Protein AF-A0A0Q6K2Y5-F1 (afdb_monomer)

Mean predicted aligned error: 11.83 Å

Foldseek 3Di:
DEKEAEPAQLWFKWKAFPVRHTDDFPFGGGIGDDDDDFGKMWMWTDDLPDTDIDIDGRHPPDPYDYHYDDPPDDDPDDDPDDADDDDDPDDPQQEKEKEFEAEPDQDDQPFKAKWKAAQVRPDIFHFPDDCPRGRMGMGRDHFAKIWIWIGFHDPDFIKIFIDGTAGQWYWYKYFYWDQAPRGTDTPPLRIDTWTAGPVDPDPPDVNLVSLRSSLSVCQLVLHAGDDDVLVVVLVVCLDPPNGILVSLLSSLVNVVSDDDDCLVSSVSSLVSSQVNRVHALRALSSNLSVVLSCVVVVNPPDPRDANQGDHFFPSSLVSLLVVCLVPVRNHDPPGPNNVFVLFFDDDSTGTMGRDDPPPPDPPPPPVPPDDDDVPPLQVVLLVLLVLLQVLCVDPVLLVLLLVLAVCPPDRDPDDPCVLQRQDPLLNLSSCVSQNRDND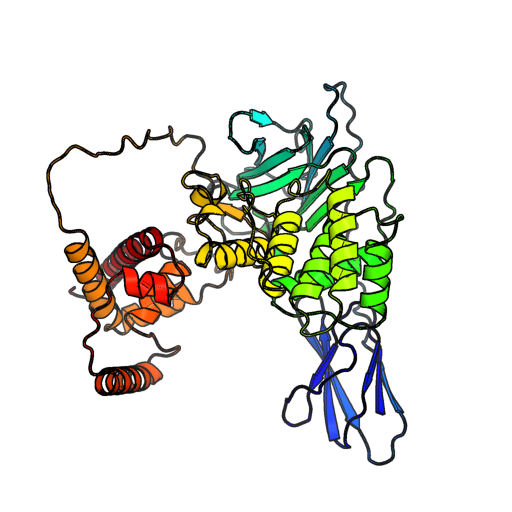PVCRVVVVVVVVVVVVVVVDPCSDDLVNSCVVSVHDSVSSSVSSVSSSVSSVVVCVVVVNDD

Solvent-accessible surface area (backbone atoms only — not comparable to full-atom values): 28832 Å² total; per-residue (Å²): 52,42,40,38,37,45,80,43,64,48,32,39,50,48,42,24,41,80,83,70,44,78,56,91,62,90,28,35,27,17,61,35,73,43,87,65,72,66,42,49,32,41,39,31,38,50,53,96,92,54,67,52,74,45,80,48,75,42,57,83,88,53,72,72,46,82,43,69,54,76,74,72,79,82,69,88,71,78,74,80,75,77,82,79,80,85,84,70,99,66,78,93,49,57,21,38,38,36,38,38,45,44,62,92,60,98,68,80,72,76,58,57,48,68,39,44,27,37,70,86,61,85,45,74,47,72,44,83,43,77,60,90,76,71,40,45,37,38,34,80,33,68,60,43,59,32,29,44,34,40,36,42,21,97,79,55,77,29,35,33,30,46,41,76,39,39,72,57,24,30,36,37,40,37,27,42,40,43,85,50,95,75,37,57,42,75,35,66,91,65,43,45,73,42,39,43,40,69,89,54,85,74,74,77,52,65,66,60,52,48,40,51,54,38,45,51,56,27,55,47,68,74,42,51,73,44,30,73,64,55,52,51,49,50,52,48,49,42,36,94,81,48,64,44,58,46,60,44,52,49,51,52,52,29,60,68,55,43,94,79,89,54,65,76,54,51,50,47,36,51,56,42,42,24,63,71,43,77,32,85,68,62,39,44,42,60,37,37,53,51,50,52,53,33,53,74,71,68,55,68,85,63,93,74,78,56,50,65,54,61,25,43,36,28,61,39,43,51,54,43,54,58,49,26,75,82,37,59,67,36,46,43,86,83,30,56,40,52,68,40,68,87,33,57,48,96,48,57,50,40,34,33,24,58,42,79,63,90,82,58,68,80,70,74,76,67,72,81,80,81,71,98,65,93,67,60,73,66,59,58,51,55,48,34,53,53,46,41,40,58,50,56,69,36,72,70,48,40,52,51,49,50,56,32,60,66,61,75,83,72,88,70,86,88,68,99,50,84,89,64,58,49,48,73,66,30,48,51,49,42,46,73,72,48,71,73,51,99,45,77,90,46,34,69,60,49,51,60,48,50,53,50,51,47,68,71,62,77,54,90,71,72,77,49,58,65,60,48,12,60,74,69,73,41,58,52,73,54,45,55,49,30,44,49,52,45,31,54,52,51,50,54,49,30,58,76,71,66,50,89,124

Secondary structure (DSSP, 8-state):
-EEEE-SSTT-BEEEEETT-PBPPPS--BSEEEE---SEEEEEEEE-SSSEEEEEEEE-TT-S-EEEEPPPPP-----PPPPPP---S-----SEEEEEEEE-SS----TT-EEEEEETTSS-EEPPSS--SSS-EEEEEE-SEEEEEEEE-STTSPPEEEEEEE-TTEEEEEEEEEEEETTEEEE-TTT-EEEEEETTS-----HHHHHHHHHHHHHHHHTPPP-SHHHHHHHHHHHSTT---HHHHHHHHHHHHHS-SS-HHHHHHHHHHHHHHTTSTTSSHHHHHHHHHHHHHTT---SPPPP--S--SBHHHHHHHHHHHHH-GGGS-TTSHHHHHTTSEE--SSB-EEEPPPTT-----------S-----HHHHHHHHHHHHHHHHTSHHHHHHHHHHHS--S---TT---TTSPPPHHHHHHHHHHSPPPSSGGGHHHHHHHHHHHHHHH-------HHHHHHHHT--HHHHHHHHHHHHHHHHHHHHHTT---

Nearest PDB structures (foldseek):
  5a9i-assembly3_C  TM=2.961E-01  e=4.081E-04  Rattus norvegicus
  7ram-assembly1_D  TM=2.361E-01  e=1.333E-02  Homo sapiens
  3vb8-assembly1_A  TM=2.999E-01  e=3.913E-01  synthetic construct
  5xpw-assembly1_A-2  TM=2.124E-01  e=8.749E-01  Branchiostoma floridae

Radius of gyration: 25.52 Å; Cα contacts (8 Å, |Δi|>4): 785; chains: 1; bounding box: 53×69×72 Å

Sequence (501 aa):
MLRIEAVTPFTEIRVLDAQFKPVILPANTGAVDVLVTPGLYEIGFRGREDWDSQHVIAEPGSAIIPVKQQAPEPAAESMPAAPPTASGAAQPADATVVVVLTRPDEGDLVGLSVELVSADGAQTLVPDMTPERSGNWCFPATAGYWRLRINEAAARQPFEMAITVVPGYVAQVSAPLLSGVEGLRVDLEKLRFRLQRQTLRSTADQELIGFEEAALAAISSGRSLFGPQFEQLIEQLAGDNAANPMLGVLAAHMCELGMDSHSAFRERLLDRLEQLTGGPGVHPDVAILRLSSAVRLGGVSGPKTPVLFPPILAASWRMLLEATRQCPELIPAGSLCDRIADRLWSSRIWTAWTAPPLDAKPVARARSIGVGGKMSATGEIDTYGSRIIELLAHPQIRQWFRHASSYEGGTAEGLAWESNAVTPAEAAIATALFPVAKTEERQPMLERWVDRLAAQSGDQAHASPSLMGERLGLPQSTVERALGSLADKLDAQASMFRIKS

pLDDT: mean 84.82, std 15.57, range [34.91, 98.31]

Structure (mmCIF, N/CA/C/O backbone):
data_AF-A0A0Q6K2Y5-F1
#
_entry.id   AF-A0A0Q6K2Y5-F1
#
loop_
_atom_site.group_PDB
_atom_site.id
_atom_site.type_symbol
_atom_site.label_atom_id
_atom_site.label_alt_id
_atom_site.label_comp_id
_atom_site.label_asym_id
_atom_site.label_entity_id
_atom_site.label_seq_id
_atom_site.pdbx_PDB_ins_code
_atom_site.Cartn_x
_atom_site.Cartn_y
_atom_site.Cartn_z
_atom_site.occupancy
_atom_site.B_iso_or_equiv
_atom_site.auth_seq_id
_atom_site.auth_comp_id
_atom_site.auth_asym_id
_atom_site.auth_atom_id
_atom_site.pdbx_PDB_model_num
ATOM 1 N N . MET A 1 1 ? 21.872 0.274 -30.024 1.00 96.38 1 MET A N 1
ATOM 2 C CA . MET A 1 1 ? 21.395 0.744 -28.700 1.00 96.38 1 MET A CA 1
ATOM 3 C C . MET A 1 1 ? 19.908 1.043 -28.803 1.00 96.38 1 MET A C 1
ATOM 5 O O . MET A 1 1 ? 19.520 1.636 -29.803 1.00 96.38 1 MET A O 1
ATOM 9 N N . LEU A 1 2 ? 19.081 0.620 -27.846 1.00 97.56 2 LEU A N 1
ATOM 10 C CA . LEU A 1 2 ? 17.682 1.060 -27.775 1.00 97.56 2 LEU A CA 1
ATOM 11 C C . LEU A 1 2 ? 17.613 2.318 -26.913 1.00 97.56 2 LEU A C 1
ATOM 13 O O . LEU A 1 2 ? 18.194 2.329 -25.830 1.00 97.56 2 LEU A O 1
ATOM 17 N N . ARG A 1 3 ? 16.910 3.343 -27.397 1.00 97.81 3 ARG A N 1
ATOM 18 C CA . ARG A 1 3 ? 16.600 4.560 -26.643 1.00 97.81 3 ARG A CA 1
ATOM 19 C C . ARG A 1 3 ? 15.100 4.607 -26.412 1.00 97.81 3 ARG A C 1
ATOM 21 O O . ARG A 1 3 ? 14.346 4.882 -27.345 1.00 97.81 3 ARG A O 1
ATOM 28 N N . ILE A 1 4 ? 14.685 4.279 -25.199 1.00 97.94 4 ILE A N 1
ATOM 29 C CA . ILE A 1 4 ? 13.285 4.085 -24.832 1.00 97.94 4 ILE A CA 1
ATOM 30 C C . ILE A 1 4 ? 12.825 5.301 -24.028 1.00 97.94 4 ILE A C 1
ATOM 32 O O . ILE A 1 4 ? 13.444 5.651 -23.027 1.00 97.94 4 ILE A O 1
ATOM 36 N N . GLU A 1 5 ? 11.746 5.946 -24.465 1.00 97.19 5 GLU A N 1
ATOM 37 C CA . GLU A 1 5 ? 11.176 7.142 -23.838 1.00 97.19 5 GLU A CA 1
ATOM 38 C C . GLU A 1 5 ? 9.686 6.911 -23.552 1.00 97.19 5 GLU A C 1
ATOM 40 O O . GLU A 1 5 ? 8.889 6.691 -24.467 1.00 97.19 5 GLU A O 1
ATOM 45 N N . ALA A 1 6 ? 9.304 6.950 -22.279 1.00 96.25 6 ALA A N 1
ATOM 46 C CA . ALA A 1 6 ? 7.919 6.879 -21.841 1.00 96.25 6 ALA A CA 1
ATOM 47 C C . ALA A 1 6 ? 7.253 8.265 -21.815 1.00 96.25 6 ALA A C 1
ATOM 49 O O . ALA A 1 6 ? 7.920 9.300 -21.849 1.00 96.25 6 ALA A O 1
ATOM 50 N N . VAL A 1 7 ? 5.920 8.285 -21.749 1.00 93.50 7 VAL A N 1
ATOM 51 C CA . VAL A 1 7 ? 5.117 9.520 -21.730 1.00 93.50 7 VAL A CA 1
ATOM 52 C C . VAL A 1 7 ? 5.316 10.285 -20.423 1.00 93.50 7 VAL A C 1
ATOM 54 O O . VAL A 1 7 ? 5.362 11.514 -20.433 1.00 93.50 7 VAL A O 1
ATOM 57 N N . THR A 1 8 ? 5.439 9.571 -19.301 1.00 90.69 8 THR A N 1
ATOM 58 C CA . THR A 1 8 ? 5.645 10.169 -17.976 1.00 90.69 8 THR A CA 1
ATOM 59 C C . THR A 1 8 ? 6.977 9.715 -17.376 1.00 90.69 8 THR A C 1
ATOM 61 O O . THR A 1 8 ? 7.403 8.581 -17.622 1.00 90.69 8 THR A O 1
ATOM 64 N N . PRO A 1 9 ? 7.635 10.550 -16.549 1.00 90.62 9 PRO A N 1
ATOM 65 C CA . PRO A 1 9 ? 8.938 10.223 -15.962 1.00 90.62 9 PRO A CA 1
ATOM 66 C C . PRO A 1 9 ? 8.916 8.999 -15.032 1.00 90.62 9 PRO A C 1
ATOM 68 O O . PRO A 1 9 ? 9.965 8.410 -14.786 1.00 90.62 9 PRO A O 1
ATOM 71 N N . PHE A 1 10 ? 7.738 8.584 -14.556 1.00 91.12 10 PHE A N 1
ATOM 72 C CA . PHE A 1 10 ? 7.566 7.450 -13.638 1.00 91.12 10 PHE A CA 1
ATOM 73 C C . PHE A 1 10 ? 6.885 6.237 -14.274 1.00 91.12 10 PHE A C 1
ATOM 75 O O . PHE A 1 10 ? 6.603 5.264 -13.578 1.00 91.12 10 PHE A O 1
ATOM 82 N N . THR A 1 11 ? 6.620 6.263 -15.585 1.00 93.25 11 THR A N 1
ATOM 83 C CA . THR A 1 11 ? 6.126 5.070 -16.281 1.00 93.25 11 THR A CA 1
ATOM 84 C C . THR A 1 11 ? 7.184 3.977 -16.199 1.00 93.25 11 THR A C 1
ATOM 86 O O . THR A 1 11 ? 8.309 4.177 -16.660 1.00 93.25 11 THR A O 1
ATOM 89 N N . GLU A 1 12 ? 6.819 2.830 -15.626 1.00 94.31 12 GLU A N 1
ATOM 90 C CA . GLU A 1 12 ? 7.700 1.668 -15.516 1.00 94.31 12 GLU A CA 1
ATOM 91 C C . GLU A 1 12 ? 7.937 1.044 -16.903 1.00 94.31 12 GLU A C 1
ATOM 93 O O . GLU A 1 12 ? 7.007 0.870 -17.695 1.00 94.31 12 GLU A O 1
ATOM 98 N N . ILE A 1 13 ? 9.190 0.703 -17.189 1.00 96.62 13 ILE A N 1
ATOM 99 C CA . ILE A 1 13 ? 9.667 0.153 -18.456 1.00 96.62 13 ILE A CA 1
ATOM 100 C C . ILE A 1 13 ? 10.199 -1.254 -18.201 1.00 96.62 13 ILE A C 1
ATOM 102 O O . ILE A 1 13 ? 11.014 -1.477 -17.306 1.00 96.62 13 ILE A O 1
ATOM 106 N N . ARG A 1 14 ? 9.782 -2.203 -19.040 1.00 96.75 14 ARG A N 1
ATOM 107 C CA . ARG A 1 14 ? 10.385 -3.538 -19.127 1.00 96.75 14 ARG A CA 1
ATOM 108 C C . ARG A 1 14 ? 10.868 -3.795 -20.545 1.00 96.75 14 ARG A C 1
ATOM 110 O O . ARG A 1 14 ? 10.236 -3.361 -21.505 1.00 96.75 14 ARG A O 1
ATOM 117 N N . VAL A 1 15 ? 11.942 -4.562 -20.676 1.00 97.75 15 VAL A N 1
ATOM 118 C CA . VAL A 1 15 ? 12.427 -5.039 -21.973 1.00 97.75 15 VAL A CA 1
ATOM 119 C C . VAL A 1 15 ? 12.618 -6.545 -21.889 1.00 97.75 15 VAL A C 1
ATOM 121 O O . VAL A 1 15 ? 13.307 -7.034 -20.994 1.00 97.75 15 VAL A O 1
ATOM 124 N N . LEU A 1 16 ? 11.991 -7.273 -22.808 1.00 97.88 16 LEU A N 1
ATOM 125 C CA . LEU A 1 16 ? 12.112 -8.717 -22.963 1.00 97.88 16 LEU A CA 1
ATOM 126 C C . LEU A 1 16 ? 12.780 -9.026 -24.306 1.00 97.88 16 LEU A C 1
ATOM 128 O O . LEU A 1 16 ? 12.483 -8.379 -25.312 1.00 97.88 16 LEU A O 1
ATOM 132 N N . ASP A 1 17 ? 13.683 -10.002 -24.334 1.00 98.06 17 ASP A N 1
ATOM 133 C CA . ASP A 1 17 ? 14.267 -10.497 -25.584 1.00 98.06 17 ASP A CA 1
ATOM 134 C C . ASP A 1 17 ? 13.309 -11.437 -26.346 1.00 98.06 17 ASP A C 1
ATOM 136 O O . ASP A 1 17 ? 12.209 -11.754 -25.890 1.00 98.06 17 ASP A O 1
ATOM 140 N N . ALA A 1 18 ? 13.737 -11.936 -27.509 1.00 96.44 18 ALA A N 1
ATOM 141 C CA . ALA A 1 18 ? 12.965 -12.880 -28.323 1.00 96.44 18 ALA A CA 1
ATOM 142 C C . ALA A 1 18 ? 12.654 -14.224 -27.622 1.00 96.44 18 ALA A C 1
ATOM 144 O O . ALA A 1 18 ? 11.873 -15.021 -28.139 1.00 96.44 18 ALA A O 1
ATOM 145 N N . GLN A 1 19 ? 13.281 -14.504 -26.476 1.00 95.88 19 GLN A N 1
ATOM 146 C CA . GLN A 1 19 ? 13.019 -15.668 -25.626 1.00 95.88 19 GLN A CA 1
ATOM 147 C C . GLN A 1 19 ? 12.155 -15.312 -24.405 1.00 95.88 19 GLN A C 1
ATOM 149 O O . GLN A 1 19 ? 12.020 -16.140 -23.502 1.00 95.88 19 GLN A O 1
ATOM 154 N N . PHE A 1 20 ? 11.587 -14.103 -24.363 1.00 95.38 20 PHE A N 1
ATOM 155 C CA . PHE A 1 20 ? 10.851 -13.535 -23.231 1.00 95.38 20 PHE A CA 1
ATOM 156 C C . PHE A 1 20 ? 11.672 -13.444 -21.937 1.00 95.38 20 PHE A C 1
ATOM 158 O O . PHE A 1 20 ? 11.114 -13.430 -20.837 1.00 95.38 20 PHE A O 1
ATOM 165 N N . LYS A 1 21 ? 13.004 -13.381 -22.039 1.00 95.62 21 LYS A N 1
ATOM 166 C CA . LYS A 1 21 ? 13.866 -13.171 -20.876 1.00 95.62 21 LYS A CA 1
ATOM 167 C C . LYS A 1 21 ? 14.007 -11.677 -20.597 1.00 95.62 21 LYS A C 1
ATOM 169 O O . LYS A 1 21 ? 14.213 -10.908 -21.539 1.00 95.62 21 LYS A O 1
ATOM 174 N N . PRO A 1 22 ? 13.926 -11.255 -19.323 1.00 95.62 22 PRO A N 1
ATOM 175 C CA . PRO A 1 22 ? 14.103 -9.858 -18.963 1.00 95.62 22 PRO A CA 1
ATOM 176 C C . PRO A 1 22 ? 15.532 -9.396 -19.252 1.00 95.62 22 PRO A C 1
ATOM 178 O O . PRO A 1 22 ? 16.504 -10.043 -18.856 1.00 95.62 22 PRO A O 1
ATOM 181 N N . VAL A 1 23 ? 15.647 -8.254 -19.923 1.00 96.69 23 VAL A N 1
ATOM 182 C CA . VAL A 1 23 ? 16.906 -7.535 -20.125 1.00 96.69 23 VAL A CA 1
ATOM 183 C C . VAL A 1 23 ? 17.156 -6.658 -18.899 1.00 96.69 23 VAL A C 1
ATOM 185 O O . VAL A 1 23 ? 16.265 -5.939 -18.451 1.00 96.69 23 VAL A O 1
ATOM 188 N N . ILE A 1 24 ? 18.371 -6.712 -18.351 1.00 95.12 24 ILE A N 1
ATOM 189 C CA . ILE A 1 24 ? 18.770 -5.862 -17.223 1.00 95.12 24 ILE A CA 1
ATOM 190 C C . ILE A 1 24 ? 18.846 -4.415 -17.710 1.00 95.12 24 ILE A C 1
ATOM 192 O O . ILE A 1 24 ? 19.579 -4.111 -18.652 1.00 95.12 24 ILE A O 1
ATOM 196 N N . LEU A 1 25 ? 18.093 -3.531 -17.061 1.00 94.94 25 LEU A N 1
ATOM 197 C CA . LEU A 1 25 ? 18.056 -2.112 -17.387 1.00 94.94 25 LEU A CA 1
ATOM 198 C C . LEU A 1 25 ? 18.881 -1.300 -16.377 1.00 94.94 25 LEU A C 1
ATOM 200 O O . LEU A 1 25 ? 18.863 -1.635 -15.193 1.00 94.94 25 LEU A O 1
ATOM 204 N N . PRO A 1 26 ? 19.565 -0.222 -16.806 1.00 93.12 26 PRO A N 1
ATOM 205 C CA . PRO A 1 26 ? 20.212 0.712 -15.881 1.00 93.12 26 PRO A CA 1
ATOM 206 C C . PRO A 1 26 ? 19.199 1.602 -15.136 1.00 93.12 26 PRO A C 1
ATOM 208 O O . PRO A 1 26 ? 19.502 2.108 -14.064 1.00 93.12 26 PRO A O 1
ATOM 211 N N . ALA A 1 27 ? 17.999 1.769 -15.696 1.00 92.62 27 ALA A N 1
ATOM 212 C CA . ALA A 1 27 ? 16.842 2.437 -15.106 1.00 92.62 27 ALA A CA 1
ATOM 213 C C . ALA A 1 27 ? 15.572 1.747 -15.614 1.00 92.62 27 ALA A C 1
ATOM 215 O O . ALA A 1 27 ? 15.549 1.294 -16.759 1.00 92.62 27 ALA A O 1
ATOM 216 N N . ASN A 1 28 ? 14.513 1.678 -14.811 1.00 94.06 28 ASN A N 1
ATOM 217 C CA . ASN A 1 28 ? 13.237 1.097 -15.237 1.00 94.06 28 ASN A CA 1
ATOM 218 C C . ASN A 1 28 ? 12.085 2.105 -15.261 1.00 94.06 28 ASN A C 1
ATOM 220 O O . ASN A 1 28 ? 10.938 1.680 -15.308 1.00 94.06 28 ASN A O 1
ATOM 224 N N . THR A 1 29 ? 12.354 3.411 -15.251 1.00 94.38 29 THR A N 1
ATOM 225 C CA . THR A 1 29 ? 11.314 4.446 -15.344 1.00 94.38 29 THR A CA 1
ATOM 226 C C . THR A 1 29 ? 11.669 5.559 -16.317 1.00 94.38 29 THR A C 1
ATOM 228 O O . THR A 1 29 ? 12.834 5.938 -16.429 1.00 94.38 29 THR A O 1
ATOM 231 N N . GLY A 1 30 ? 10.656 6.135 -16.967 1.00 94.31 30 GLY A N 1
ATOM 232 C CA . GLY A 1 30 ? 10.783 7.392 -17.706 1.00 94.31 30 GLY A CA 1
ATOM 233 C C . GLY A 1 30 ? 11.573 7.252 -19.002 1.00 94.31 30 GLY A C 1
ATOM 234 O O . GLY A 1 30 ? 10.986 7.052 -20.060 1.00 94.31 30 GLY A O 1
ATOM 235 N N . ALA A 1 31 ? 12.897 7.364 -18.941 1.00 95.81 31 ALA A N 1
ATOM 236 C CA . ALA A 1 31 ? 13.762 7.222 -20.107 1.00 95.81 31 ALA A CA 1
ATOM 237 C C . ALA A 1 31 ? 14.932 6.284 -19.809 1.00 95.81 31 ALA A C 1
ATOM 239 O O . ALA A 1 31 ? 15.620 6.442 -18.801 1.00 95.81 31 ALA A O 1
ATOM 240 N N . VAL A 1 32 ? 15.177 5.329 -20.708 1.00 96.69 32 VAL A N 1
ATOM 241 C CA . VAL A 1 32 ? 16.260 4.352 -20.571 1.00 96.69 32 VAL A CA 1
ATOM 242 C C . VAL A 1 32 ? 16.986 4.135 -21.895 1.00 96.69 32 VAL A C 1
ATOM 244 O O . VAL A 1 32 ? 16.380 3.840 -22.927 1.00 96.69 32 VAL A O 1
ATOM 247 N N . ASP A 1 33 ? 18.311 4.235 -21.838 1.00 96.81 33 ASP A N 1
ATOM 248 C CA . ASP A 1 33 ? 19.204 3.785 -22.900 1.00 96.81 33 ASP A CA 1
ATOM 249 C C . ASP A 1 33 ? 19.754 2.406 -22.523 1.00 96.81 33 ASP A C 1
ATOM 251 O O . ASP A 1 33 ? 20.363 2.232 -21.466 1.00 96.81 33 ASP A O 1
ATOM 255 N N . VAL A 1 34 ? 19.543 1.406 -23.381 1.00 96.81 34 VAL A N 1
ATOM 256 C CA . VAL A 1 34 ? 19.993 0.030 -23.132 1.00 96.81 34 VAL A CA 1
ATOM 257 C C . VAL A 1 34 ? 20.749 -0.538 -24.332 1.00 96.81 34 VAL A C 1
ATOM 259 O O . VAL A 1 34 ? 20.331 -0.453 -25.494 1.00 96.81 34 VAL A O 1
ATOM 262 N N . LEU A 1 35 ? 21.913 -1.124 -24.051 1.00 96.56 35 LEU A N 1
ATOM 263 C CA . LEU A 1 35 ? 22.696 -1.864 -25.033 1.00 96.56 35 LEU A CA 1
ATOM 264 C C . LEU A 1 35 ? 22.129 -3.277 -25.157 1.00 96.56 35 LEU A C 1
ATOM 266 O O . LEU A 1 35 ? 22.130 -4.041 -24.197 1.00 96.56 35 LEU A O 1
ATOM 270 N N . VAL A 1 36 ? 21.663 -3.621 -26.355 1.00 96.88 36 VAL A N 1
ATOM 271 C CA . VAL A 1 36 ? 21.095 -4.934 -26.668 1.00 96.88 36 VAL A CA 1
ATOM 272 C C . VAL A 1 36 ? 21.812 -5.552 -27.862 1.00 96.88 36 VAL A C 1
ATOM 274 O O . VAL A 1 36 ? 22.341 -4.840 -28.721 1.00 96.88 36 VAL A O 1
ATOM 277 N N . THR A 1 37 ? 21.834 -6.881 -27.917 1.00 96.75 37 THR A N 1
ATOM 278 C CA . THR A 1 37 ? 22.290 -7.626 -29.095 1.00 96.75 37 THR A CA 1
ATOM 279 C C . THR A 1 37 ? 21.309 -7.458 -30.260 1.00 96.75 37 THR A C 1
ATOM 281 O O . THR A 1 37 ? 20.147 -7.134 -30.032 1.00 96.75 37 THR A O 1
ATOM 284 N N . PRO A 1 38 ? 21.719 -7.690 -31.516 1.00 97.19 38 PRO A N 1
ATOM 285 C CA . PRO A 1 38 ? 20.761 -7.722 -32.613 1.00 97.19 38 PRO A CA 1
ATOM 286 C C . PRO A 1 38 ? 19.684 -8.799 -32.396 1.00 97.19 38 PRO A C 1
ATOM 288 O O . PRO A 1 38 ? 20.014 -9.928 -32.030 1.00 97.19 38 PRO A O 1
ATOM 291 N N . GLY A 1 39 ? 18.411 -8.465 -32.613 1.00 97.06 39 GLY A N 1
ATOM 292 C CA . GLY A 1 39 ? 17.285 -9.366 -32.346 1.00 97.06 39 GLY A CA 1
ATOM 293 C C . GLY A 1 39 ? 15.929 -8.667 -32.241 1.00 97.06 39 GLY A C 1
ATOM 294 O O . GLY A 1 39 ? 15.835 -7.451 -32.382 1.00 97.06 39 GLY A O 1
ATOM 295 N N . LEU A 1 40 ? 14.872 -9.447 -32.005 1.00 97.75 40 LEU A N 1
ATOM 296 C CA . LEU A 1 40 ? 13.528 -8.947 -31.700 1.00 97.75 40 LEU A CA 1
ATOM 297 C C . LEU A 1 40 ? 13.388 -8.734 -30.188 1.00 97.75 40 LEU A C 1
ATOM 299 O O . LEU A 1 40 ? 13.790 -9.598 -29.409 1.00 97.75 40 LEU A O 1
ATOM 303 N N . TYR A 1 41 ? 12.789 -7.613 -29.798 1.00 98.19 41 TYR A N 1
ATOM 304 C CA . TYR A 1 41 ? 12.532 -7.240 -28.410 1.00 98.19 41 TYR A CA 1
ATOM 305 C C . TYR A 1 41 ? 11.071 -6.830 -28.221 1.00 98.19 41 TYR A C 1
ATOM 307 O O . TYR A 1 41 ? 10.499 -6.167 -29.088 1.00 98.19 41 TYR A O 1
ATOM 315 N N . GLU A 1 42 ? 10.492 -7.190 -27.076 1.00 98.06 42 GLU A N 1
ATOM 316 C CA . GLU A 1 42 ? 9.235 -6.623 -26.576 1.00 98.06 42 GLU A CA 1
ATOM 317 C C . GLU A 1 42 ? 9.563 -5.579 -25.506 1.00 98.06 42 GLU A C 1
ATOM 319 O O . GLU A 1 42 ? 10.241 -5.863 -24.517 1.00 98.06 42 GLU A O 1
ATOM 324 N N . ILE A 1 43 ? 9.075 -4.362 -25.700 1.00 98.31 43 ILE A N 1
ATOM 325 C CA . ILE A 1 43 ? 9.227 -3.241 -24.781 1.00 98.31 43 ILE A CA 1
ATOM 326 C C . ILE A 1 43 ? 7.855 -2.971 -24.189 1.00 98.31 43 ILE A C 1
ATOM 328 O O . ILE A 1 43 ? 6.933 -2.608 -24.911 1.00 98.31 43 ILE A O 1
ATOM 332 N N . GLY A 1 44 ? 7.716 -3.174 -22.885 1.00 97.12 44 GLY A N 1
ATOM 333 C CA . GLY A 1 44 ? 6.481 -2.879 -22.174 1.00 97.12 44 GLY A CA 1
ATOM 334 C C . GLY A 1 44 ? 6.583 -1.550 -21.439 1.00 97.12 44 GLY A C 1
ATOM 335 O O . GLY A 1 44 ? 7.562 -1.316 -20.730 1.00 97.12 44 GLY A O 1
ATOM 336 N N . PHE A 1 45 ? 5.540 -0.737 -21.548 1.00 96.31 45 PHE A N 1
ATOM 337 C CA . PHE A 1 45 ? 5.306 0.453 -20.739 1.00 96.31 45 PHE A CA 1
ATOM 338 C C . PHE A 1 45 ? 4.137 0.193 -19.795 1.00 96.31 45 PHE A C 1
ATOM 340 O O . PHE A 1 45 ? 3.068 -0.245 -20.222 1.00 96.31 45 PHE A O 1
ATOM 347 N N . ARG A 1 46 ? 4.317 0.426 -18.498 1.00 92.56 46 ARG A N 1
ATOM 348 C CA . ARG A 1 46 ? 3.259 0.172 -17.522 1.00 92.56 46 ARG A CA 1
ATOM 349 C C . ARG A 1 46 ? 2.190 1.262 -17.603 1.00 92.56 46 ARG A C 1
ATOM 351 O O . ARG A 1 46 ? 2.435 2.409 -17.245 1.00 92.56 46 ARG A O 1
ATOM 358 N N . GLY A 1 47 ? 0.999 0.883 -18.056 1.00 86.75 47 GLY A N 1
ATOM 359 C CA . GLY A 1 47 ? -0.217 1.669 -17.894 1.00 86.75 47 GLY A CA 1
ATOM 360 C C . GLY A 1 47 ? -0.816 1.490 -16.496 1.00 86.75 47 GLY A C 1
ATOM 361 O O . GLY A 1 47 ? -0.244 0.831 -15.625 1.00 86.75 47 GLY A O 1
ATOM 362 N N . ARG A 1 48 ? -2.002 2.065 -16.276 1.00 77.12 48 ARG A N 1
ATOM 363 C CA . ARG A 1 48 ? -2.684 1.998 -14.971 1.00 77.12 48 ARG A CA 1
ATOM 364 C C . ARG A 1 48 ? -3.037 0.575 -14.553 1.00 77.12 48 ARG A C 1
ATOM 366 O O . ARG A 1 48 ? -2.763 0.180 -13.424 1.00 77.12 48 ARG A O 1
ATOM 373 N N . GLU A 1 49 ? -3.618 -0.189 -15.469 1.00 79.06 49 GLU A N 1
ATOM 374 C CA . GLU A 1 49 ? -4.088 -1.551 -15.192 1.00 79.06 49 GLU A CA 1
ATOM 375 C C . GLU A 1 49 ? -3.188 -2.589 -15.890 1.00 79.06 49 GLU A C 1
ATOM 377 O O . GLU A 1 49 ? -2.743 -3.552 -15.255 1.00 79.06 49 GLU A O 1
ATOM 382 N N . ASP A 1 50 ? -2.750 -2.301 -17.121 1.00 87.56 50 ASP A N 1
ATOM 383 C CA . ASP A 1 50 ? -2.022 -3.238 -17.984 1.00 87.56 50 ASP A CA 1
ATOM 384 C C . ASP A 1 50 ? -0.661 -2.725 -18.480 1.00 87.56 50 ASP A C 1
ATOM 386 O O . ASP A 1 50 ? -0.173 -1.668 -18.080 1.00 87.56 50 ASP A O 1
ATOM 390 N N . TRP A 1 51 ? 0.007 -3.535 -19.302 1.00 92.88 51 TRP A N 1
ATOM 391 C CA . TRP A 1 51 ? 1.218 -3.163 -20.030 1.00 92.88 51 TRP A CA 1
ATOM 392 C C . TRP A 1 51 ? 0.860 -2.800 -21.474 1.00 92.88 51 TRP A C 1
ATOM 394 O O . TRP A 1 51 ? 0.202 -3.585 -22.152 1.00 92.88 51 TRP A O 1
ATOM 404 N N . ASP A 1 52 ? 1.328 -1.647 -21.944 1.00 94.31 52 ASP A N 1
ATOM 405 C CA . ASP A 1 52 ? 1.367 -1.305 -23.366 1.00 94.31 52 ASP A CA 1
ATOM 406 C C . ASP A 1 52 ? 2.664 -1.866 -23.967 1.00 94.31 52 ASP A C 1
ATOM 408 O O . ASP A 1 52 ? 3.758 -1.418 -23.615 1.00 94.31 52 ASP A O 1
ATOM 412 N N . SER A 1 53 ? 2.553 -2.894 -24.812 1.00 96.62 53 SER A N 1
ATOM 413 C CA . SER A 1 53 ? 3.701 -3.610 -25.380 1.00 96.62 53 SER A CA 1
ATOM 414 C C . SER A 1 53 ? 3.972 -3.189 -26.825 1.00 96.62 53 SER A C 1
ATOM 416 O O . SER A 1 53 ? 3.120 -3.315 -27.703 1.00 96.62 53 SER A O 1
ATOM 418 N N . GLN A 1 54 ? 5.211 -2.786 -27.100 1.00 97.50 54 GLN A N 1
ATOM 419 C CA . GLN A 1 54 ? 5.720 -2.471 -28.433 1.00 97.50 54 GLN A CA 1
ATOM 420 C C . GLN A 1 54 ? 6.814 -3.460 -28.838 1.00 97.50 54 GLN A C 1
ATOM 422 O O . GLN A 1 54 ? 7.660 -3.833 -28.030 1.00 97.50 54 GLN A O 1
ATOM 427 N N . HIS A 1 55 ? 6.830 -3.869 -30.106 1.00 97.69 55 HIS A N 1
ATOM 428 C CA . HIS A 1 55 ? 7.837 -4.790 -30.635 1.00 97.69 55 HIS A CA 1
ATOM 429 C C . HIS A 1 55 ? 8.847 -4.038 -31.494 1.00 97.69 55 HIS A C 1
ATOM 431 O O . HIS A 1 55 ? 8.466 -3.256 -32.366 1.00 97.69 55 HIS A O 1
ATOM 437 N N . VAL A 1 56 ? 10.136 -4.286 -31.264 1.00 97.75 56 VAL A N 1
ATOM 438 C CA . VAL A 1 56 ? 11.230 -3.572 -31.931 1.00 97.75 56 VAL A CA 1
ATOM 439 C C . VAL A 1 56 ? 12.299 -4.553 -32.386 1.00 97.75 56 VAL A C 1
ATOM 441 O O . VAL A 1 56 ? 12.694 -5.452 -31.646 1.00 97.75 56 VAL A O 1
ATOM 444 N N . ILE A 1 57 ? 12.782 -4.376 -33.616 1.00 97.69 57 ILE A N 1
ATOM 445 C CA . ILE A 1 57 ? 13.878 -5.166 -34.181 1.00 97.69 57 ILE A CA 1
ATOM 446 C C . ILE A 1 57 ? 15.166 -4.349 -34.081 1.00 97.69 57 ILE A C 1
ATOM 448 O O . ILE A 1 57 ? 15.284 -3.282 -34.679 1.00 97.69 57 ILE A O 1
ATOM 452 N N . ALA A 1 58 ? 16.141 -4.865 -33.337 1.00 97.19 58 ALA A N 1
ATOM 453 C CA . ALA A 1 58 ? 17.494 -4.341 -33.293 1.00 97.19 58 ALA A CA 1
ATOM 454 C C . ALA A 1 58 ? 18.340 -4.949 -34.417 1.00 97.19 58 ALA A C 1
ATOM 456 O O . ALA A 1 58 ? 18.776 -6.095 -34.323 1.00 97.19 58 ALA A O 1
ATOM 457 N N . GLU A 1 59 ? 18.576 -4.194 -35.490 1.00 95.88 59 GLU A N 1
ATOM 458 C CA . GLU A 1 59 ? 19.414 -4.657 -36.603 1.00 95.88 59 GLU A CA 1
ATOM 459 C C . GLU A 1 59 ? 20.919 -4.566 -36.280 1.00 95.88 59 GLU A C 1
ATOM 461 O O . GLU A 1 59 ? 21.353 -3.637 -35.584 1.00 95.88 59 GLU A O 1
ATOM 466 N N . PRO A 1 60 ? 21.754 -5.484 -36.807 1.00 93.19 60 PRO A N 1
ATOM 467 C CA . PRO A 1 60 ? 23.206 -5.367 -36.712 1.00 93.19 60 PRO A CA 1
ATOM 468 C C . PRO A 1 60 ? 23.700 -4.035 -37.294 1.00 93.19 60 PRO A C 1
ATOM 470 O O . PRO A 1 60 ? 23.376 -3.685 -38.423 1.00 93.19 60 PRO A O 1
ATOM 473 N N . GLY A 1 61 ? 24.512 -3.296 -36.535 1.00 90.00 61 GLY A N 1
ATOM 474 C CA . GLY A 1 61 ? 25.083 -2.016 -36.978 1.00 90.00 61 GLY A CA 1
ATOM 475 C C . GLY A 1 61 ? 24.195 -0.784 -36.754 1.00 90.00 61 GLY A C 1
ATOM 476 O O . GLY A 1 61 ? 24.673 0.332 -36.950 1.00 90.00 61 GLY A O 1
ATOM 477 N N . SER A 1 62 ? 22.954 -0.945 -36.280 1.00 86.88 62 SER A N 1
ATOM 478 C CA . SER A 1 62 ? 22.104 0.187 -35.891 1.00 86.88 62 SER A CA 1
ATOM 479 C C . SER A 1 62 ? 22.656 0.897 -34.654 1.00 86.88 62 SER A C 1
ATOM 481 O O . SER A 1 62 ? 22.702 0.332 -33.556 1.00 86.88 62 SER A O 1
ATOM 483 N N . ALA A 1 63 ? 23.054 2.162 -34.821 1.00 90.56 63 ALA A N 1
ATOM 484 C CA . ALA A 1 63 ? 23.621 2.958 -33.736 1.00 90.56 63 ALA A CA 1
ATOM 485 C C . ALA A 1 63 ? 22.593 3.183 -32.611 1.00 90.56 63 ALA A C 1
ATOM 487 O O . ALA A 1 63 ? 22.837 2.797 -31.464 1.00 90.56 63 ALA A O 1
ATOM 488 N N . ILE A 1 64 ? 21.420 3.740 -32.937 1.00 96.75 64 ILE A N 1
ATOM 489 C CA . ILE A 1 64 ? 20.364 4.094 -31.975 1.00 96.75 64 ILE A CA 1
ATOM 490 C C . ILE A 1 64 ? 18.994 3.803 -32.589 1.00 96.75 64 ILE A C 1
ATOM 492 O O . ILE A 1 64 ? 18.718 4.241 -33.702 1.00 96.75 64 ILE A O 1
ATOM 496 N N . ILE A 1 65 ? 18.136 3.098 -31.854 1.00 96.94 65 ILE A N 1
ATOM 497 C CA . ILE A 1 65 ? 16.761 2.788 -32.255 1.00 96.94 65 ILE A CA 1
ATOM 498 C C . ILE A 1 65 ? 15.823 3.455 -31.244 1.00 96.94 65 ILE A C 1
ATOM 500 O O . ILE A 1 65 ? 15.787 3.017 -30.090 1.00 96.94 65 ILE A O 1
ATOM 504 N N . PRO A 1 66 ? 15.124 4.539 -31.628 1.00 97.38 66 PRO A N 1
ATOM 505 C CA . PRO A 1 66 ? 14.217 5.238 -30.733 1.00 97.38 66 PRO A CA 1
ATOM 506 C C . PRO A 1 66 ? 12.904 4.468 -30.589 1.00 97.38 66 PRO A C 1
ATOM 508 O O . PRO A 1 66 ? 12.315 4.036 -31.579 1.00 97.38 66 PRO A O 1
ATOM 511 N N . VAL A 1 67 ? 12.423 4.350 -29.358 1.00 97.19 67 VAL A N 1
ATOM 512 C CA . VAL A 1 67 ? 11.141 3.729 -29.023 1.00 97.19 67 VAL A CA 1
ATOM 513 C C . VAL A 1 67 ? 10.412 4.678 -28.096 1.00 97.19 67 VAL A C 1
ATOM 515 O O . VAL A 1 67 ? 10.918 5.000 -27.025 1.00 97.19 67 VAL A O 1
ATOM 518 N N . LYS A 1 68 ? 9.245 5.159 -28.518 1.00 97.44 68 LYS A N 1
ATOM 519 C CA . LYS A 1 68 ? 8.453 6.103 -27.732 1.00 97.44 68 LYS A CA 1
ATOM 520 C C . LYS A 1 68 ? 7.128 5.470 -27.359 1.00 97.44 68 LYS A C 1
ATOM 522 O O . LYS A 1 68 ? 6.431 4.947 -28.231 1.00 97.44 68 LYS A O 1
ATOM 527 N N . GLN A 1 69 ? 6.770 5.540 -26.084 1.00 96.00 69 GLN A N 1
ATOM 528 C CA . GLN A 1 69 ? 5.431 5.165 -25.651 1.00 96.00 69 GLN A CA 1
ATOM 529 C C . GLN A 1 69 ? 4.407 6.041 -26.378 1.00 96.00 69 GLN A C 1
ATOM 531 O O . GLN A 1 69 ? 4.581 7.256 -26.503 1.00 96.00 69 GLN A O 1
ATOM 536 N N . GLN A 1 70 ? 3.344 5.420 -26.878 1.00 93.31 70 GLN A N 1
ATOM 537 C CA . GLN A 1 70 ? 2.242 6.165 -27.464 1.00 93.31 70 GLN A CA 1
ATOM 538 C C . GLN A 1 70 ? 1.433 6.777 -26.323 1.00 93.31 70 GLN A C 1
ATOM 540 O O . GLN A 1 70 ? 1.080 6.086 -25.369 1.00 93.31 70 GLN A O 1
ATOM 545 N N . ALA A 1 71 ? 1.182 8.086 -26.387 1.00 86.81 71 ALA A N 1
ATOM 546 C CA . ALA A 1 71 ? 0.337 8.732 -25.393 1.00 86.81 71 ALA A CA 1
ATOM 547 C C . ALA A 1 71 ? -1.043 8.059 -25.417 1.00 86.81 71 ALA A C 1
ATOM 549 O O . ALA A 1 71 ? -1.638 7.987 -26.497 1.00 86.81 71 ALA A O 1
ATOM 550 N N . PRO A 1 72 ? -1.546 7.556 -24.275 1.00 78.62 72 PRO A N 1
ATOM 551 C CA . PRO A 1 72 ? -2.913 7.075 -24.225 1.00 78.62 72 PRO A CA 1
ATOM 552 C C . PRO A 1 72 ? -3.836 8.221 -24.635 1.00 78.62 72 PRO A C 1
ATOM 554 O O . PRO A 1 72 ? -3.603 9.379 -24.271 1.00 78.62 72 PRO A O 1
ATOM 557 N N . GLU A 1 73 ? -4.864 7.90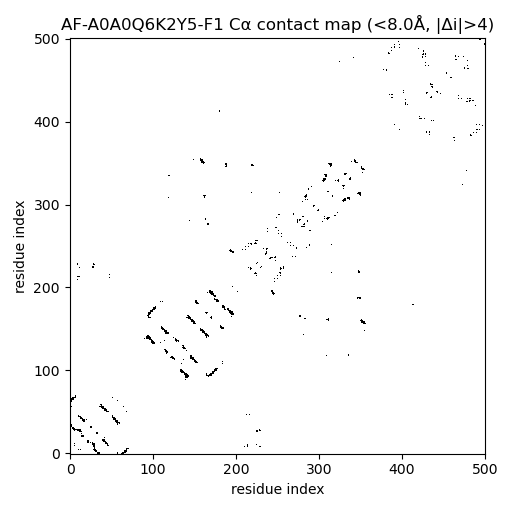7 -25.422 1.00 76.81 73 GLU A N 1
ATOM 558 C CA . GLU A 1 73 ? -5.893 8.885 -25.754 1.00 76.81 73 GLU A CA 1
ATOM 559 C C . GLU A 1 73 ? -6.456 9.433 -24.432 1.00 76.81 73 GLU A C 1
ATOM 561 O O . GLU A 1 73 ? -6.746 8.636 -23.532 1.00 76.81 73 GLU A O 1
ATOM 566 N N . PRO A 1 74 ? -6.518 10.764 -24.245 1.00 65.81 74 PRO A N 1
ATOM 567 C CA . PRO A 1 74 ? -6.850 11.345 -22.955 1.00 65.81 74 PRO A CA 1
ATOM 568 C C . PRO A 1 74 ? -8.251 10.900 -22.542 1.00 65.81 74 PRO A C 1
ATOM 570 O O . PRO A 1 74 ? -9.256 11.400 -23.048 1.00 65.81 74 PRO A O 1
ATOM 573 N N . ALA A 1 75 ? -8.319 9.955 -21.605 1.00 58.84 75 ALA A N 1
ATOM 574 C CA . ALA A 1 75 ? -9.550 9.662 -20.901 1.00 58.84 75 ALA A CA 1
ATOM 575 C C . ALA A 1 75 ? -9.958 10.945 -20.170 1.00 58.84 75 ALA A C 1
ATOM 577 O O . ALA A 1 75 ? -9.120 11.590 -19.538 1.00 58.84 75 ALA A O 1
ATOM 578 N N . ALA A 1 76 ? -11.223 11.344 -20.294 1.00 49.69 76 ALA A N 1
ATOM 579 C CA . ALA A 1 76 ? -11.758 12.504 -19.596 1.00 49.69 76 ALA A CA 1
ATOM 580 C C . ALA A 1 76 ? -11.721 12.241 -18.082 1.00 49.69 76 ALA A C 1
ATOM 582 O O . ALA A 1 76 ? -12.674 11.731 -17.500 1.00 49.69 76 ALA A O 1
ATOM 583 N N . GLU A 1 77 ? -10.588 12.529 -17.450 1.00 52.38 77 GLU A N 1
ATOM 584 C CA . GLU A 1 77 ? -10.435 12.393 -16.013 1.00 52.38 77 GLU A CA 1
ATOM 585 C C . GLU A 1 77 ? -11.066 13.583 -15.309 1.00 52.38 77 GLU A C 1
ATOM 587 O O . GLU A 1 77 ? -10.633 14.731 -15.438 1.00 52.38 77 GLU A O 1
ATOM 592 N N . SER A 1 78 ? -12.092 13.285 -14.521 1.00 50.03 78 SER A N 1
ATOM 593 C CA . SER A 1 78 ? -12.680 14.215 -13.573 1.00 50.03 78 SER A CA 1
ATOM 594 C C . SER A 1 78 ? -11.632 14.565 -12.519 1.00 50.03 78 SER A C 1
ATOM 596 O O . SER A 1 78 ? -11.325 13.752 -11.646 1.00 50.03 78 SER A O 1
ATOM 598 N N . MET A 1 79 ? -11.075 15.777 -12.581 1.00 49.34 79 MET A N 1
ATOM 599 C CA . MET A 1 79 ? -10.258 16.282 -11.480 1.00 49.34 79 MET A CA 1
ATOM 600 C C . MET A 1 79 ? -11.080 16.220 -10.184 1.00 49.34 79 MET A C 1
ATOM 602 O O . MET A 1 79 ? -12.227 16.682 -10.176 1.00 49.34 79 MET A O 1
ATOM 606 N N . PRO A 1 80 ? -10.526 15.681 -9.083 1.00 52.09 80 PRO A N 1
ATOM 607 C CA . PRO A 1 80 ? -11.211 15.715 -7.804 1.00 52.09 80 PRO A CA 1
ATOM 608 C C . PRO A 1 80 ? -11.484 17.174 -7.432 1.00 52.09 80 PRO A C 1
ATOM 610 O O . PRO A 1 80 ? -10.607 18.035 -7.547 1.00 52.09 80 PRO A O 1
ATOM 613 N N . ALA A 1 81 ? -12.721 17.452 -7.020 1.00 50.59 81 ALA A N 1
ATOM 614 C CA . ALA A 1 81 ? -13.125 18.781 -6.592 1.00 50.59 81 ALA A CA 1
ATOM 615 C C . ALA A 1 81 ? -12.198 19.279 -5.473 1.00 50.59 81 ALA A C 1
ATOM 617 O O . ALA A 1 81 ? -11.775 18.504 -4.610 1.00 50.59 81 ALA A O 1
ATOM 618 N N . ALA A 1 82 ? -11.884 20.578 -5.491 1.00 53.12 82 ALA A N 1
ATOM 619 C CA . ALA A 1 82 ? -11.128 21.205 -4.414 1.00 53.12 82 ALA A CA 1
ATOM 620 C C . ALA A 1 82 ? -11.799 20.895 -3.062 1.00 53.12 82 ALA A C 1
ATOM 622 O O . ALA A 1 82 ? -13.035 20.890 -2.994 1.00 53.12 82 ALA A O 1
ATOM 623 N N . PRO A 1 83 ? -11.017 20.627 -1.998 1.00 53.50 83 PRO A N 1
ATOM 624 C CA . PRO A 1 83 ? -11.583 20.305 -0.699 1.00 53.50 83 PRO A CA 1
ATOM 625 C C . PRO A 1 83 ? -12.535 21.430 -0.263 1.00 53.50 83 PRO A C 1
ATOM 627 O O . PRO A 1 83 ? -12.181 22.609 -0.393 1.00 53.50 83 PRO A O 1
ATOM 630 N N . PRO A 1 84 ? -13.748 21.102 0.212 1.00 57.75 84 PRO A N 1
ATOM 631 C CA . PRO A 1 84 ? -14.685 22.111 0.676 1.00 57.75 84 PRO A CA 1
ATOM 632 C C . PRO A 1 84 ? -14.079 22.873 1.858 1.00 57.75 84 PRO A C 1
ATOM 634 O O . PRO A 1 84 ? -13.512 22.283 2.778 1.00 57.75 84 PRO A O 1
ATOM 637 N N . THR A 1 85 ? -14.196 24.199 1.842 1.00 59.00 85 THR A N 1
ATOM 638 C CA . THR A 1 85 ? -13.790 25.038 2.971 1.00 59.00 85 THR A CA 1
ATOM 639 C C . THR A 1 85 ? -14.773 24.800 4.116 1.00 59.00 85 THR A C 1
ATOM 641 O O . THR A 1 85 ? -15.937 25.187 4.009 1.00 59.00 85 THR A O 1
ATOM 644 N N . ALA A 1 86 ? -14.331 24.162 5.203 1.00 52.66 86 ALA A N 1
ATOM 645 C CA . ALA A 1 86 ? -15.159 23.986 6.393 1.00 52.66 86 ALA A CA 1
ATOM 646 C C . ALA A 1 86 ? -15.584 25.367 6.928 1.00 52.66 86 ALA A C 1
ATOM 648 O O . ALA A 1 86 ? -14.748 26.177 7.327 1.00 52.66 86 ALA A O 1
ATOM 649 N N . SER A 1 87 ? -16.885 25.662 6.885 1.00 45.25 87 SER A N 1
ATOM 650 C CA . SER A 1 87 ? -17.463 26.911 7.389 1.00 45.25 87 SER A CA 1
ATOM 651 C C . SER A 1 87 ? -18.333 26.582 8.596 1.00 45.25 87 SER A C 1
ATOM 653 O O . SER A 1 87 ? -19.540 26.394 8.489 1.00 45.25 87 SER A O 1
ATOM 655 N N . GLY A 1 88 ? -17.692 26.434 9.752 1.00 49.53 88 GLY A N 1
ATOM 656 C CA . GLY A 1 88 ? -18.361 26.146 11.014 1.00 49.53 88 GLY A CA 1
ATOM 657 C C . GLY A 1 88 ? -17.472 26.542 12.183 1.00 49.53 88 GLY A C 1
ATOM 658 O O . GLY A 1 88 ? -16.278 26.256 12.187 1.00 49.53 88 GLY A O 1
ATOM 659 N N . ALA A 1 89 ? -18.041 27.243 13.162 1.00 45.03 89 ALA A N 1
ATOM 660 C CA . ALA A 1 89 ? -17.360 27.617 14.397 1.00 45.03 89 ALA A CA 1
ATOM 661 C C . ALA A 1 89 ? -17.213 26.381 15.306 1.00 45.03 89 ALA A C 1
ATOM 663 O O . ALA A 1 89 ? -17.986 26.198 16.243 1.00 45.03 89 ALA A O 1
ATOM 664 N N . ALA A 1 90 ? -16.256 25.509 14.994 1.00 47.94 90 ALA A N 1
ATOM 665 C CA . ALA A 1 90 ? -15.898 24.351 15.808 1.00 47.94 90 ALA A CA 1
ATOM 666 C C . ALA A 1 90 ? -14.648 24.643 16.657 1.00 47.94 90 ALA A C 1
ATOM 668 O O . ALA A 1 90 ? -13.884 25.567 16.369 1.00 47.94 90 ALA A O 1
ATOM 669 N N . GLN A 1 91 ? -14.477 23.871 17.737 1.00 52.72 91 GLN A N 1
ATOM 670 C CA . GLN A 1 91 ? -13.308 23.891 18.628 1.00 52.72 91 GLN A CA 1
ATOM 671 C C . GLN A 1 91 ? -11.986 23.937 17.838 1.00 52.72 91 GLN A C 1
ATOM 673 O O . GLN A 1 91 ? -11.948 23.442 16.713 1.00 52.72 91 GLN A O 1
ATOM 678 N N . PRO A 1 92 ? -10.897 24.494 18.404 1.00 55.19 92 PRO A N 1
ATOM 679 C CA . PRO A 1 92 ? -9.607 24.569 17.723 1.00 55.19 92 PRO A CA 1
ATOM 680 C C . PRO A 1 92 ? -9.036 23.160 17.510 1.00 55.19 92 PRO A C 1
ATOM 682 O O . PRO A 1 92 ? -8.275 22.657 18.332 1.00 55.19 92 PRO A O 1
ATOM 685 N N . ALA A 1 93 ? -9.434 22.512 16.419 1.00 69.44 93 ALA A N 1
ATOM 686 C CA . ALA A 1 93 ? -8.791 21.315 15.917 1.00 69.44 93 ALA A CA 1
ATOM 687 C C . ALA A 1 93 ? -7.473 21.731 15.258 1.00 69.44 93 ALA A C 1
ATOM 689 O O . ALA A 1 93 ? -7.431 22.649 14.440 1.00 69.44 93 ALA A O 1
ATOM 690 N N . ASP A 1 94 ? -6.388 21.072 15.644 1.00 84.50 94 ASP A N 1
ATOM 691 C CA . ASP A 1 94 ? -5.054 21.264 15.073 1.00 84.50 94 ASP A CA 1
ATOM 692 C C . ASP A 1 94 ? -4.883 20.527 13.731 1.00 84.50 94 ASP A C 1
ATOM 694 O O . ASP A 1 94 ? -3.920 20.782 12.995 1.00 84.50 94 ASP A O 1
ATOM 698 N N . ALA A 1 95 ? -5.837 19.658 13.376 1.00 89.88 95 ALA A N 1
ATOM 699 C CA . ALA A 1 95 ? -5.867 18.926 12.122 1.00 89.88 95 ALA A CA 1
ATOM 700 C C . ALA A 1 95 ? -7.289 18.632 11.605 1.00 89.88 95 ALA A C 1
ATOM 702 O O . ALA A 1 95 ? -8.304 18.786 12.286 1.00 89.88 95 ALA A O 1
ATOM 703 N N . THR A 1 96 ? -7.361 18.208 10.344 1.00 92.38 96 THR A N 1
ATOM 704 C CA . THR A 1 96 ? -8.615 17.844 9.677 1.00 92.38 96 THR A CA 1
ATOM 705 C C . THR A 1 96 ? -8.425 16.547 8.907 1.00 92.38 96 THR A C 1
ATOM 707 O O . THR A 1 96 ? -7.427 16.383 8.202 1.00 92.38 96 THR A O 1
ATOM 710 N N . VAL A 1 97 ? -9.389 15.635 9.018 1.00 95.25 97 VAL A N 1
ATOM 711 C CA . VAL A 1 97 ? -9.483 14.457 8.151 1.00 95.25 97 VAL A CA 1
ATOM 712 C C . VAL A 1 97 ? -10.591 14.694 7.136 1.00 95.25 97 VAL A C 1
ATOM 714 O O . VAL A 1 97 ? -11.719 15.009 7.510 1.00 95.25 97 VAL A O 1
ATOM 717 N N . VAL A 1 98 ? -10.275 14.550 5.854 1.00 94.38 98 VAL A N 1
ATOM 718 C CA . VAL A 1 98 ? -11.226 14.692 4.749 1.00 94.38 98 VAL A CA 1
ATOM 719 C C . VAL A 1 98 ? -11.350 13.352 4.046 1.00 94.38 98 VAL A C 1
ATOM 721 O O . VAL A 1 98 ? -10.348 12.771 3.640 1.00 94.38 98 VAL A O 1
ATOM 724 N N . VAL A 1 99 ? -12.574 12.867 3.879 1.00 95.06 99 VAL A N 1
ATOM 725 C CA . VAL A 1 99 ? -12.868 11.614 3.181 1.00 95.06 99 VAL A CA 1
ATOM 726 C C . VAL A 1 99 ? -13.715 11.937 1.961 1.00 95.06 99 VAL A C 1
ATOM 728 O O . VAL A 1 99 ? -14.738 12.599 2.095 1.00 95.06 99 VAL A O 1
ATOM 731 N N . VAL A 1 100 ? -13.278 11.490 0.787 1.00 93.62 100 VAL A N 1
ATOM 732 C CA . VAL A 1 100 ? -13.911 11.738 -0.513 1.00 93.62 100 VAL A CA 1
ATOM 733 C C . VAL A 1 100 ? -14.179 10.396 -1.185 1.00 93.62 100 VAL A C 1
ATOM 735 O O . VAL A 1 100 ? -13.248 9.716 -1.612 1.00 93.62 100 VAL A O 1
ATOM 738 N N . LEU A 1 101 ? -15.442 10.000 -1.291 1.00 93.44 101 LEU A N 1
ATOM 739 C CA . LEU A 1 101 ? -15.852 8.778 -1.974 1.00 93.44 101 LEU A CA 1
ATOM 740 C C . LEU A 1 101 ? -16.578 9.133 -3.270 1.00 93.44 101 LEU A C 1
ATOM 742 O O . LEU A 1 101 ? -17.657 9.724 -3.245 1.00 93.44 101 LEU A O 1
ATOM 746 N N . THR A 1 102 ? -15.976 8.792 -4.409 1.00 92.12 102 THR A N 1
ATOM 747 C CA . THR A 1 102 ? -16.478 9.177 -5.734 1.00 92.12 102 THR A CA 1
ATOM 748 C C . THR A 1 102 ? -17.226 8.032 -6.397 1.00 92.12 102 THR A C 1
ATOM 750 O O . THR A 1 102 ? -16.724 6.917 -6.484 1.00 92.12 102 THR A O 1
ATOM 753 N N . ARG A 1 103 ? -18.430 8.293 -6.908 1.00 88.81 103 ARG A N 1
ATOM 754 C CA . ARG A 1 103 ? -19.166 7.322 -7.729 1.00 88.81 103 ARG A CA 1
ATOM 755 C C . ARG A 1 103 ? -18.916 7.565 -9.217 1.00 88.81 103 ARG A C 1
ATOM 757 O O . ARG A 1 103 ? -18.705 8.716 -9.598 1.00 88.81 103 ARG A O 1
ATOM 764 N N . PRO A 1 104 ? -19.014 6.520 -10.054 1.00 80.44 104 PRO A N 1
ATOM 765 C CA . PRO A 1 104 ? -19.113 6.698 -11.499 1.00 80.44 104 PRO A CA 1
ATOM 766 C C . PRO A 1 104 ? -20.465 7.300 -11.929 1.00 80.44 104 PRO A C 1
ATOM 768 O O . PRO A 1 104 ? -20.506 8.042 -12.904 1.00 80.44 104 PRO A O 1
ATOM 771 N N . ASP A 1 105 ? -21.543 7.040 -11.175 1.00 84.69 105 ASP A N 1
ATOM 772 C CA . ASP A 1 105 ? -22.922 7.413 -11.535 1.00 84.69 105 ASP A CA 1
ATOM 773 C C . ASP A 1 105 ? -23.554 8.400 -10.526 1.00 84.69 105 ASP A C 1
ATOM 775 O O . ASP A 1 105 ? -23.227 8.362 -9.337 1.00 84.69 105 ASP A O 1
ATOM 779 N N . GLU A 1 106 ? -24.531 9.214 -10.959 1.00 80.88 106 GLU A N 1
ATOM 780 C CA . GLU A 1 106 ? -25.237 10.250 -10.159 1.00 80.88 106 GLU A CA 1
ATOM 781 C C . GLU A 1 106 ? -26.193 9.717 -9.057 1.00 80.88 106 GLU A C 1
ATOM 783 O O . GLU A 1 106 ? -27.098 10.418 -8.607 1.00 80.88 106 GLU A O 1
ATOM 788 N N . GLY A 1 107 ? -26.043 8.471 -8.606 1.00 80.75 107 GLY A N 1
ATOM 789 C CA . GLY A 1 107 ? -26.945 7.879 -7.610 1.00 80.75 107 GLY A CA 1
ATOM 790 C C . GLY A 1 107 ? -26.709 8.361 -6.168 1.00 80.75 107 GLY A C 1
ATOM 791 O O . GLY A 1 107 ? -25.585 8.688 -5.777 1.00 80.75 107 GLY A O 1
ATOM 792 N N . ASP A 1 108 ? -27.739 8.255 -5.321 1.00 82.38 108 ASP A N 1
ATOM 793 C CA . ASP A 1 108 ? -27.647 8.549 -3.881 1.00 82.38 108 ASP A CA 1
ATOM 794 C C . ASP A 1 108 ? -26.763 7.543 -3.120 1.00 82.38 108 ASP A C 1
ATOM 796 O O . ASP A 1 108 ? -26.845 6.330 -3.336 1.00 82.38 108 ASP A O 1
ATOM 800 N N . LEU A 1 109 ? -25.956 8.033 -2.173 1.00 85.19 109 LEU A N 1
ATOM 801 C CA . LEU A 1 109 ? -25.063 7.249 -1.296 1.00 85.19 109 LEU A CA 1
ATOM 802 C C . LEU A 1 109 ? -25.808 6.543 -0.142 1.00 85.19 109 LEU A C 1
ATOM 804 O O . LEU A 1 109 ? -25.302 6.450 0.977 1.00 85.19 109 LEU A O 1
ATOM 808 N N . VAL A 1 110 ? -27.036 6.077 -0.388 1.00 85.31 110 VAL A N 1
ATOM 809 C CA . VAL A 1 110 ? -27.874 5.455 0.647 1.00 85.31 110 VAL A CA 1
ATOM 810 C C . VAL A 1 110 ? -27.176 4.222 1.218 1.00 85.31 110 VAL A C 1
ATOM 812 O O . VAL A 1 110 ? -26.754 3.334 0.480 1.00 85.31 110 VAL A O 1
ATOM 815 N N . GLY A 1 111 ? -27.088 4.159 2.547 1.00 85.94 111 GLY A N 1
ATOM 816 C CA . GLY A 1 111 ? -26.516 3.022 3.267 1.00 85.94 111 GLY A CA 1
ATOM 817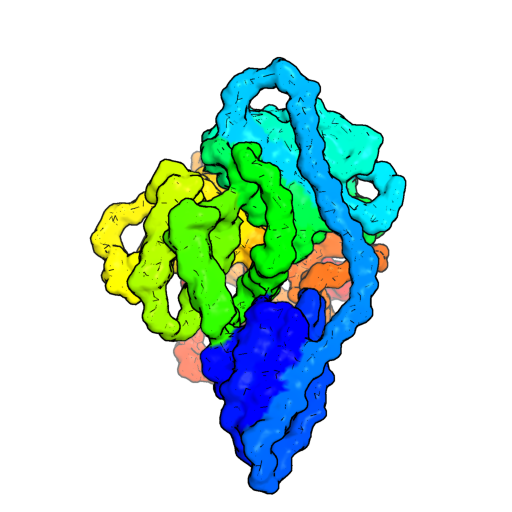 C C . GLY A 1 111 ? -25.004 3.078 3.465 1.00 85.94 111 GLY A C 1
ATOM 818 O O . GLY A 1 111 ? -24.473 2.165 4.085 1.00 85.94 111 GLY A O 1
ATOM 819 N N . LEU A 1 112 ? -24.324 4.131 2.997 1.00 90.06 112 LEU A N 1
ATOM 820 C CA . LEU A 1 112 ? -22.915 4.348 3.302 1.00 90.06 112 LEU A CA 1
ATOM 821 C C . LEU A 1 112 ? -22.759 5.355 4.446 1.00 90.06 112 LEU A C 1
ATOM 823 O O . LEU A 1 112 ? -23.293 6.464 4.385 1.00 90.06 112 LEU A O 1
ATOM 827 N N . SER A 1 113 ? -22.014 4.984 5.486 1.00 91.25 113 SER A N 1
ATOM 828 C CA . SER A 1 113 ? -21.634 5.908 6.558 1.00 91.25 113 SER A CA 1
ATOM 829 C C . SER A 1 113 ? -20.138 5.864 6.828 1.00 91.25 113 SER A C 1
ATOM 831 O O . SER A 1 113 ? -19.480 4.834 6.668 1.00 91.25 113 SER A O 1
ATOM 833 N N . VAL A 1 114 ? -19.603 7.014 7.228 1.00 93.69 114 VAL A N 1
ATOM 834 C CA . VAL A 1 114 ? -18.186 7.202 7.520 1.00 93.69 114 VAL A CA 1
ATOM 835 C C . VAL A 1 114 ? -18.063 7.793 8.914 1.00 93.69 114 VAL A C 1
ATOM 837 O O . VAL A 1 114 ? -18.678 8.813 9.223 1.00 93.69 114 VAL A O 1
ATOM 840 N N . GLU A 1 115 ? -17.255 7.150 9.744 1.00 94.94 115 GLU A N 1
ATOM 841 C CA . GLU A 1 115 ? -16.981 7.547 11.120 1.00 94.94 115 GLU A CA 1
ATOM 842 C C . GLU A 1 115 ? -15.471 7.606 11.335 1.00 94.94 115 GLU A C 1
ATOM 844 O O . GLU A 1 115 ? -14.715 6.798 10.785 1.00 94.94 115 GLU A O 1
ATOM 849 N N . LEU A 1 116 ? -15.023 8.540 12.172 1.00 96.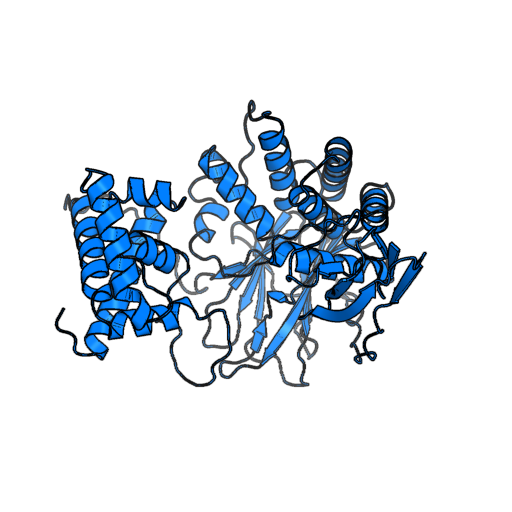38 116 LEU A N 1
ATOM 850 C CA . LEU A 1 116 ? -13.634 8.594 12.608 1.00 96.38 116 LEU A CA 1
ATOM 851 C C . LEU A 1 116 ? -13.567 8.227 14.091 1.00 96.38 116 LEU A C 1
ATOM 853 O O . LEU A 1 116 ? -14.076 8.943 14.950 1.00 96.38 116 LEU A O 1
ATOM 857 N N . VAL A 1 117 ? -12.952 7.089 14.391 1.00 96.25 117 VAL A N 1
ATOM 858 C CA . VAL A 1 117 ? -12.918 6.499 15.732 1.00 96.25 117 VAL A CA 1
ATOM 859 C C . VAL A 1 117 ? -11.506 6.616 16.296 1.00 96.25 117 VAL A C 1
ATOM 861 O O . VAL A 1 117 ? -10.541 6.302 15.605 1.00 96.25 117 VAL A O 1
ATOM 864 N N . SER A 1 118 ? -11.335 7.036 17.546 1.00 95.94 118 SER A N 1
ATOM 865 C CA . SER A 1 118 ? -10.014 7.077 18.179 1.00 95.94 118 SER A CA 1
ATOM 866 C C . SER A 1 118 ? -9.376 5.680 18.235 1.00 95.94 118 SER A C 1
ATOM 868 O O . SER A 1 118 ? -10.052 4.639 18.185 1.00 95.94 118 SER A O 1
ATOM 870 N N . ALA A 1 119 ? -8.047 5.632 18.345 1.00 93.25 119 ALA A N 1
ATOM 871 C CA . ALA A 1 119 ? -7.297 4.375 18.400 1.00 93.25 119 ALA A CA 1
ATOM 872 C C . ALA A 1 119 ? -7.747 3.417 19.518 1.00 93.25 119 ALA A C 1
ATOM 874 O O . ALA A 1 119 ? -7.771 2.200 19.321 1.00 93.25 119 ALA A O 1
ATOM 875 N N . ASP A 1 120 ? -8.130 3.958 20.674 1.00 92.44 120 ASP A N 1
ATOM 876 C CA . ASP A 1 120 ? -8.659 3.207 21.817 1.00 92.44 120 ASP A CA 1
ATOM 877 C C . ASP A 1 120 ? -10.171 2.931 21.727 1.00 92.44 120 ASP A C 1
ATOM 879 O O . ASP A 1 120 ? -10.690 2.106 22.477 1.00 92.44 120 ASP A O 1
ATOM 883 N N . GLY A 1 121 ? -10.875 3.575 20.791 1.00 92.00 121 GLY A N 1
ATOM 884 C CA . GLY A 1 121 ? -12.327 3.494 20.647 1.00 92.00 121 GLY A CA 1
ATOM 885 C C . GLY A 1 121 ? -13.123 4.321 21.653 1.00 92.00 121 GLY A C 1
ATOM 886 O O . GLY A 1 121 ? -14.343 4.196 21.677 1.00 92.00 121 GLY A O 1
ATOM 887 N N . ALA A 1 122 ? -12.472 5.149 22.476 1.00 92.00 122 ALA A N 1
ATOM 888 C CA . ALA A 1 122 ? -13.145 5.975 23.475 1.00 92.00 122 ALA A CA 1
ATOM 889 C C . ALA A 1 122 ? -13.926 7.149 22.862 1.00 92.00 122 ALA A C 1
ATOM 891 O O . ALA A 1 122 ? -14.920 7.593 23.434 1.00 92.00 122 ALA A O 1
ATOM 892 N N . GLN A 1 123 ? -13.492 7.644 21.701 1.00 94.00 123 GLN A N 1
ATOM 893 C CA . GLN A 1 123 ? -14.104 8.769 21.006 1.00 94.00 123 GLN A CA 1
ATOM 894 C C . GLN A 1 123 ? -14.494 8.364 19.587 1.00 94.00 123 GLN A C 1
ATOM 896 O O . GLN A 1 123 ? -13.708 7.764 18.859 1.00 94.00 123 GLN A O 1
ATOM 901 N N . THR A 1 124 ? -15.710 8.719 19.182 1.00 94.44 124 THR A N 1
ATOM 902 C CA . THR A 1 124 ? -16.166 8.620 17.791 1.00 94.44 124 THR A CA 1
ATOM 903 C C . THR A 1 124 ? -16.604 10.003 17.346 1.00 94.44 124 THR A C 1
ATOM 905 O O . THR A 1 124 ? -17.427 10.636 18.008 1.00 94.44 124 THR A O 1
ATOM 908 N N . LEU A 1 125 ? -16.017 10.486 16.258 1.00 92.62 125 LEU A N 1
ATOM 909 C CA . LEU A 1 125 ? -16.379 11.744 15.631 1.00 92.62 125 LEU A CA 1
ATOM 910 C C . LEU A 1 125 ? -17.381 11.474 14.514 1.00 92.62 125 LEU A C 1
ATOM 912 O O . LEU A 1 125 ? -17.160 10.630 13.641 1.00 92.62 125 LEU A O 1
ATOM 916 N N . VAL A 1 126 ? -18.476 12.224 14.561 1.00 83.94 126 VAL A N 1
ATOM 917 C CA . VAL A 1 126 ? -19.464 12.314 13.488 1.00 83.94 126 VAL A CA 1
ATOM 918 C C . VAL A 1 126 ? -19.027 13.470 12.584 1.00 83.94 126 VAL A C 1
ATOM 920 O O . VAL A 1 126 ? -18.576 14.490 13.105 1.00 83.94 126 VAL A O 1
ATOM 923 N N . PRO A 1 127 ? -19.096 13.321 11.255 1.00 85.31 127 PRO A N 1
ATOM 924 C CA . PRO A 1 127 ? -18.614 14.346 10.338 1.00 85.31 127 PRO A CA 1
ATOM 925 C C . PRO A 1 127 ? -19.424 15.644 10.463 1.00 85.31 127 PRO A C 1
ATOM 927 O O . PRO A 1 127 ? -20.650 15.603 10.568 1.00 85.31 127 PRO A O 1
ATOM 930 N N . ASP A 1 128 ? -18.741 16.791 10.384 1.00 72.50 128 ASP A N 1
ATOM 931 C CA . ASP A 1 128 ? -19.357 18.130 10.476 1.00 72.50 128 ASP A CA 1
ATOM 932 C C . ASP A 1 128 ? -20.304 18.421 9.302 1.00 72.50 128 ASP A C 1
ATOM 934 O O . ASP A 1 128 ? -21.197 19.264 9.389 1.00 72.50 128 ASP A O 1
ATOM 938 N N . MET A 1 129 ? -20.106 17.721 8.184 1.00 65.00 129 MET A N 1
ATOM 939 C CA . MET A 1 129 ? -20.939 17.818 6.995 1.00 65.00 129 MET A CA 1
ATOM 940 C C . MET A 1 129 ? -21.683 16.506 6.769 1.00 65.00 129 MET A C 1
ATOM 942 O O . MET A 1 129 ? -21.074 15.440 6.649 1.00 65.00 129 MET A O 1
ATOM 946 N N . THR A 1 130 ? -23.008 16.597 6.658 1.00 57.94 130 THR A N 1
ATOM 947 C CA . THR A 1 130 ? -23.814 15.522 6.080 1.00 57.94 130 THR A CA 1
ATOM 948 C C . THR A 1 130 ? -23.612 15.527 4.559 1.00 57.94 130 THR A C 1
ATOM 950 O O . THR A 1 130 ? -23.575 16.599 3.950 1.00 57.94 130 THR A O 1
ATOM 953 N N . PRO A 1 131 ? -23.421 14.358 3.919 1.00 58.78 131 PRO A N 1
ATOM 954 C CA . PRO A 1 131 ? -23.137 14.273 2.492 1.00 58.78 131 PRO A CA 1
ATOM 955 C C . PRO A 1 131 ? -24.399 14.636 1.700 1.00 58.78 131 PRO A C 1
ATOM 957 O O . PRO A 1 131 ? -25.164 13.764 1.311 1.00 58.78 131 PRO A O 1
ATOM 960 N N . GLU A 1 132 ? -24.644 15.922 1.444 1.00 51.56 132 GLU A N 1
ATOM 961 C CA . GLU A 1 132 ? -25.858 16.347 0.727 1.00 51.56 132 GLU A CA 1
ATOM 962 C C . GLU A 1 132 ? -25.872 15.923 -0.753 1.00 51.56 132 GLU A C 1
ATOM 964 O O . GLU A 1 132 ? -26.916 16.049 -1.385 1.00 51.56 132 GLU A O 1
ATOM 969 N N . ARG A 1 133 ? -24.754 15.398 -1.295 1.00 57.44 133 ARG A N 1
ATOM 970 C CA . ARG A 1 133 ? -24.646 14.673 -2.590 1.00 57.44 133 ARG A CA 1
ATOM 971 C C . ARG A 1 133 ? -23.229 14.201 -2.937 1.00 57.44 133 ARG A C 1
ATOM 973 O O . ARG A 1 133 ? -23.066 13.329 -3.778 1.00 57.44 133 ARG A O 1
ATOM 980 N N . SER A 1 134 ? -22.194 14.788 -2.339 1.00 65.00 134 SER A N 1
ATOM 981 C CA . SER A 1 134 ? -20.830 14.742 -2.893 1.00 65.00 134 SER A CA 1
ATOM 982 C C . SER A 1 134 ? -19.916 13.635 -2.364 1.00 65.00 134 SER A C 1
ATOM 984 O O . SER A 1 134 ? -18.758 13.597 -2.762 1.00 65.00 134 SER A O 1
ATOM 986 N N . GLY A 1 135 ? -20.392 12.756 -1.473 1.00 83.12 135 GLY A N 1
ATOM 987 C CA . GLY A 1 135 ? -19.531 11.732 -0.864 1.00 83.12 135 GLY A CA 1
ATOM 988 C C . GLY A 1 135 ? -18.336 12.324 -0.122 1.00 83.12 135 GLY A C 1
ATOM 989 O O . GLY A 1 135 ? -17.264 11.732 -0.110 1.00 83.12 135 GLY A O 1
ATOM 990 N N . ASN A 1 136 ? -18.510 13.510 0.462 1.00 89.94 136 ASN A N 1
ATOM 991 C CA . ASN A 1 136 ? -17.462 14.223 1.173 1.00 89.94 136 ASN A CA 1
ATOM 992 C C . ASN A 1 136 ? -17.797 14.289 2.661 1.00 89.94 136 ASN A C 1
ATOM 994 O O . ASN A 1 136 ? -18.860 14.783 3.036 1.00 89.94 136 ASN A O 1
ATOM 998 N N . TRP A 1 137 ? -16.860 13.859 3.496 1.00 91.88 137 TRP A N 1
ATOM 999 C CA . TRP A 1 137 ? -16.934 13.963 4.948 1.00 91.88 137 TRP A CA 1
ATOM 1000 C C . TRP A 1 137 ? -15.717 14.713 5.473 1.00 91.88 137 TRP A C 1
ATOM 1002 O O . TRP A 1 137 ? -14.603 14.536 4.979 1.00 91.88 137 TRP A O 1
ATOM 1012 N N . CYS A 1 138 ? -15.935 15.550 6.480 1.00 92.56 138 CYS A N 1
ATOM 1013 C CA . CYS A 1 138 ? -14.898 16.347 7.117 1.00 92.56 138 CYS A CA 1
ATOM 1014 C C . CYS A 1 138 ? -14.967 16.124 8.626 1.00 92.56 138 CYS A C 1
ATOM 1016 O O . CYS A 1 138 ? -16.043 16.239 9.215 1.00 92.56 138 CYS A O 1
ATOM 1018 N N . PHE A 1 139 ? -13.828 15.800 9.231 1.00 93.56 139 PHE A N 1
ATOM 1019 C CA . PHE A 1 139 ? -13.704 15.539 10.658 1.00 93.56 139 PHE A CA 1
ATOM 1020 C C . PHE A 1 139 ? -12.657 16.486 11.258 1.00 93.56 139 PHE A C 1
ATOM 1022 O O . PHE A 1 139 ? -11.473 16.367 10.915 1.00 93.56 139 PHE A O 1
ATOM 1029 N N . PRO A 1 140 ? -13.047 17.409 12.154 1.00 92.75 140 PRO A N 1
ATOM 1030 C CA . PRO A 1 140 ? -12.092 18.129 12.985 1.00 92.75 140 PRO A CA 1
ATOM 1031 C C . PRO A 1 140 ? -11.501 17.137 13.990 1.00 92.75 140 PRO A C 1
ATOM 1033 O O . PRO A 1 140 ? -12.199 16.645 14.874 1.00 92.75 140 PRO A O 1
ATOM 1036 N N . ALA A 1 141 ? -10.225 16.797 13.835 1.00 93.25 141 ALA A N 1
ATOM 1037 C CA . ALA A 1 141 ? -9.577 15.753 14.620 1.00 93.25 141 ALA A CA 1
ATOM 1038 C C . ALA A 1 141 ? -8.328 16.303 15.301 1.00 93.25 141 ALA A C 1
ATOM 1040 O O . ALA A 1 141 ? -7.624 17.139 14.735 1.00 93.25 141 ALA A O 1
ATOM 1041 N N . THR A 1 142 ? -8.036 15.805 16.500 1.00 94.62 142 THR A N 1
ATOM 1042 C CA . THR A 1 142 ? -6.753 16.090 17.142 1.00 94.62 142 THR A CA 1
ATOM 1043 C C . THR A 1 142 ? -5.640 15.290 16.479 1.00 94.62 142 THR A C 1
ATOM 1045 O O . THR A 1 142 ? -5.876 14.170 16.008 1.00 94.62 142 THR A O 1
ATOM 1048 N N . ALA A 1 143 ? -4.412 15.803 16.492 1.00 95.19 143 ALA A N 1
ATOM 1049 C CA . ALA A 1 143 ? -3.253 15.004 16.107 1.00 95.19 143 ALA A CA 1
ATOM 1050 C C . ALA A 1 143 ?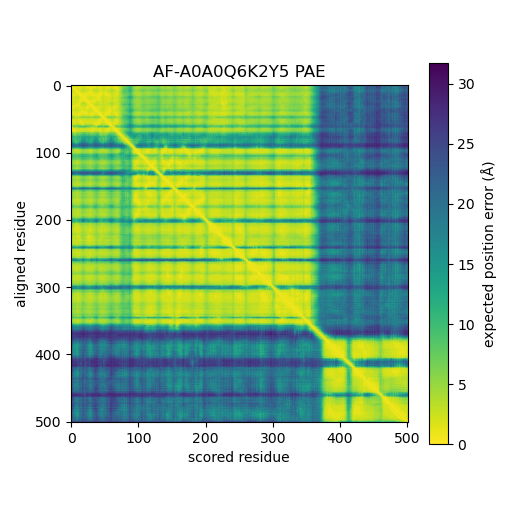 -3.176 13.676 16.887 1.00 95.19 143 ALA A C 1
ATOM 1052 O O . ALA A 1 143 ? -3.511 13.607 18.073 1.00 95.19 143 ALA A O 1
ATOM 1053 N N . GLY A 1 144 ? -2.737 12.612 16.212 1.00 96.00 144 GLY A N 1
ATOM 1054 C CA . GLY A 1 144 ? -2.624 11.272 16.784 1.00 96.00 144 GLY A CA 1
ATOM 1055 C C . GLY A 1 144 ? -3.195 10.171 15.894 1.00 96.00 144 GLY A C 1
ATOM 1056 O O . GLY A 1 144 ? -3.243 10.283 14.669 1.00 96.00 144 GLY A O 1
ATOM 1057 N N . TYR A 1 145 ? -3.603 9.076 16.531 1.00 97.38 145 TYR A N 1
ATOM 1058 C CA . TYR A 1 145 ? -4.015 7.848 15.860 1.00 97.38 145 TYR A CA 1
ATOM 1059 C C . TYR A 1 145 ? -5.533 7.693 15.822 1.00 97.38 145 TYR A C 1
ATOM 1061 O O . TYR A 1 145 ? -6.206 7.692 16.857 1.00 97.38 145 TYR A O 1
ATOM 1069 N N . TRP A 1 146 ? -6.052 7.483 14.619 1.00 97.69 146 TRP A N 1
ATOM 1070 C CA . TRP A 1 146 ? -7.474 7.352 14.343 1.00 97.69 146 TRP A CA 1
ATOM 1071 C C . TRP A 1 146 ? -7.741 6.158 13.436 1.00 97.69 146 TRP A C 1
ATOM 1073 O O . TRP A 1 146 ? -6.889 5.722 12.667 1.00 97.69 146 TRP A O 1
ATOM 1083 N N . ARG A 1 147 ? -8.950 5.624 13.519 1.00 97.38 147 ARG A N 1
ATOM 1084 C CA . ARG A 1 147 ? -9.466 4.562 12.668 1.00 97.38 147 ARG A CA 1
ATOM 1085 C C . ARG A 1 147 ? -10.583 5.153 11.829 1.00 97.38 147 ARG A C 1
ATOM 1087 O O . ARG A 1 147 ? -11.575 5.631 12.375 1.00 97.38 147 ARG A O 1
ATOM 1094 N N . LEU A 1 148 ? -10.412 5.132 10.516 1.00 97.31 148 LEU A N 1
ATOM 1095 C CA . LEU A 1 148 ? -11.490 5.452 9.595 1.00 97.31 148 LEU A CA 1
ATOM 1096 C C . LEU A 1 148 ? -12.374 4.220 9.470 1.00 97.31 148 LEU A C 1
ATOM 1098 O O . LEU A 1 148 ? -11.924 3.214 8.928 1.00 97.31 148 LEU A O 1
ATOM 1102 N N . ARG A 1 149 ? -13.604 4.298 9.969 1.00 96.00 149 ARG A N 1
ATOM 1103 C CA . ARG A 1 149 ? -14.598 3.237 9.846 1.00 96.00 149 ARG A CA 1
ATOM 1104 C C . ARG A 1 149 ? -15.557 3.585 8.717 1.00 96.00 149 ARG A C 1
ATOM 1106 O O . ARG A 1 149 ? -16.155 4.659 8.721 1.00 96.00 149 ARG A O 1
ATOM 1113 N N . ILE A 1 150 ? -15.705 2.669 7.767 1.00 94.38 150 ILE A N 1
ATOM 1114 C CA . ILE A 1 150 ? -16.644 2.799 6.655 1.00 94.38 150 ILE A CA 1
ATOM 1115 C C . ILE A 1 150 ? -17.644 1.654 6.764 1.00 94.38 150 ILE A C 1
ATOM 1117 O O . ILE A 1 150 ? -17.277 0.477 6.731 1.00 94.38 150 ILE A O 1
ATOM 1121 N N . ASN A 1 151 ? -18.913 2.013 6.932 1.00 92.88 151 ASN A N 1
ATOM 1122 C CA . ASN A 1 151 ? -20.016 1.068 6.891 1.00 92.88 151 ASN A CA 1
ATOM 1123 C C . ASN A 1 151 ? -20.598 1.112 5.472 1.00 92.88 151 ASN A C 1
ATOM 1125 O O . ASN A 1 151 ? -21.097 2.151 5.037 1.00 92.88 151 ASN A O 1
ATOM 1129 N N . GLU A 1 152 ? -20.471 0.002 4.748 1.00 90.69 152 GLU A N 1
ATOM 1130 C CA . GLU A 1 152 ? -21.073 -0.200 3.426 1.00 90.69 152 GLU A CA 1
ATOM 1131 C C . GLU A 1 152 ? -22.532 -0.676 3.581 1.00 90.69 152 GLU A C 1
ATOM 1133 O O . GLU A 1 152 ? -22.961 -1.053 4.675 1.00 90.69 152 GLU A O 1
ATOM 1138 N N . ALA A 1 153 ? -23.314 -0.646 2.498 1.00 81.25 153 ALA A N 1
ATOM 1139 C CA . ALA A 1 153 ? -24.729 -1.016 2.540 1.00 81.25 153 ALA A CA 1
ATOM 1140 C C . ALA A 1 153 ? -24.964 -2.480 3.002 1.00 81.25 153 ALA A C 1
ATOM 1142 O O . ALA A 1 153 ? -24.076 -3.328 2.946 1.00 81.25 153 ALA A O 1
ATOM 1143 N N . ALA A 1 154 ? -26.198 -2.739 3.457 1.00 66.25 154 ALA A N 1
ATOM 1144 C CA . ALA A 1 154 ? -26.662 -3.681 4.494 1.00 66.25 154 ALA A CA 1
ATOM 1145 C C . ALA A 1 154 ? -26.240 -5.175 4.493 1.00 66.25 154 ALA A C 1
ATOM 1147 O O . ALA A 1 154 ? -26.740 -5.918 5.337 1.00 66.25 154 ALA A O 1
ATOM 1148 N N . ALA A 1 155 ? -25.351 -5.642 3.620 1.00 67.12 155 ALA A N 1
ATOM 1149 C CA . ALA A 1 155 ? -24.886 -7.034 3.624 1.00 67.12 155 ALA A CA 1
ATOM 1150 C C . ALA A 1 155 ? -23.478 -7.217 4.214 1.00 67.12 155 ALA A C 1
ATOM 1152 O O . ALA A 1 155 ? -23.190 -8.272 4.782 1.00 67.12 155 ALA A O 1
ATOM 1153 N N . ARG A 1 156 ? -22.606 -6.202 4.135 1.00 80.62 156 ARG A N 1
ATOM 1154 C CA . ARG A 1 156 ? -21.184 -6.382 4.446 1.00 80.62 156 ARG A CA 1
ATOM 1155 C C . ARG A 1 156 ? -20.817 -5.905 5.843 1.00 80.62 156 ARG A C 1
ATOM 1157 O O . ARG A 1 156 ? -21.330 -4.907 6.347 1.00 80.62 156 ARG A O 1
ATOM 1164 N N . GLN A 1 157 ? -19.885 -6.617 6.474 1.00 88.88 157 GLN A N 1
ATOM 1165 C CA . GLN A 1 157 ? -19.292 -6.134 7.715 1.00 88.88 157 GLN A CA 1
ATOM 1166 C C . GLN A 1 157 ? -18.524 -4.835 7.434 1.00 88.88 157 GLN A C 1
ATOM 1168 O O . GLN A 1 157 ? -17.817 -4.756 6.425 1.00 88.88 157 GLN A O 1
ATOM 1173 N N . PRO A 1 158 ? -18.639 -3.827 8.312 1.00 92.12 158 PRO A N 1
ATOM 1174 C CA . PRO A 1 158 ? -17.890 -2.595 8.155 1.00 92.12 158 PRO A CA 1
ATOM 1175 C C . PRO A 1 158 ? -16.397 -2.878 8.204 1.00 92.12 158 PRO A C 1
ATOM 1177 O O . PRO A 1 158 ? -15.954 -3.813 8.878 1.00 92.12 158 PRO A O 1
ATOM 1180 N N . PHE A 1 159 ? -15.616 -2.047 7.529 1.00 94.00 159 PHE A N 1
ATOM 1181 C CA . PHE A 1 159 ? -14.168 -2.121 7.616 1.00 94.00 159 PHE A CA 1
ATOM 1182 C C . PHE A 1 159 ? -13.596 -0.858 8.246 1.00 94.00 159 PHE A C 1
ATOM 1184 O O . PHE A 1 159 ? -14.201 0.216 8.243 1.00 94.00 159 PHE A O 1
ATOM 1191 N N . GLU A 1 160 ? -12.420 -1.017 8.827 1.00 96.62 160 GLU A N 1
ATOM 1192 C CA . GLU A 1 160 ? -11.634 0.034 9.444 1.00 96.62 160 GLU A CA 1
ATOM 1193 C C . GLU A 1 160 ? -10.265 0.114 8.758 1.00 96.62 160 GLU A C 1
ATOM 1195 O O . GLU A 1 160 ? -9.702 -0.901 8.346 1.00 96.62 160 GLU A O 1
ATOM 1200 N N . MET A 1 161 ? -9.729 1.327 8.650 1.00 97.19 161 MET A N 1
ATOM 1201 C CA . MET A 1 161 ? -8.374 1.605 8.175 1.00 97.19 161 MET A CA 1
ATOM 1202 C C . MET A 1 161 ? -7.654 2.512 9.173 1.00 97.19 161 MET A C 1
ATOM 1204 O O . MET A 1 161 ? -8.261 3.395 9.784 1.00 97.19 161 MET A O 1
ATOM 1208 N N . ALA A 1 162 ? -6.350 2.306 9.335 1.00 96.75 162 ALA A N 1
ATOM 1209 C CA . ALA A 1 162 ? -5.512 3.166 10.161 1.00 96.75 162 ALA A CA 1
ATOM 1210 C C . ALA A 1 162 ? -5.329 4.545 9.510 1.00 96.75 162 ALA A C 1
ATOM 1212 O O . ALA A 1 162 ? -5.053 4.644 8.319 1.00 96.75 162 ALA A O 1
ATOM 1213 N N . ILE A 1 163 ? -5.439 5.607 10.307 1.00 96.94 163 ILE A N 1
ATOM 1214 C CA . ILE A 1 163 ? -5.170 6.991 9.919 1.00 96.94 163 ILE A CA 1
ATOM 1215 C C . ILE A 1 163 ? -4.247 7.604 10.970 1.00 96.94 163 ILE A C 1
ATOM 1217 O O . ILE A 1 163 ? -4.537 7.583 12.166 1.00 96.94 163 ILE A O 1
ATOM 1221 N N . THR A 1 164 ? -3.132 8.177 10.528 1.00 96.50 164 THR A N 1
ATOM 1222 C CA . THR A 1 164 ? -2.280 9.016 11.378 1.00 96.50 164 THR A CA 1
ATOM 1223 C C . THR A 1 164 ? -2.525 10.472 11.026 1.00 96.50 164 THR A C 1
ATOM 1225 O O . THR A 1 164 ? -2.316 10.896 9.890 1.00 96.50 164 THR A O 1
ATOM 1228 N N . VAL A 1 165 ? -3.005 11.230 12.005 1.00 96.50 165 VAL A N 1
ATOM 1229 C CA . VAL A 1 165 ? -3.293 12.655 11.881 1.00 96.50 165 VAL A CA 1
ATOM 1230 C C . VAL A 1 165 ? -2.093 13.429 12.411 1.00 96.50 165 VAL A C 1
ATOM 1232 O O . VAL A 1 165 ? -1.729 13.302 13.580 1.00 96.50 165 VAL A O 1
ATOM 1235 N N . VAL A 1 166 ? -1.468 14.218 11.539 1.00 95.25 166 VAL A N 1
ATOM 1236 C CA . VAL A 1 166 ? -0.243 14.974 11.835 1.00 95.25 166 VAL A CA 1
ATOM 1237 C C . VAL A 1 166 ? -0.581 16.465 11.989 1.00 95.25 166 VAL A C 1
ATOM 1239 O O . VAL A 1 166 ? -1.304 16.997 11.140 1.00 95.25 166 VAL A O 1
ATOM 1242 N N . PRO A 1 167 ? -0.059 17.170 13.015 1.00 92.75 167 PRO A N 1
ATOM 1243 C CA . PRO A 1 167 ? -0.317 18.599 13.206 1.00 92.75 167 PRO A CA 1
ATOM 1244 C C . PRO A 1 167 ? 0.039 19.438 11.972 1.00 92.75 167 PRO A C 1
ATOM 1246 O O . PRO A 1 167 ? 1.106 19.266 11.383 1.00 92.75 167 PRO A O 1
ATOM 1249 N N . GLY A 1 168 ? -0.832 20.377 11.591 1.00 91.12 168 GLY A N 1
ATOM 1250 C CA . GLY A 1 168 ? -0.601 21.268 10.444 1.00 91.12 168 GLY A CA 1
ATOM 1251 C C . GLY A 1 168 ? -0.820 20.626 9.067 1.00 91.12 168 GLY A C 1
ATOM 1252 O O . GLY A 1 168 ? -0.617 21.288 8.040 1.00 91.12 168 GLY A O 1
ATOM 1253 N N . TYR A 1 169 ? -1.274 19.371 9.032 1.00 93.25 169 TYR A N 1
ATOM 1254 C CA . TYR A 1 169 ? -1.685 18.669 7.820 1.00 93.25 169 TYR A CA 1
ATOM 1255 C C . TYR A 1 169 ? -3.195 18.398 7.805 1.00 93.25 169 TYR A C 1
ATOM 1257 O O . TYR A 1 169 ? -3.879 18.395 8.830 1.00 93.25 169 TYR A O 1
ATOM 1265 N N . VAL A 1 170 ? -3.709 18.184 6.599 1.00 93.94 170 VAL A N 1
ATOM 1266 C CA . VAL A 1 170 ? -5.010 17.604 6.294 1.00 93.94 170 VAL A CA 1
ATOM 1267 C C . VAL A 1 170 ? -4.755 16.175 5.836 1.00 93.94 170 VAL A C 1
ATOM 1269 O O . VAL A 1 170 ? -4.048 15.960 4.849 1.00 93.94 170 VAL A O 1
ATOM 1272 N N . ALA A 1 171 ? -5.310 15.205 6.556 1.00 95.75 171 ALA A N 1
ATOM 1273 C CA . ALA A 1 171 ? -5.296 13.810 6.138 1.00 95.75 171 ALA A CA 1
ATOM 1274 C C . ALA A 1 171 ? -6.457 13.585 5.167 1.00 95.75 171 ALA A C 1
ATOM 1276 O O . ALA A 1 171 ? -7.618 13.589 5.569 1.00 95.75 171 ALA A O 1
ATOM 1277 N N . GLN A 1 172 ? -6.153 13.434 3.883 1.00 95.38 172 GLN A N 1
ATOM 1278 C CA . GLN A 1 172 ? -7.147 13.233 2.838 1.00 95.38 172 GLN A CA 1
ATOM 1279 C C . GLN A 1 172 ? -7.180 11.764 2.419 1.00 95.38 172 GLN A C 1
ATOM 1281 O O . GLN A 1 172 ? -6.177 11.223 1.956 1.00 95.38 172 GLN A O 1
ATOM 1286 N N . VAL A 1 173 ? -8.349 11.143 2.532 1.00 96.25 173 VAL A N 1
ATOM 1287 C CA . VAL A 1 173 ? -8.657 9.813 2.006 1.00 96.25 173 VAL A CA 1
ATOM 1288 C C . VAL A 1 173 ? -9.567 10.005 0.803 1.00 96.25 173 VAL A C 1
ATOM 1290 O O . VAL A 1 173 ? -10.629 10.605 0.934 1.00 96.25 173 VAL A O 1
ATOM 1293 N N . SER A 1 174 ? -9.181 9.508 -0.367 1.00 95.19 174 SER A N 1
ATOM 1294 C CA . SER A 1 174 ? -10.050 9.518 -1.545 1.00 95.19 174 SER A CA 1
ATOM 1295 C C . SER A 1 174 ? -10.128 8.139 -2.169 1.00 95.19 174 SER A C 1
ATOM 1297 O O . SER A 1 174 ? -9.084 7.556 -2.444 1.00 95.19 174 SER A O 1
ATOM 1299 N N . ALA A 1 175 ? -11.325 7.625 -2.425 1.00 94.81 175 ALA A N 1
ATOM 1300 C CA . ALA A 1 175 ? -11.490 6.317 -3.048 1.00 94.81 175 ALA A CA 1
ATOM 1301 C C . ALA A 1 175 ? -12.713 6.287 -3.969 1.00 94.81 175 ALA A C 1
ATOM 1303 O O . ALA A 1 175 ? -13.750 6.852 -3.613 1.00 94.81 175 ALA A O 1
ATOM 1304 N N . PRO A 1 176 ? -12.633 5.625 -5.134 1.00 94.31 176 PRO A N 1
ATOM 1305 C CA . PRO A 1 176 ? -13.817 5.401 -5.935 1.00 94.31 176 PRO A CA 1
ATOM 1306 C C . PRO A 1 176 ? -14.698 4.323 -5.299 1.00 94.31 176 PRO A C 1
ATOM 1308 O O . PRO A 1 176 ? -14.231 3.407 -4.617 1.00 94.31 176 PRO A O 1
ATOM 1311 N N . LEU A 1 177 ? -15.995 4.446 -5.544 1.00 92.81 177 LEU A N 1
ATOM 1312 C CA . LEU A 1 177 ? -17.008 3.472 -5.192 1.00 92.81 177 LEU A CA 1
ATOM 1313 C C . LEU A 1 177 ? -17.306 2.600 -6.407 1.00 92.81 177 LEU A C 1
ATOM 1315 O O . LEU A 1 177 ? -17.494 3.097 -7.517 1.00 92.81 177 LEU A O 1
ATOM 1319 N N . LEU A 1 178 ? -17.396 1.298 -6.182 1.00 90.62 178 LEU A N 1
ATOM 1320 C CA . LEU A 1 178 ? -17.833 0.329 -7.175 1.00 90.62 178 LEU A CA 1
ATOM 1321 C C . LEU A 1 178 ? -19.300 -0.002 -6.906 1.00 90.62 178 LEU A C 1
ATOM 1323 O O . LEU A 1 178 ? -19.679 -0.295 -5.771 1.00 90.62 178 LEU A O 1
ATOM 1327 N N . SER A 1 179 ? -20.113 0.023 -7.956 1.00 89.06 179 SER A N 1
ATOM 1328 C CA . SER A 1 179 ? -21.483 -0.485 -7.914 1.00 89.06 179 SER A CA 1
ATOM 1329 C C . SER A 1 179 ? -21.452 -2.013 -8.017 1.00 89.06 179 SER A C 1
ATOM 1331 O O . SER A 1 179 ? -20.865 -2.554 -8.952 1.00 89.06 179 SER A O 1
ATOM 1333 N N . GLY A 1 180 ? -22.057 -2.711 -7.058 1.00 84.06 180 GLY A N 1
ATOM 1334 C CA . GLY A 1 180 ? -22.257 -4.160 -7.089 1.00 84.06 180 GLY A CA 1
ATOM 1335 C C . GLY A 1 180 ? -23.696 -4.542 -6.741 1.00 84.06 180 GLY A C 1
ATOM 1336 O O . GLY A 1 180 ? -24.490 -3.700 -6.323 1.00 84.06 180 GLY A O 1
ATOM 1337 N N . VAL A 1 181 ? -24.028 -5.830 -6.883 1.00 82.19 181 VAL A N 1
ATOM 1338 C CA . VAL A 1 181 ? -25.369 -6.379 -6.578 1.00 82.19 181 VAL A CA 1
ATOM 1339 C C . VAL A 1 181 ? -25.786 -6.100 -5.129 1.00 82.19 181 VAL A C 1
ATOM 1341 O O . VAL A 1 181 ? -26.957 -5.859 -4.854 1.00 82.19 181 VAL A O 1
ATOM 1344 N N . GLU A 1 182 ? -24.821 -6.095 -4.210 1.00 83.19 182 GLU A N 1
ATOM 1345 C CA . GLU A 1 182 ? -25.034 -5.883 -2.773 1.00 83.19 182 GLU A CA 1
ATOM 1346 C C . GLU A 1 182 ? -24.956 -4.405 -2.352 1.00 83.19 182 GLU A C 1
ATOM 1348 O O . GLU A 1 182 ? -25.101 -4.080 -1.175 1.00 83.19 182 GLU A O 1
ATOM 1353 N N . GLY A 1 183 ? -24.760 -3.496 -3.311 1.00 88.06 183 GLY A N 1
ATOM 1354 C CA . GLY A 1 183 ? -24.670 -2.059 -3.082 1.00 88.06 183 GLY A CA 1
ATOM 1355 C C . GLY A 1 183 ? -23.308 -1.470 -3.440 1.00 88.06 183 GLY A C 1
ATOM 1356 O O . GLY A 1 183 ? -22.566 -1.998 -4.269 1.00 88.06 183 GLY A O 1
ATOM 1357 N N . LEU A 1 184 ? -23.014 -0.314 -2.847 1.00 89.75 184 LEU A N 1
ATOM 1358 C CA . LEU A 1 184 ? -21.772 0.418 -3.078 1.00 89.75 184 LEU A CA 1
ATOM 1359 C C . LEU A 1 184 ? -20.661 -0.107 -2.180 1.00 89.75 184 LEU A C 1
ATOM 1361 O O . LEU A 1 184 ? -20.854 -0.230 -0.971 1.00 89.75 184 LEU A O 1
ATOM 1365 N N . ARG A 1 185 ? -19.489 -0.325 -2.774 1.00 91.56 185 ARG A N 1
ATOM 1366 C CA . ARG A 1 185 ? -18.273 -0.735 -2.065 1.00 91.56 185 ARG A CA 1
ATOM 1367 C C . ARG A 1 185 ? -17.114 0.199 -2.367 1.00 91.56 185 ARG A C 1
ATOM 1369 O O . ARG A 1 185 ? -17.005 0.697 -3.485 1.00 91.56 185 ARG A O 1
ATOM 1376 N N . VAL A 1 186 ? -16.231 0.401 -1.403 1.00 92.94 186 VAL A N 1
ATOM 1377 C CA . VAL A 1 186 ? -14.999 1.167 -1.597 1.00 92.94 186 VAL A CA 1
ATOM 1378 C C . VAL A 1 186 ? -13.986 0.320 -2.365 1.00 92.94 186 VAL A C 1
ATOM 1380 O O . VAL A 1 186 ? -13.671 -0.804 -1.974 1.00 92.94 186 VAL A O 1
ATOM 1383 N N . ASP A 1 187 ? -13.444 0.863 -3.454 1.00 93.12 187 ASP A N 1
ATOM 1384 C CA . ASP A 1 187 ? -12.298 0.266 -4.135 1.00 93.12 187 ASP A CA 1
ATOM 1385 C C . ASP A 1 187 ? -11.015 0.595 -3.364 1.00 93.12 187 ASP A C 1
ATOM 1387 O O . ASP A 1 187 ? -10.417 1.664 -3.526 1.00 93.12 187 ASP A O 1
ATOM 1391 N N . LEU A 1 188 ? -10.590 -0.327 -2.501 1.00 92.62 188 LEU A N 1
ATOM 1392 C CA . LEU A 1 188 ? -9.359 -0.158 -1.734 1.00 92.62 188 LEU A CA 1
ATOM 1393 C C . LEU A 1 188 ? -8.112 -0.112 -2.623 1.00 92.62 188 LEU A C 1
ATOM 1395 O O . LEU A 1 188 ? -7.170 0.596 -2.289 1.00 92.62 188 LEU A O 1
ATOM 1399 N N . GLU A 1 189 ? -8.089 -0.775 -3.776 1.00 90.62 189 GLU A N 1
ATOM 1400 C CA . GLU A 1 189 ? -6.915 -0.752 -4.660 1.00 90.62 189 GLU A CA 1
ATOM 1401 C C . GLU A 1 189 ? -6.759 0.615 -5.356 1.00 90.62 189 GLU A C 1
ATOM 1403 O O . GLU A 1 189 ? -5.649 1.073 -5.649 1.00 90.62 189 GLU A O 1
ATOM 1408 N N . LYS A 1 190 ? -7.872 1.332 -5.553 1.00 92.06 190 LYS A N 1
ATOM 1409 C CA . LYS A 1 190 ? -7.885 2.706 -6.082 1.00 92.06 190 LYS A CA 1
ATOM 1410 C C . LYS A 1 190 ? -7.949 3.790 -4.998 1.00 92.06 190 LYS A C 1
ATOM 1412 O O . LYS A 1 190 ? -7.898 4.974 -5.333 1.00 92.06 190 LYS A O 1
ATOM 1417 N N . LEU A 1 191 ? -7.987 3.421 -3.716 1.00 94.88 191 LEU A N 1
ATOM 1418 C CA . LEU A 1 191 ? -7.912 4.368 -2.603 1.00 94.88 191 LEU A CA 1
ATOM 1419 C C . LEU A 1 191 ? -6.571 5.119 -2.616 1.00 94.88 191 LEU A C 1
ATOM 1421 O O . LEU A 1 191 ? -5.525 4.570 -2.975 1.00 94.88 191 LEU A O 1
ATOM 1425 N N . ARG A 1 192 ? -6.605 6.394 -2.232 1.00 95.25 192 ARG A N 1
ATOM 1426 C CA . ARG A 1 192 ? -5.447 7.268 -2.033 1.00 95.25 192 ARG A CA 1
ATOM 1427 C C . ARG A 1 192 ? -5.505 7.882 -0.645 1.00 95.25 192 ARG A C 1
ATOM 1429 O O . ARG A 1 192 ? -6.568 8.316 -0.201 1.00 95.25 192 ARG A O 1
ATOM 1436 N N . PHE A 1 193 ? -4.349 7.947 0.002 1.00 95.81 193 PHE A N 1
ATOM 1437 C CA . PHE A 1 193 ? -4.162 8.623 1.277 1.00 95.81 193 PHE A CA 1
ATOM 1438 C C . PHE A 1 193 ? -3.059 9.669 1.141 1.00 95.81 193 PHE A C 1
ATOM 1440 O O . PHE A 1 193 ? -1.927 9.346 0.778 1.00 95.81 193 PHE A O 1
ATOM 1447 N N . ARG A 1 194 ? -3.382 10.927 1.438 1.00 94.56 194 ARG A N 1
ATOM 1448 C CA . ARG A 1 194 ? -2.469 12.066 1.300 1.00 94.56 194 ARG A CA 1
ATOM 1449 C C . ARG A 1 194 ? -2.421 12.868 2.591 1.00 94.56 194 ARG A C 1
ATOM 1451 O O . ARG A 1 194 ? -3.442 13.069 3.240 1.00 94.56 194 ARG A O 1
ATOM 1458 N N . LEU A 1 195 ? -1.241 13.389 2.916 1.00 93.44 195 LEU A N 1
ATOM 1459 C CA . LEU A 1 195 ? -1.052 14.377 3.976 1.00 93.44 195 LEU A CA 1
ATOM 1460 C C . LEU A 1 195 ? -0.715 15.717 3.322 1.00 93.44 195 LEU A C 1
ATOM 1462 O O . LEU A 1 195 ? 0.394 15.916 2.829 1.00 93.44 195 LEU A O 1
ATOM 1466 N N . GLN A 1 196 ? -1.685 16.629 3.284 1.00 90.50 196 GLN A N 1
ATOM 1467 C CA . GLN A 1 196 ? -1.547 17.938 2.640 1.00 90.50 196 GLN A CA 1
ATOM 1468 C C . GLN A 1 196 ? -1.347 19.035 3.679 1.00 90.50 196 GLN A C 1
ATOM 1470 O O . GLN A 1 196 ? -2.116 19.142 4.626 1.00 90.50 196 GLN A O 1
ATOM 1475 N N . ARG A 1 197 ? -0.335 19.885 3.518 1.00 89.62 197 ARG A N 1
ATOM 1476 C CA . ARG A 1 197 ? -0.097 20.987 4.458 1.00 89.62 197 ARG A CA 1
ATOM 1477 C C . ARG A 1 197 ? -1.235 22.013 4.391 1.00 89.62 197 ARG A C 1
ATOM 1479 O O . ARG A 1 197 ? -1.501 22.549 3.320 1.00 89.62 197 ARG A O 1
ATOM 1486 N N . GLN A 1 198 ? -1.844 22.355 5.529 1.00 84.44 198 GLN A N 1
ATOM 1487 C CA . GLN A 1 198 ? -3.018 23.249 5.594 1.00 84.44 198 GLN A CA 1
ATOM 1488 C C . GLN A 1 198 ? -2.779 24.636 4.973 1.00 84.44 198 GLN A C 1
ATOM 1490 O O . GLN A 1 198 ? -3.683 25.240 4.403 1.00 84.44 198 GLN A O 1
ATOM 1495 N N . THR A 1 199 ? -1.555 25.159 5.085 1.00 78.88 199 THR A N 1
ATOM 1496 C CA . THR A 1 199 ? -1.205 26.511 4.624 1.00 78.88 199 THR A CA 1
ATOM 1497 C C . THR A 1 199 ? -0.927 26.597 3.127 1.00 78.88 199 THR A C 1
ATOM 1499 O O . THR A 1 199 ? -0.882 27.697 2.578 1.00 78.88 199 THR A O 1
ATOM 1502 N N . LEU A 1 200 ? -0.704 25.464 2.459 1.00 70.69 200 LEU A N 1
ATOM 1503 C CA . LEU A 1 200 ? -0.400 25.425 1.036 1.00 70.69 200 LEU A CA 1
ATOM 1504 C C . LEU A 1 200 ? -1.670 25.036 0.289 1.00 70.69 200 LEU A C 1
ATOM 1506 O O . LEU A 1 200 ? -2.122 23.896 0.359 1.00 70.69 200 LEU A O 1
ATOM 1510 N N . ARG A 1 201 ? -2.227 25.975 -0.485 1.00 61.25 201 ARG A N 1
ATOM 1511 C CA . ARG A 1 201 ? -3.142 25.603 -1.567 1.00 61.25 201 ARG A CA 1
ATOM 1512 C C . ARG A 1 201 ? -2.330 24.782 -2.556 1.00 61.25 201 ARG A C 1
ATOM 1514 O O . ARG A 1 201 ? -1.559 25.341 -3.329 1.00 61.25 201 ARG A O 1
ATOM 1521 N N . SER A 1 202 ? -2.445 23.463 -2.469 1.00 58.06 202 SER A N 1
ATOM 1522 C CA . SER A 1 202 ? -1.761 22.571 -3.390 1.00 58.06 202 SER A CA 1
ATOM 1523 C C . SER A 1 202 ? -2.361 22.784 -4.776 1.00 58.06 202 SER A C 1
ATOM 1525 O O . SER A 1 202 ? -3.467 22.334 -5.067 1.00 58.06 202 SER A O 1
ATOM 1527 N N . THR A 1 203 ? -1.643 23.493 -5.646 1.00 59.53 203 THR A N 1
ATOM 1528 C CA . THR A 1 203 ? -1.707 23.154 -7.064 1.00 59.53 203 THR A CA 1
ATOM 1529 C C . THR A 1 203 ? -1.159 21.744 -7.137 1.00 59.53 203 THR A C 1
ATOM 1531 O O . THR A 1 203 ? 0.009 21.527 -6.810 1.00 59.53 203 THR A O 1
ATOM 1534 N N . ALA A 1 204 ? -2.036 20.786 -7.418 1.00 61.50 204 ALA A N 1
ATOM 1535 C CA . ALA A 1 204 ? -1.647 19.395 -7.483 1.00 61.50 204 ALA A CA 1
ATOM 1536 C C . ALA A 1 204 ? -0.596 19.269 -8.593 1.00 61.50 204 ALA A C 1
ATOM 1538 O O . ALA A 1 204 ? -0.903 19.468 -9.769 1.00 61.50 204 ALA A O 1
ATOM 1539 N N . ASP A 1 205 ? 0.654 19.056 -8.196 1.00 80.12 205 ASP A N 1
ATOM 1540 C CA . ASP A 1 205 ? 1.750 18.878 -9.132 1.00 80.12 205 ASP A CA 1
ATOM 1541 C C . ASP A 1 205 ? 1.507 17.558 -9.868 1.00 80.12 205 ASP A C 1
ATOM 1543 O O . ASP A 1 205 ? 1.506 16.489 -9.252 1.00 80.12 205 ASP A O 1
ATOM 1547 N N . GLN A 1 206 ? 1.214 17.642 -11.167 1.00 82.25 206 GLN A N 1
ATOM 1548 C CA . GLN A 1 206 ? 0.902 16.474 -11.992 1.00 82.25 206 GLN A CA 1
ATOM 1549 C C . GLN A 1 206 ? 2.032 15.443 -11.950 1.00 82.25 206 GLN A C 1
ATOM 1551 O O . GLN A 1 206 ? 1.761 14.243 -11.996 1.00 82.25 206 GLN A O 1
ATOM 1556 N N . GLU A 1 207 ? 3.279 15.895 -11.804 1.00 85.00 207 GLU A N 1
ATOM 1557 C CA . GLU A 1 207 ? 4.435 15.016 -11.680 1.00 85.00 207 GLU A CA 1
ATOM 1558 C C . GLU A 1 207 ? 4.361 14.189 -10.387 1.00 85.00 207 GLU A C 1
ATOM 1560 O O . GLU A 1 207 ? 4.492 12.965 -10.423 1.00 85.00 207 GLU A O 1
ATOM 1565 N N . LEU A 1 208 ? 4.037 14.825 -9.256 1.00 87.69 208 LEU A N 1
ATOM 1566 C CA . LEU A 1 208 ? 3.885 14.142 -7.966 1.00 87.69 208 LEU A CA 1
ATOM 1567 C C . LEU A 1 208 ? 2.688 13.182 -7.935 1.00 87.69 208 LEU A C 1
ATOM 1569 O O . LEU A 1 208 ? 2.768 12.138 -7.290 1.00 87.69 208 LEU A O 1
ATOM 1573 N N . ILE A 1 209 ? 1.594 13.509 -8.632 1.00 88.12 209 ILE A N 1
ATOM 1574 C CA . ILE A 1 209 ? 0.458 12.586 -8.798 1.00 88.12 209 ILE A CA 1
ATOM 1575 C C . ILE A 1 209 ? 0.896 11.358 -9.601 1.00 88.12 209 ILE A C 1
ATOM 1577 O O . ILE A 1 209 ? 0.631 10.230 -9.188 1.00 88.12 209 ILE A O 1
ATOM 1581 N N . GLY A 1 210 ? 1.590 11.568 -10.725 1.00 88.56 210 GLY A N 1
ATOM 1582 C CA . GLY A 1 210 ? 2.105 10.476 -11.551 1.00 88.56 210 GLY A CA 1
ATOM 1583 C C . GLY A 1 210 ? 3.065 9.573 -10.777 1.00 88.56 210 GLY A C 1
ATOM 1584 O O . GLY A 1 210 ? 3.008 8.350 -10.910 1.00 88.56 210 GLY A O 1
ATOM 1585 N N . PHE A 1 211 ? 3.896 10.160 -9.913 1.00 91.12 211 PHE A N 1
ATOM 1586 C CA . PHE A 1 211 ? 4.742 9.399 -9.004 1.00 91.12 211 PHE A CA 1
ATOM 1587 C C . PHE A 1 211 ? 3.935 8.577 -7.996 1.00 91.12 211 PHE A C 1
ATOM 1589 O O . PHE A 1 211 ? 4.213 7.393 -7.825 1.00 91.12 211 PHE A O 1
ATOM 1596 N N . GLU A 1 212 ? 2.945 9.179 -7.331 1.00 93.25 212 GLU A N 1
ATOM 1597 C CA . GLU A 1 212 ? 2.085 8.483 -6.368 1.00 93.25 212 GLU A CA 1
ATOM 1598 C C . GLU A 1 212 ? 1.445 7.240 -6.999 1.00 93.25 212 GLU A C 1
ATOM 1600 O O . GLU A 1 212 ? 1.514 6.151 -6.430 1.00 93.25 212 GLU A O 1
ATOM 1605 N N . GLU A 1 213 ? 0.867 7.382 -8.195 1.00 92.25 213 GLU A N 1
ATOM 1606 C CA . GLU A 1 213 ? 0.252 6.272 -8.929 1.00 92.25 213 GLU A CA 1
ATOM 1607 C C . GLU A 1 213 ? 1.263 5.164 -9.249 1.00 92.25 213 GLU A C 1
ATOM 1609 O O . GLU A 1 213 ? 0.998 3.989 -8.974 1.00 92.25 213 GLU A O 1
ATOM 1614 N N . ALA A 1 214 ? 2.434 5.532 -9.779 1.00 91.75 214 ALA A N 1
ATOM 1615 C CA . ALA A 1 214 ? 3.491 4.581 -10.106 1.00 91.75 214 ALA A CA 1
ATOM 1616 C C . ALA A 1 214 ? 4.007 3.849 -8.857 1.00 91.75 214 ALA A C 1
ATOM 1618 O O . ALA A 1 214 ? 4.150 2.624 -8.868 1.00 91.75 214 ALA A O 1
ATOM 1619 N N . ALA A 1 215 ? 4.233 4.576 -7.760 1.00 93.56 215 ALA A N 1
ATOM 1620 C CA . ALA A 1 215 ? 4.717 4.016 -6.506 1.00 93.56 215 ALA A CA 1
ATOM 1621 C C . ALA A 1 215 ? 3.699 3.045 -5.897 1.00 93.56 215 ALA A C 1
ATOM 1623 O O . ALA A 1 215 ? 4.067 1.934 -5.526 1.00 93.56 215 ALA A O 1
ATOM 1624 N N . LEU A 1 216 ? 2.411 3.401 -5.841 1.00 94.06 216 LEU A N 1
ATOM 1625 C CA . LEU A 1 216 ? 1.367 2.503 -5.331 1.00 94.06 216 LEU A CA 1
ATOM 1626 C C . LEU A 1 216 ? 1.253 1.227 -6.179 1.00 94.06 216 LEU A C 1
ATOM 1628 O O . LEU A 1 216 ? 1.180 0.125 -5.627 1.00 94.06 216 LEU A O 1
ATOM 1632 N N . ALA A 1 217 ? 1.320 1.347 -7.509 1.00 91.38 217 ALA A N 1
ATOM 1633 C CA . ALA A 1 217 ? 1.330 0.194 -8.408 1.00 91.38 217 ALA A CA 1
ATOM 1634 C C . ALA A 1 217 ? 2.557 -0.709 -8.172 1.00 91.38 217 ALA A C 1
ATOM 1636 O O . ALA A 1 217 ? 2.423 -1.937 -8.094 1.00 91.38 217 ALA A O 1
ATOM 1637 N N . ALA A 1 218 ? 3.742 -0.124 -7.996 1.00 92.00 218 ALA A N 1
ATOM 1638 C CA . ALA A 1 218 ? 4.969 -0.853 -7.694 1.00 92.00 218 ALA A CA 1
ATOM 1639 C C . ALA A 1 218 ? 4.903 -1.553 -6.319 1.00 92.00 218 ALA A C 1
ATOM 1641 O O . ALA A 1 218 ? 5.150 -2.757 -6.236 1.00 92.00 218 ALA A O 1
ATOM 1642 N N . ILE A 1 219 ? 4.439 -0.869 -5.262 1.00 92.88 219 ILE A N 1
ATOM 1643 C CA . ILE A 1 219 ? 4.243 -1.456 -3.920 1.00 92.88 219 ILE A CA 1
ATOM 1644 C C . ILE A 1 219 ? 3.267 -2.630 -3.970 1.00 92.88 219 ILE A C 1
ATOM 1646 O O . ILE A 1 219 ? 3.576 -3.702 -3.442 1.00 92.88 219 ILE A O 1
ATOM 1650 N N . SER A 1 220 ? 2.112 -2.447 -4.622 1.00 91.38 220 SER A N 1
ATOM 1651 C CA . SER A 1 220 ? 1.058 -3.470 -4.713 1.00 91.38 220 SER A CA 1
ATOM 1652 C C . SER A 1 220 ? 1.552 -4.776 -5.341 1.00 91.38 220 SER A C 1
ATOM 1654 O O . SER A 1 220 ? 1.021 -5.855 -5.085 1.00 91.38 220 SER A O 1
ATOM 1656 N N . SER A 1 221 ? 2.589 -4.685 -6.167 1.00 88.50 221 SER A N 1
ATOM 1657 C CA . SER A 1 221 ? 3.151 -5.797 -6.920 1.00 88.50 221 SER A CA 1
ATOM 1658 C C . SER A 1 221 ? 4.518 -6.250 -6.411 1.00 88.50 221 SER A C 1
ATOM 1660 O O . SER A 1 221 ? 5.091 -7.179 -6.979 1.00 88.50 221 SER A O 1
ATOM 1662 N N . GLY A 1 222 ? 5.033 -5.625 -5.346 1.00 89.94 222 GLY A N 1
ATOM 1663 C CA . GLY A 1 222 ? 6.351 -5.920 -4.789 1.00 89.94 222 GLY A CA 1
ATOM 1664 C C . GLY A 1 222 ? 7.506 -5.606 -5.743 1.00 89.94 222 GLY A C 1
ATOM 1665 O O . GLY A 1 222 ? 8.536 -6.272 -5.673 1.00 89.94 222 GLY A O 1
ATOM 1666 N N . ARG A 1 223 ? 7.336 -4.633 -6.647 1.00 89.94 223 ARG A N 1
ATOM 1667 C CA . ARG A 1 223 ? 8.365 -4.195 -7.603 1.00 89.94 223 ARG A CA 1
ATOM 1668 C C . ARG A 1 223 ? 9.052 -2.917 -7.127 1.00 89.94 223 ARG A C 1
ATOM 1670 O O . ARG A 1 223 ? 8.451 -2.108 -6.428 1.00 89.94 223 ARG A O 1
ATOM 1677 N N . SER A 1 224 ? 10.302 -2.728 -7.535 1.00 90.38 224 SER A N 1
ATOM 1678 C CA . SER A 1 224 ? 11.071 -1.504 -7.293 1.00 90.38 224 SER A CA 1
ATOM 1679 C C . SER A 1 224 ? 11.038 -0.577 -8.506 1.00 90.38 224 SER A C 1
ATOM 1681 O O . SER A 1 224 ? 11.162 -1.047 -9.639 1.00 90.38 224 SER A O 1
ATOM 1683 N N . LEU A 1 225 ? 10.971 0.730 -8.270 1.00 90.69 225 LEU A N 1
ATOM 1684 C CA . LEU A 1 225 ? 11.250 1.758 -9.275 1.00 90.69 225 LEU A CA 1
ATOM 1685 C C . LEU A 1 225 ? 12.672 2.291 -9.066 1.00 90.69 225 LEU A C 1
ATOM 1687 O O . LEU A 1 225 ? 13.093 2.467 -7.924 1.00 90.69 225 LEU A O 1
ATOM 1691 N N . PHE A 1 226 ? 13.415 2.519 -10.147 1.00 90.75 226 PHE A N 1
ATOM 1692 C CA . PHE A 1 226 ? 14.768 3.067 -10.105 1.00 90.75 226 PHE A CA 1
ATOM 1693 C C . PHE A 1 226 ? 15.129 3.795 -11.404 1.00 90.75 226 PHE A C 1
ATOM 1695 O O . PHE A 1 226 ? 14.707 3.424 -12.502 1.00 90.75 226 PHE A O 1
ATOM 1702 N N . GLY A 1 227 ? 15.955 4.828 -11.271 1.00 89.50 227 GLY A N 1
ATOM 1703 C CA . GLY A 1 227 ? 16.425 5.650 -12.376 1.00 89.50 227 GLY A CA 1
ATOM 1704 C C . GLY A 1 227 ? 16.672 7.099 -11.950 1.00 89.50 227 GLY A C 1
ATOM 1705 O O . GLY A 1 227 ? 16.217 7.507 -10.879 1.00 89.50 227 GLY A O 1
ATOM 1706 N N . PRO A 1 228 ? 17.332 7.908 -12.797 1.00 89.12 228 PRO A N 1
ATOM 1707 C CA . PRO A 1 228 ? 17.750 9.263 -12.436 1.00 89.12 228 PRO A CA 1
ATOM 1708 C C . PRO A 1 228 ? 16.596 10.190 -12.033 1.00 89.12 228 PRO A C 1
ATOM 1710 O O . PRO A 1 228 ? 16.731 10.975 -11.101 1.00 89.12 228 PRO A O 1
ATOM 1713 N N . GLN A 1 229 ? 15.444 10.099 -12.707 1.00 88.12 229 GLN A N 1
ATOM 1714 C CA . GLN A 1 229 ? 14.265 10.918 -12.391 1.00 88.12 229 GLN A CA 1
ATOM 1715 C C . GLN A 1 229 ? 13.662 10.538 -11.036 1.00 88.12 229 GLN A C 1
ATOM 1717 O O . GLN A 1 229 ? 13.257 11.405 -10.266 1.00 88.12 229 GLN A O 1
ATOM 1722 N N . PHE A 1 230 ? 13.626 9.241 -10.730 1.00 87.25 230 PHE A N 1
ATOM 1723 C CA . PHE A 1 230 ? 13.178 8.752 -9.433 1.00 87.25 230 PHE A CA 1
ATOM 1724 C C . PHE A 1 230 ? 14.143 9.185 -8.320 1.00 87.25 230 PHE A C 1
ATOM 1726 O O . PHE A 1 230 ? 13.699 9.715 -7.308 1.00 87.25 230 PHE A O 1
ATOM 1733 N N . GLU A 1 231 ? 15.455 9.061 -8.527 1.00 87.88 231 GLU A N 1
ATOM 1734 C CA . GLU A 1 231 ? 16.475 9.547 -7.586 1.00 87.88 231 GLU A CA 1
ATOM 1735 C C . GLU A 1 231 ? 16.349 11.056 -7.333 1.00 87.88 231 GLU A C 1
ATOM 1737 O O . GLU A 1 231 ? 16.289 11.482 -6.178 1.00 87.88 231 GLU A O 1
ATOM 1742 N N . GLN A 1 232 ? 16.217 11.854 -8.397 1.00 89.19 232 GLN A N 1
ATOM 1743 C CA . GLN A 1 232 ? 16.018 13.300 -8.307 1.00 89.19 232 GLN A CA 1
ATOM 1744 C C . GLN A 1 232 ? 14.746 13.650 -7.528 1.00 89.19 232 GLN A C 1
ATOM 1746 O O . GLN A 1 232 ? 14.765 14.553 -6.690 1.00 89.19 232 GLN A O 1
ATOM 1751 N N . LEU A 1 233 ? 13.642 12.940 -7.771 1.00 87.06 233 LEU A N 1
ATOM 1752 C CA . LEU A 1 233 ? 12.413 13.152 -7.016 1.00 87.06 233 LEU A CA 1
ATOM 1753 C C . LEU A 1 233 ? 12.621 12.851 -5.530 1.00 87.06 233 LEU A C 1
ATOM 1755 O O . LEU A 1 233 ? 12.191 13.627 -4.679 1.00 87.06 233 LEU A O 1
ATOM 1759 N N . ILE A 1 234 ? 13.282 11.746 -5.188 1.00 84.94 234 ILE A N 1
ATOM 1760 C CA . ILE A 1 234 ? 13.520 11.446 -3.778 1.00 84.94 234 ILE A CA 1
ATOM 1761 C C . ILE A 1 234 ? 14.442 12.507 -3.151 1.00 84.94 234 ILE A C 1
ATOM 1763 O O . ILE A 1 234 ? 14.236 12.876 -1.996 1.00 84.94 234 ILE A O 1
ATOM 1767 N N . GLU A 1 235 ? 15.410 13.061 -3.892 1.00 88.31 235 GLU A N 1
ATOM 1768 C CA . GLU A 1 235 ? 16.245 14.167 -3.403 1.00 88.31 235 GLU A CA 1
ATOM 1769 C C . GLU A 1 235 ? 15.405 15.406 -3.100 1.00 88.31 235 GLU A C 1
ATOM 1771 O O . GLU A 1 235 ? 15.590 16.043 -2.061 1.00 88.31 235 GLU A O 1
ATOM 1776 N N . GLN A 1 236 ? 14.428 15.705 -3.957 1.00 89.12 236 GLN A N 1
ATOM 1777 C CA . GLN A 1 236 ? 13.460 16.767 -3.707 1.00 89.12 236 GLN A CA 1
ATOM 1778 C C . GLN A 1 236 ? 12.601 16.470 -2.469 1.00 89.12 236 GLN A C 1
ATOM 1780 O O . GLN A 1 236 ? 12.392 17.371 -1.656 1.00 89.12 236 GLN A O 1
ATOM 1785 N N . LEU A 1 237 ? 12.149 15.221 -2.287 1.00 88.62 237 LEU A N 1
ATOM 1786 C CA . LEU A 1 237 ? 11.351 14.786 -1.131 1.00 88.62 237 LEU A CA 1
ATOM 1787 C C . LEU A 1 237 ? 12.142 14.798 0.189 1.00 88.62 237 LEU A C 1
ATOM 1789 O O . LEU A 1 237 ? 11.563 15.027 1.250 1.00 88.62 237 LEU A O 1
ATOM 1793 N N . ALA A 1 238 ? 13.453 14.573 0.138 1.00 88.12 238 ALA A N 1
ATOM 1794 C CA . ALA A 1 238 ? 14.341 14.682 1.293 1.00 88.12 238 ALA A CA 1
ATOM 1795 C C . ALA A 1 238 ? 14.728 16.141 1.612 1.00 88.12 238 ALA A C 1
ATOM 1797 O O . ALA A 1 238 ? 15.213 16.422 2.708 1.00 88.12 238 ALA A O 1
ATOM 1798 N N . GLY A 1 239 ? 14.527 17.066 0.668 1.00 87.12 239 GLY A N 1
ATOM 1799 C CA . GLY A 1 239 ? 14.835 18.485 0.824 1.00 87.12 239 GLY A CA 1
ATOM 1800 C C . GLY A 1 239 ? 13.833 19.264 1.686 1.00 87.12 239 GLY A C 1
ATOM 1801 O O . GLY A 1 239 ? 12.730 18.815 2.005 1.00 87.12 239 GLY A O 1
ATOM 1802 N N . ASP A 1 240 ? 14.195 20.505 2.023 1.00 75.69 240 ASP A N 1
ATOM 1803 C CA . ASP A 1 240 ? 13.407 21.366 2.920 1.00 75.69 240 ASP A CA 1
ATOM 1804 C C . ASP A 1 240 ? 12.052 21.816 2.357 1.00 75.69 240 ASP A C 1
ATOM 1806 O O . ASP A 1 240 ? 11.163 22.213 3.115 1.00 75.69 240 ASP A O 1
ATOM 1810 N N . ASN A 1 241 ? 11.875 21.713 1.040 1.00 69.75 241 ASN A N 1
ATOM 1811 C CA . ASN A 1 241 ? 10.664 22.138 0.340 1.00 69.75 241 ASN A CA 1
ATOM 1812 C C . ASN A 1 241 ? 9.608 21.030 0.224 1.00 69.75 241 ASN A C 1
ATOM 1814 O O . ASN A 1 241 ? 8.488 21.300 -0.212 1.00 69.75 241 ASN A O 1
ATOM 1818 N N . ALA A 1 242 ? 9.931 19.796 0.618 1.00 68.56 242 ALA A N 1
ATOM 1819 C CA . ALA A 1 242 ? 8.994 18.687 0.539 1.00 68.56 242 ALA A CA 1
ATOM 1820 C C . ALA A 1 242 ? 7.830 18.878 1.521 1.00 68.56 242 ALA A C 1
ATOM 1822 O O . ALA A 1 242 ? 8.033 19.005 2.731 1.00 68.56 242 ALA A O 1
ATOM 1823 N N . ALA A 1 243 ? 6.607 18.890 0.984 1.00 74.31 243 ALA A N 1
ATOM 1824 C CA . ALA A 1 243 ? 5.388 19.183 1.737 1.00 74.31 243 ALA A CA 1
ATOM 1825 C C . ALA A 1 243 ? 4.427 17.992 1.882 1.00 74.31 243 ALA A C 1
ATOM 1827 O O . ALA A 1 243 ? 3.375 18.166 2.490 1.00 74.31 243 ALA A O 1
ATOM 1828 N N . ASN A 1 244 ? 4.738 16.813 1.327 1.00 86.75 244 ASN A N 1
ATOM 1829 C CA . ASN A 1 244 ? 3.853 15.645 1.387 1.00 86.75 244 ASN A CA 1
ATOM 1830 C C . ASN A 1 244 ? 4.572 14.434 2.011 1.00 86.75 244 ASN A C 1
ATOM 1832 O O . ASN A 1 244 ? 5.256 13.695 1.296 1.00 86.75 244 ASN A O 1
ATOM 1836 N N . PRO A 1 245 ? 4.410 14.209 3.329 1.00 93.75 245 PRO A N 1
ATOM 1837 C CA . PRO A 1 245 ? 5.028 13.087 4.031 1.00 93.75 245 PRO A CA 1
ATOM 1838 C C . PRO A 1 245 ? 4.674 11.724 3.427 1.00 93.75 245 PRO A C 1
ATOM 1840 O O . 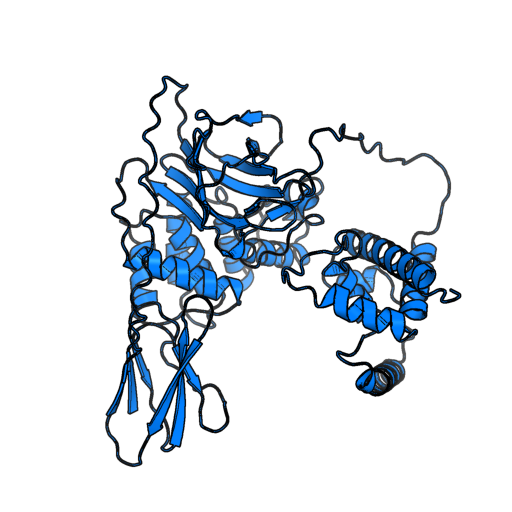PRO A 1 245 ? 5.526 10.843 3.378 1.00 93.75 245 PRO A O 1
ATOM 1843 N N . MET A 1 246 ? 3.456 11.545 2.900 1.00 95.31 246 MET A N 1
ATOM 1844 C CA . MET A 1 246 ? 3.049 10.255 2.333 1.00 95.31 246 MET A CA 1
ATOM 1845 C C . MET A 1 246 ? 3.832 9.890 1.076 1.00 95.31 246 MET A C 1
ATOM 1847 O O . MET A 1 246 ? 4.197 8.729 0.919 1.00 95.31 246 MET A O 1
ATOM 1851 N N . LEU A 1 247 ? 4.174 10.859 0.221 1.00 93.12 247 LEU A N 1
ATOM 1852 C CA . LEU A 1 247 ? 5.042 10.587 -0.932 1.00 93.12 247 LEU A CA 1
ATOM 1853 C C . LEU A 1 247 ? 6.439 10.149 -0.494 1.00 93.12 247 LEU A C 1
ATOM 1855 O O . LEU A 1 247 ? 6.999 9.226 -1.078 1.00 93.12 247 LEU A O 1
ATOM 1859 N N . GLY A 1 248 ? 6.979 10.762 0.563 1.00 94.44 248 GLY A N 1
ATOM 1860 C CA . GLY A 1 248 ? 8.252 10.335 1.140 1.00 94.44 248 GLY A CA 1
ATOM 1861 C C . GLY A 1 248 ? 8.179 8.922 1.732 1.00 94.44 248 GLY A C 1
ATOM 1862 O O . GLY A 1 248 ? 9.106 8.140 1.541 1.00 94.44 248 GLY A O 1
ATOM 1863 N N . VAL A 1 249 ? 7.070 8.551 2.383 1.00 96.25 249 VAL A N 1
ATOM 1864 C CA . VAL A 1 249 ? 6.849 7.176 2.874 1.00 96.25 249 VAL A CA 1
ATOM 1865 C C . VAL A 1 249 ? 6.813 6.176 1.710 1.00 96.25 249 VAL A C 1
ATOM 1867 O O . VAL A 1 249 ? 7.474 5.140 1.778 1.00 96.25 249 VAL A O 1
ATOM 1870 N N . LEU A 1 250 ? 6.095 6.481 0.622 1.00 95.62 250 LEU A N 1
ATOM 1871 C CA . LEU A 1 250 ? 6.057 5.633 -0.578 1.00 95.62 250 LEU A CA 1
ATOM 1872 C C . LEU A 1 250 ? 7.447 5.494 -1.220 1.00 95.62 250 LEU A C 1
ATOM 1874 O O . LEU A 1 250 ? 7.873 4.385 -1.542 1.00 95.62 250 LEU A O 1
ATOM 1878 N N . ALA A 1 251 ? 8.181 6.602 -1.347 1.00 93.25 251 ALA A N 1
ATOM 1879 C CA . ALA A 1 251 ? 9.559 6.617 -1.830 1.00 93.25 251 ALA A CA 1
ATOM 1880 C C . ALA A 1 251 ? 10.494 5.758 -0.965 1.00 93.25 251 ALA A C 1
ATOM 1882 O O . ALA A 1 251 ? 11.289 4.983 -1.494 1.00 93.25 251 ALA A O 1
ATOM 1883 N N . ALA A 1 252 ? 10.375 5.834 0.362 1.00 93.88 252 ALA A N 1
ATOM 1884 C CA . ALA A 1 252 ? 11.170 5.017 1.273 1.00 93.88 252 ALA A CA 1
ATOM 1885 C C . ALA A 1 252 ? 10.887 3.513 1.096 1.00 93.88 252 ALA A C 1
ATOM 1887 O O . ALA A 1 252 ? 11.824 2.716 1.098 1.00 93.88 252 ALA A O 1
ATOM 1888 N N . HIS A 1 253 ? 9.628 3.123 0.864 1.00 94.62 253 HIS A N 1
ATOM 1889 C CA . HIS A 1 253 ? 9.272 1.739 0.516 1.00 94.62 253 HIS A CA 1
ATOM 1890 C C . HIS A 1 253 ? 9.864 1.288 -0.821 1.00 94.62 253 HIS A C 1
ATOM 1892 O O . HIS A 1 253 ? 10.339 0.162 -0.931 1.00 94.62 253 HIS A O 1
ATOM 1898 N N . MET A 1 254 ? 9.897 2.158 -1.829 1.00 91.56 254 MET A N 1
ATOM 1899 C CA . MET A 1 254 ? 10.584 1.862 -3.094 1.00 91.56 254 MET A CA 1
ATOM 1900 C C . MET A 1 254 ? 12.081 1.620 -2.896 1.00 91.56 254 MET A C 1
ATOM 1902 O O . MET A 1 254 ? 12.613 0.645 -3.427 1.00 91.56 254 MET A O 1
ATOM 1906 N N . CYS A 1 255 ? 12.738 2.426 -2.059 1.00 90.31 255 CYS A N 1
ATOM 1907 C CA . CYS A 1 255 ? 14.129 2.197 -1.672 1.00 90.31 255 CYS A CA 1
ATOM 1908 C C . CYS A 1 255 ? 14.327 0.868 -0.921 1.00 90.31 255 CYS A C 1
ATOM 1910 O O . CYS A 1 255 ? 15.391 0.265 -1.026 1.00 90.31 255 CYS A O 1
ATOM 1912 N N . GLU A 1 256 ? 13.333 0.396 -0.159 1.00 90.44 256 GLU A N 1
ATOM 1913 C CA . GLU A 1 256 ? 13.396 -0.908 0.516 1.00 90.44 256 GLU A CA 1
ATOM 1914 C C . GLU A 1 256 ? 13.292 -2.089 -0.459 1.00 90.44 256 GLU A C 1
ATOM 1916 O O . GLU A 1 256 ? 13.898 -3.131 -0.197 1.00 90.44 256 GLU A O 1
ATOM 1921 N N . LEU A 1 257 ? 12.543 -1.941 -1.556 1.00 89.25 257 LEU A N 1
ATOM 1922 C CA . LEU A 1 257 ? 12.377 -2.982 -2.577 1.00 89.25 257 LEU A CA 1
ATOM 1923 C C . LEU A 1 257 ? 13.558 -3.060 -3.559 1.00 89.25 257 LEU A C 1
ATOM 1925 O O . LEU A 1 257 ? 13.782 -4.115 -4.149 1.00 89.25 257 LEU A O 1
ATOM 1929 N N . GLY A 1 258 ? 14.305 -1.968 -3.747 1.00 83.44 258 GLY A N 1
ATOM 1930 C CA . GLY A 1 258 ? 15.496 -1.934 -4.601 1.00 83.44 258 GLY A CA 1
ATOM 1931 C C . GLY A 1 258 ? 16.677 -2.718 -4.013 1.00 83.44 258 GLY A C 1
ATOM 1932 O O . GLY A 1 258 ? 16.874 -2.742 -2.797 1.00 83.44 258 GLY A O 1
ATOM 1933 N N . MET A 1 259 ? 17.478 -3.362 -4.874 1.00 60.78 259 MET A N 1
ATOM 1934 C CA . MET A 1 259 ? 18.559 -4.250 -4.423 1.00 60.78 259 MET A CA 1
ATOM 1935 C C . MET A 1 259 ? 19.852 -3.548 -3.984 1.00 60.78 259 MET A C 1
ATOM 1937 O O . MET A 1 259 ? 20.621 -4.189 -3.280 1.00 60.78 259 MET A O 1
ATOM 1941 N N . ASP A 1 260 ? 20.113 -2.276 -4.318 1.00 57.88 260 ASP A N 1
ATOM 1942 C CA . ASP A 1 260 ? 21.428 -1.687 -4.026 1.00 57.88 260 ASP A CA 1
ATOM 1943 C C . ASP A 1 260 ? 21.456 -0.158 -3.805 1.00 57.88 260 ASP A C 1
ATOM 1945 O O . ASP A 1 260 ? 20.959 0.636 -4.599 1.00 57.88 260 ASP A O 1
ATOM 1949 N N . SER A 1 261 ? 22.192 0.224 -2.750 1.00 53.69 261 SER A N 1
ATOM 1950 C CA . SER A 1 261 ? 23.147 1.353 -2.671 1.00 53.69 261 SER A CA 1
ATOM 1951 C C . SER A 1 261 ? 22.781 2.748 -2.134 1.00 53.69 261 SER A C 1
ATOM 1953 O O . SER A 1 261 ? 23.689 3.559 -1.957 1.00 53.69 261 SER A O 1
ATOM 1955 N N . HIS A 1 262 ? 21.558 3.027 -1.686 1.00 71.88 262 HIS A N 1
ATOM 1956 C CA . HIS A 1 262 ? 21.236 4.371 -1.165 1.00 71.88 262 HIS A CA 1
ATOM 1957 C C . HIS A 1 262 ? 20.960 4.436 0.345 1.00 71.88 262 HIS A C 1
ATOM 1959 O O . HIS A 1 262 ? 20.099 5.194 0.781 1.00 71.88 262 HIS A O 1
ATOM 1965 N N . SER A 1 263 ? 21.702 3.692 1.178 1.00 80.06 263 SER A N 1
ATOM 1966 C CA . SER A 1 263 ? 21.489 3.681 2.641 1.00 80.06 263 SER A CA 1
ATOM 1967 C C . SER A 1 263 ? 21.574 5.080 3.265 1.00 80.06 263 SER A C 1
ATOM 1969 O O . SER A 1 263 ? 20.633 5.509 3.924 1.00 80.06 263 SER A O 1
ATOM 1971 N N . ALA A 1 264 ? 22.639 5.840 2.985 1.00 84.12 264 ALA A N 1
ATOM 1972 C CA . ALA A 1 264 ? 22.813 7.201 3.507 1.00 84.12 264 ALA A CA 1
ATOM 1973 C C . ALA A 1 264 ? 21.690 8.154 3.070 1.00 84.12 264 ALA A C 1
ATOM 1975 O O . ALA A 1 264 ? 21.321 9.087 3.776 1.00 84.12 264 ALA A O 1
ATOM 1976 N N . PHE A 1 265 ? 21.145 7.931 1.882 1.00 82.44 265 PHE A N 1
ATOM 1977 C CA . PHE A 1 265 ? 20.072 8.744 1.344 1.00 82.44 265 PHE A CA 1
ATOM 1978 C C . PHE A 1 265 ? 18.709 8.377 1.924 1.00 82.44 265 PHE A C 1
ATOM 1980 O O . PHE A 1 265 ? 17.962 9.264 2.326 1.00 82.44 265 PHE A O 1
ATOM 1987 N N . ARG A 1 266 ? 18.427 7.079 2.048 1.00 89.38 266 ARG A N 1
ATOM 1988 C CA . ARG A 1 266 ? 17.263 6.571 2.766 1.00 89.38 266 ARG A CA 1
ATOM 1989 C C . ARG A 1 266 ? 17.229 7.109 4.194 1.00 89.38 266 ARG A C 1
ATOM 1991 O O . ARG A 1 266 ? 16.182 7.577 4.616 1.00 89.38 266 ARG A O 1
ATOM 1998 N N . GLU A 1 267 ? 18.358 7.116 4.904 1.00 91.38 267 GLU A N 1
ATOM 1999 C CA . GLU A 1 267 ? 18.416 7.687 6.256 1.00 91.38 267 GLU A CA 1
ATOM 2000 C C . GLU A 1 267 ? 18.071 9.179 6.273 1.00 91.38 267 GLU A C 1
ATOM 2002 O O . GLU A 1 267 ? 17.245 9.584 7.082 1.00 91.38 267 GLU A O 1
ATOM 2007 N N . ARG A 1 268 ? 18.588 9.980 5.327 1.00 92.19 268 ARG A N 1
ATOM 2008 C CA . ARG A 1 268 ? 18.192 11.397 5.198 1.00 92.19 268 ARG A CA 1
ATOM 2009 C C . ARG A 1 268 ? 16.690 11.566 4.949 1.00 92.19 268 ARG A C 1
ATOM 2011 O O . ARG A 1 268 ? 16.069 12.446 5.539 1.00 92.19 268 ARG A O 1
ATOM 2018 N N . LEU A 1 269 ? 16.099 10.733 4.090 1.00 93.00 269 LEU A N 1
ATOM 2019 C CA . LEU A 1 269 ? 14.657 10.752 3.835 1.00 93.00 269 LEU A CA 1
ATOM 2020 C C . LEU A 1 269 ? 13.861 10.383 5.095 1.00 93.00 269 LEU A C 1
ATOM 2022 O O . LEU A 1 269 ? 12.874 11.046 5.402 1.00 93.00 269 LEU A O 1
ATOM 2026 N N . LEU A 1 270 ? 14.289 9.364 5.844 1.00 94.75 270 LEU A N 1
ATOM 2027 C CA . LEU A 1 270 ? 13.638 8.957 7.092 1.00 94.75 270 LEU A CA 1
ATOM 2028 C C . LEU A 1 270 ? 13.786 10.023 8.191 1.00 94.75 270 LEU A C 1
ATOM 2030 O O . LEU A 1 270 ? 12.804 10.308 8.873 1.00 94.75 270 LEU A O 1
ATOM 2034 N N . ASP A 1 271 ? 14.951 10.674 8.305 1.00 94.31 271 ASP A N 1
ATOM 2035 C CA . ASP A 1 271 ? 15.167 11.820 9.203 1.00 94.31 271 ASP A CA 1
ATOM 2036 C C . ASP A 1 271 ? 14.181 12.945 8.881 1.00 94.31 271 ASP A C 1
ATOM 2038 O O . ASP A 1 271 ? 13.545 13.518 9.771 1.00 94.31 271 ASP A O 1
ATOM 2042 N N . ARG A 1 272 ? 14.015 13.244 7.588 1.00 94.69 272 ARG A N 1
ATOM 2043 C CA . ARG A 1 272 ? 13.074 14.263 7.132 1.00 94.69 272 ARG A CA 1
ATOM 2044 C C . ARG A 1 272 ? 11.628 13.870 7.420 1.00 94.69 272 ARG A C 1
ATOM 2046 O O . ARG A 1 272 ? 10.858 14.706 7.886 1.00 94.69 272 ARG A O 1
ATOM 2053 N N . LEU A 1 273 ? 11.251 12.620 7.166 1.00 95.69 273 LEU A N 1
ATOM 2054 C CA . LEU A 1 273 ? 9.904 12.126 7.441 1.00 95.69 273 LEU A CA 1
ATOM 2055 C C . LEU A 1 273 ? 9.559 12.232 8.923 1.00 95.69 273 LEU A C 1
ATOM 2057 O O . LEU A 1 273 ? 8.500 12.760 9.237 1.00 95.69 273 LEU A O 1
ATOM 2061 N N . GLU A 1 274 ? 10.459 11.838 9.825 1.00 95.56 274 GLU A N 1
ATOM 2062 C CA . GLU A 1 274 ? 10.240 12.004 11.265 1.00 95.56 274 GLU A CA 1
ATOM 2063 C C . GLU A 1 274 ? 10.021 13.471 11.638 1.00 95.56 274 GLU A C 1
ATOM 2065 O O . GLU A 1 274 ? 9.082 13.774 12.370 1.00 95.56 274 GLU A O 1
ATOM 2070 N N . GLN A 1 275 ? 10.814 14.402 11.097 1.00 94.69 275 GLN A N 1
ATOM 2071 C CA . GLN A 1 275 ? 10.600 15.837 11.323 1.00 94.69 275 GLN A CA 1
ATOM 2072 C C . GLN A 1 275 ? 9.219 16.296 10.836 1.00 94.69 275 GLN A C 1
ATOM 2074 O O . GLN A 1 275 ? 8.527 17.029 11.543 1.00 94.69 275 GLN A O 1
ATOM 2079 N N . LEU A 1 276 ? 8.803 15.860 9.643 1.00 93.88 276 LEU A N 1
ATOM 2080 C CA . LEU A 1 276 ? 7.518 16.243 9.060 1.00 93.88 276 LEU A CA 1
ATOM 2081 C C . LEU A 1 276 ? 6.321 15.604 9.773 1.00 93.88 276 LEU A C 1
ATOM 2083 O O . LEU A 1 276 ? 5.245 16.199 9.772 1.00 93.88 276 LEU A O 1
ATOM 2087 N N . THR A 1 277 ? 6.491 14.425 10.376 1.00 94.44 277 THR A N 1
ATOM 2088 C CA . THR A 1 277 ? 5.419 13.683 11.055 1.00 94.44 277 THR A CA 1
ATOM 2089 C C . THR A 1 277 ? 5.384 13.881 12.571 1.00 94.44 277 THR A C 1
ATOM 2091 O O . THR A 1 277 ? 4.655 13.170 13.254 1.00 94.44 277 THR A O 1
ATOM 2094 N N . GLY A 1 278 ? 6.141 14.840 13.114 1.00 93.31 278 GLY A N 1
ATOM 2095 C CA . GLY A 1 278 ? 6.087 15.205 14.536 1.00 93.31 278 GLY A CA 1
ATOM 2096 C C . GLY A 1 278 ? 7.073 14.468 15.450 1.00 93.31 278 GLY A C 1
ATOM 2097 O O . GLY A 1 278 ? 6.967 14.579 16.668 1.00 93.31 278 GLY A O 1
ATOM 2098 N N . GLY A 1 279 ? 8.043 13.755 14.885 1.00 93.88 279 GLY A N 1
ATOM 2099 C CA . GLY A 1 279 ? 9.175 13.155 15.584 1.00 93.88 279 GLY A CA 1
ATOM 2100 C C . GLY A 1 279 ? 9.318 11.640 15.382 1.00 93.88 279 GLY A C 1
ATOM 2101 O O . GLY A 1 279 ? 8.498 11.004 14.709 1.00 93.88 279 GLY A O 1
ATOM 2102 N N . PRO A 1 280 ? 10.365 11.042 15.980 1.00 93.19 280 PRO A N 1
ATOM 2103 C CA . PRO A 1 280 ? 10.625 9.608 15.900 1.00 93.19 280 PRO A CA 1
ATOM 2104 C C . PRO A 1 280 ? 9.477 8.778 16.480 1.00 93.19 280 PRO A C 1
ATOM 2106 O O . PRO A 1 280 ? 8.991 9.047 17.577 1.00 93.19 280 PRO A O 1
ATOM 2109 N N . GLY A 1 281 ? 9.053 7.744 15.751 1.00 89.88 281 GLY A N 1
ATOM 2110 C CA . GLY A 1 281 ? 8.032 6.798 16.215 1.00 89.88 281 GLY A CA 1
ATOM 2111 C C . GLY A 1 281 ? 6.585 7.309 16.201 1.00 89.88 281 GLY A C 1
ATOM 2112 O O . GLY A 1 281 ? 5.692 6.549 16.567 1.00 89.88 281 GLY A O 1
ATOM 2113 N N . VAL A 1 282 ? 6.334 8.556 15.779 1.00 93.50 282 VAL A N 1
ATOM 2114 C CA . VAL A 1 282 ? 4.978 9.138 15.742 1.00 93.50 282 VAL A CA 1
ATOM 2115 C C . VAL A 1 282 ? 4.163 8.622 14.558 1.00 93.50 282 VAL A C 1
ATOM 2117 O O . VAL A 1 282 ? 2.967 8.398 14.690 1.00 93.50 282 VAL A O 1
ATOM 2120 N N . HIS A 1 283 ? 4.783 8.412 13.395 1.00 96.19 283 HIS A N 1
ATOM 2121 C CA . HIS A 1 283 ? 4.101 7.820 12.245 1.00 96.19 283 HIS A CA 1
ATOM 2122 C C . HIS A 1 283 ? 4.441 6.326 12.144 1.00 96.19 283 HIS A C 1
ATOM 2124 O O . HIS A 1 283 ? 5.621 6.005 11.965 1.00 96.19 283 HIS A O 1
ATOM 2130 N N . PRO A 1 284 ? 3.464 5.398 12.193 1.00 96.94 284 PRO A N 1
ATOM 2131 C CA . PRO A 1 284 ? 3.766 3.969 12.281 1.00 96.94 284 PRO A CA 1
ATOM 2132 C C . PRO A 1 284 ? 4.529 3.439 11.060 1.00 96.94 284 PRO A C 1
ATOM 2134 O O . PRO A 1 284 ? 5.494 2.698 11.223 1.00 96.94 284 PRO A O 1
ATOM 2137 N N . ASP A 1 285 ? 4.180 3.872 9.841 1.00 97.88 285 ASP A N 1
ATOM 2138 C CA . ASP A 1 285 ? 4.937 3.506 8.632 1.00 97.88 285 ASP A CA 1
ATOM 2139 C C . ASP A 1 285 ? 6.409 3.954 8.681 1.00 97.88 285 ASP A C 1
ATOM 2141 O O . ASP A 1 285 ? 7.299 3.169 8.360 1.00 97.88 285 ASP A O 1
ATOM 2145 N N . VAL A 1 286 ? 6.690 5.180 9.142 1.00 97.06 286 VAL A N 1
ATOM 2146 C CA . VAL A 1 286 ? 8.064 5.701 9.288 1.00 97.06 286 VAL A CA 1
ATOM 2147 C C . VAL A 1 286 ? 8.825 4.918 10.359 1.00 97.06 286 VAL A C 1
ATOM 2149 O O . VAL A 1 286 ? 9.972 4.526 10.142 1.00 97.06 286 VAL A O 1
ATOM 2152 N N . ALA A 1 287 ? 8.173 4.618 11.486 1.00 96.12 287 ALA A N 1
ATOM 2153 C CA . ALA A 1 287 ? 8.749 3.815 12.563 1.00 96.12 287 ALA A CA 1
ATOM 2154 C C . ALA A 1 287 ? 9.156 2.410 12.083 1.00 96.12 287 ALA A C 1
ATOM 2156 O O . ALA A 1 287 ? 10.224 1.910 12.436 1.00 96.12 287 ALA A O 1
ATOM 2157 N N . ILE A 1 288 ? 8.332 1.783 11.241 1.00 96.56 288 ILE A N 1
ATOM 2158 C CA . ILE A 1 288 ? 8.616 0.455 10.690 1.00 96.56 288 ILE A CA 1
ATOM 2159 C C . ILE A 1 288 ? 9.724 0.506 9.635 1.00 96.56 288 ILE A C 1
ATOM 2161 O O . ILE A 1 288 ? 10.585 -0.374 9.615 1.00 96.56 288 ILE A O 1
ATOM 2165 N N . LEU A 1 289 ? 9.753 1.536 8.787 1.00 95.81 289 LEU A N 1
ATOM 2166 C CA . LEU A 1 289 ? 10.847 1.739 7.834 1.00 95.81 289 LEU A CA 1
ATOM 2167 C C . LEU A 1 289 ? 12.196 1.899 8.556 1.00 95.81 289 LEU A C 1
ATOM 2169 O O . LEU A 1 289 ? 13.184 1.272 8.170 1.00 95.81 289 LEU A O 1
ATOM 2173 N N . ARG A 1 290 ? 12.228 2.657 9.659 1.00 94.94 290 ARG A N 1
ATOM 2174 C CA . ARG A 1 290 ? 13.403 2.773 10.541 1.00 94.94 290 ARG A CA 1
ATOM 2175 C C . ARG A 1 290 ? 13.804 1.443 11.161 1.00 94.94 290 ARG A C 1
ATOM 2177 O O . ARG A 1 290 ? 14.981 1.088 11.137 1.00 94.94 290 ARG A O 1
ATOM 2184 N N . LEU A 1 291 ? 12.832 0.695 11.681 1.00 93.56 291 LEU A N 1
ATOM 2185 C CA . LEU A 1 291 ? 13.064 -0.634 12.238 1.00 93.56 291 LEU A CA 1
ATOM 2186 C C . LEU A 1 291 ? 13.679 -1.577 11.194 1.00 93.56 291 LEU A C 1
ATOM 2188 O O . LEU A 1 291 ? 14.662 -2.249 11.494 1.00 93.56 291 LEU A O 1
ATOM 2192 N N . SER A 1 292 ? 13.150 -1.594 9.967 1.00 92.25 292 SER A N 1
ATOM 2193 C CA . SER A 1 292 ? 13.706 -2.391 8.865 1.00 92.25 292 SER A CA 1
ATOM 2194 C C . SER A 1 292 ? 15.137 -1.983 8.536 1.00 92.25 292 SER A C 1
ATOM 2196 O O . SER A 1 292 ? 16.014 -2.843 8.432 1.00 92.25 292 SER A O 1
ATOM 2198 N N . SER A 1 293 ? 15.405 -0.675 8.446 1.00 91.00 293 SER A N 1
ATOM 2199 C CA . SER A 1 293 ? 16.758 -0.169 8.205 1.00 91.00 293 SER A CA 1
ATOM 2200 C C . SER A 1 293 ? 17.742 -0.645 9.282 1.00 91.00 293 SER A C 1
ATOM 2202 O O . SER A 1 293 ? 18.804 -1.184 8.960 1.00 91.00 293 SER A O 1
ATOM 2204 N N . ALA A 1 294 ? 17.355 -0.547 10.558 1.00 90.12 294 ALA A N 1
ATOM 2205 C CA . ALA A 1 294 ? 18.168 -1.008 11.681 1.00 90.12 294 ALA A CA 1
ATOM 2206 C C . ALA A 1 294 ? 18.427 -2.525 11.641 1.00 90.12 294 ALA A C 1
ATOM 2208 O O . ALA A 1 294 ? 19.558 -2.959 11.866 1.00 90.12 294 ALA A O 1
ATOM 2209 N N . VAL A 1 295 ? 17.413 -3.333 11.306 1.00 88.00 295 VAL A N 1
ATOM 2210 C CA . VAL A 1 295 ? 17.554 -4.793 11.160 1.00 88.00 295 VAL A CA 1
ATOM 2211 C C . VAL A 1 295 ? 18.527 -5.143 10.030 1.00 88.00 295 VAL A C 1
ATOM 2213 O O . VAL A 1 295 ? 19.413 -5.971 10.237 1.00 88.00 295 VAL A O 1
ATOM 2216 N N . ARG A 1 296 ? 18.436 -4.478 8.867 1.00 85.38 296 ARG A N 1
ATOM 2217 C CA . ARG A 1 296 ? 19.352 -4.708 7.731 1.00 85.38 296 ARG A CA 1
ATOM 2218 C C . ARG A 1 296 ? 20.806 -4.373 8.058 1.00 85.38 296 ARG A C 1
ATOM 2220 O O . ARG A 1 296 ? 21.707 -5.064 7.596 1.00 85.38 296 ARG A O 1
ATOM 2227 N N . LEU A 1 297 ? 21.042 -3.335 8.859 1.00 87.00 297 LEU A N 1
ATOM 2228 C CA . LEU A 1 297 ? 22.386 -2.931 9.285 1.00 87.00 297 LEU A CA 1
ATOM 2229 C C . LEU A 1 297 ? 22.950 -3.801 10.425 1.00 87.00 297 LEU A C 1
ATOM 2231 O O . LEU A 1 297 ? 24.014 -3.494 10.959 1.00 87.00 297 LEU A O 1
ATOM 2235 N N . GLY A 1 298 ? 22.246 -4.866 10.832 1.00 85.06 298 GLY A N 1
ATOM 2236 C CA . GLY A 1 298 ? 22.631 -5.707 11.970 1.00 85.06 298 GLY A CA 1
ATOM 2237 C C . GLY A 1 298 ? 22.502 -4.998 13.325 1.00 85.06 298 GLY A C 1
ATOM 2238 O O . GLY A 1 298 ? 22.954 -5.515 14.345 1.00 85.06 298 GLY A O 1
ATOM 2239 N N . GLY A 1 299 ? 21.872 -3.822 13.355 1.00 77.50 299 GLY A N 1
ATOM 2240 C CA . GLY A 1 299 ? 21.740 -2.935 14.509 1.00 77.50 299 GLY A CA 1
ATOM 2241 C C . GLY A 1 299 ? 20.578 -3.288 15.434 1.00 77.50 299 GLY A C 1
ATOM 2242 O O . GLY A 1 299 ? 19.923 -2.396 15.961 1.00 77.50 299 GLY A O 1
ATOM 2243 N N . VAL A 1 300 ? 20.296 -4.575 15.651 1.00 65.94 300 VAL A N 1
ATOM 2244 C CA . VAL A 1 300 ? 19.163 -5.015 16.494 1.00 65.94 300 VAL A CA 1
ATOM 2245 C C . VAL A 1 300 ? 19.444 -4.828 18.001 1.00 65.94 300 VAL A C 1
ATOM 2247 O O . VAL A 1 300 ? 18.593 -5.097 18.845 1.00 65.94 300 VAL A O 1
ATOM 2250 N N . SER A 1 301 ? 20.628 -4.332 18.359 1.00 57.34 301 SER A N 1
ATOM 2251 C CA . SER A 1 301 ? 21.063 -4.128 19.741 1.00 57.34 301 SER A CA 1
ATOM 2252 C C . SER A 1 301 ? 20.480 -2.840 20.340 1.00 57.34 301 SER A C 1
ATOM 2254 O O . SER A 1 301 ? 21.149 -1.812 20.395 1.00 57.34 301 SER A O 1
ATOM 2256 N N . GLY A 1 302 ? 19.232 -2.887 20.809 1.00 60.69 302 GLY A N 1
ATOM 2257 C CA . GLY A 1 302 ? 18.617 -1.803 21.581 1.00 60.69 302 GLY A CA 1
ATOM 2258 C C . GLY A 1 302 ? 17.177 -2.111 22.006 1.00 60.69 302 GLY A C 1
ATOM 2259 O O . GLY A 1 302 ? 16.534 -2.963 21.389 1.00 60.69 302 GLY A O 1
ATOM 2260 N N . PRO A 1 303 ? 16.652 -1.449 23.058 1.00 56.53 303 PRO A N 1
ATOM 2261 C CA . PRO A 1 303 ? 15.244 -1.559 23.418 1.00 56.53 303 PRO A CA 1
ATOM 2262 C C . PRO A 1 303 ? 14.394 -1.072 22.244 1.00 56.53 303 PRO A C 1
ATOM 2264 O O . PRO A 1 303 ? 14.470 0.089 21.843 1.00 56.53 303 PRO A O 1
ATOM 2267 N N . LYS A 1 304 ? 13.607 -1.980 21.668 1.00 81.44 304 LYS A N 1
ATOM 2268 C CA . LYS A 1 304 ? 12.718 -1.661 20.556 1.00 81.44 304 LYS A CA 1
ATOM 2269 C C . LYS A 1 304 ? 11.431 -1.062 21.096 1.00 81.44 304 LYS A C 1
ATOM 2271 O O . LYS A 1 304 ? 10.768 -1.655 21.944 1.00 81.44 304 LYS A O 1
ATOM 2276 N N . THR A 1 305 ? 11.080 0.115 20.593 1.00 89.00 305 THR A N 1
ATOM 2277 C CA . THR A 1 305 ? 9.797 0.748 20.893 1.00 89.00 305 THR A CA 1
ATOM 2278 C C . THR A 1 305 ? 8.673 -0.093 20.285 1.00 89.00 305 THR A C 1
ATOM 2280 O O . THR A 1 305 ? 8.704 -0.343 19.078 1.00 89.00 305 THR A O 1
ATOM 2283 N N . PRO A 1 306 ? 7.682 -0.537 21.077 1.00 93.12 306 PRO A N 1
ATOM 2284 C CA . PRO A 1 306 ? 6.546 -1.273 20.542 1.00 93.12 306 PRO A CA 1
ATOM 2285 C C . PRO A 1 306 ? 5.735 -0.438 19.548 1.00 93.12 306 PRO A C 1
ATOM 2287 O O . PRO A 1 306 ? 5.522 0.759 19.753 1.00 93.12 306 PRO A O 1
ATOM 2290 N N . VAL A 1 307 ? 5.222 -1.081 18.500 1.00 93.69 307 VAL A N 1
ATOM 2291 C CA . VAL A 1 307 ? 4.330 -0.454 17.521 1.00 93.69 307 VAL A CA 1
ATOM 2292 C C . VAL A 1 307 ? 2.892 -0.620 18.001 1.00 93.69 307 VAL A C 1
ATOM 2294 O O . VAL A 1 307 ? 2.267 -1.669 17.845 1.00 93.69 307 VAL A O 1
ATOM 2297 N N . LEU A 1 308 ? 2.370 0.428 18.640 1.00 91.19 308 LEU A N 1
ATOM 2298 C CA . LEU A 1 308 ? 1.060 0.400 19.301 1.00 91.19 308 LEU A CA 1
ATOM 2299 C C . LEU A 1 308 ? -0.124 0.594 18.345 1.00 91.19 308 LEU A C 1
ATOM 2301 O O . LEU A 1 308 ? -1.254 0.247 18.699 1.00 91.19 308 LEU A O 1
ATOM 2305 N N . PHE A 1 309 ? 0.130 1.147 17.159 1.00 96.75 309 PHE A N 1
ATOM 2306 C CA . PHE A 1 309 ? -0.891 1.458 16.167 1.00 96.75 309 PHE A CA 1
ATOM 2307 C C . PHE A 1 309 ? -0.530 0.871 14.795 1.00 96.75 309 PHE A C 1
ATOM 2309 O O . PHE A 1 309 ? 0.645 0.925 14.423 1.00 96.75 309 PHE A O 1
ATOM 2316 N N . PRO A 1 310 ? -1.496 0.312 14.041 1.00 97.12 310 PRO A N 1
ATOM 2317 C CA . PRO A 1 310 ? -1.212 -0.270 12.738 1.00 97.12 310 PRO A CA 1
ATOM 2318 C C . PRO A 1 310 ? -0.694 0.781 11.743 1.00 97.12 310 PRO A C 1
ATOM 2320 O O . PRO A 1 310 ? -1.178 1.914 11.747 1.00 97.12 310 PRO A O 1
ATOM 2323 N N . PRO A 1 311 ? 0.254 0.423 10.864 1.00 97.62 311 PRO A N 1
ATOM 2324 C CA . PRO A 1 311 ? 0.636 1.253 9.737 1.00 97.62 311 PRO A CA 1
ATOM 2325 C C . PRO A 1 311 ? -0.451 1.313 8.676 1.00 97.62 311 PRO A C 1
ATOM 2327 O O . PRO A 1 311 ? -1.227 0.373 8.499 1.00 97.62 311 PRO A O 1
ATOM 2330 N N . ILE A 1 312 ? -0.450 2.415 7.936 1.00 97.31 312 ILE A N 1
ATOM 2331 C CA . ILE A 1 312 ? -1.411 2.686 6.872 1.00 97.31 312 ILE A CA 1
ATOM 2332 C C . ILE A 1 312 ? -1.124 1.784 5.665 1.00 97.31 312 ILE A C 1
ATOM 2334 O O . ILE A 1 312 ? -2.058 1.265 5.056 1.00 97.31 312 ILE A O 1
ATOM 2338 N N . LEU A 1 313 ? 0.152 1.542 5.334 1.00 97.56 313 LEU A N 1
ATOM 2339 C CA . LEU A 1 313 ? 0.530 0.686 4.209 1.00 97.56 313 LEU A CA 1
ATOM 2340 C C . LEU A 1 313 ? 0.623 -0.790 4.608 1.00 97.56 313 LEU A C 1
ATOM 2342 O O . LEU A 1 313 ? 1.297 -1.162 5.573 1.00 97.56 313 LEU A O 1
ATOM 2346 N N . ALA A 1 314 ? 0.062 -1.656 3.764 1.00 96.19 314 ALA A N 1
ATOM 2347 C CA . ALA A 1 314 ? 0.166 -3.107 3.900 1.00 96.19 314 ALA A CA 1
ATOM 2348 C C . ALA A 1 314 ? 1.622 -3.599 3.780 1.00 96.19 314 ALA A C 1
ATOM 2350 O O . ALA A 1 314 ? 1.996 -4.619 4.360 1.00 96.19 314 ALA A O 1
ATOM 2351 N N . ALA A 1 315 ? 2.474 -2.878 3.041 1.00 95.62 315 ALA A N 1
ATOM 2352 C CA . ALA A 1 315 ? 3.910 -3.157 2.970 1.00 95.62 315 ALA A CA 1
ATOM 2353 C C . ALA A 1 315 ? 4.594 -2.968 4.333 1.00 95.62 315 ALA A C 1
ATOM 2355 O O . ALA A 1 315 ? 5.263 -3.885 4.808 1.00 95.62 315 ALA A O 1
ATOM 2356 N N . SER A 1 316 ? 4.342 -1.839 5.003 1.00 96.81 316 SER A N 1
ATOM 2357 C CA . SER A 1 316 ? 4.802 -1.596 6.374 1.00 96.81 316 SER A CA 1
ATOM 2358 C C . SER A 1 316 ? 4.265 -2.662 7.329 1.00 96.81 316 SER A C 1
ATOM 2360 O O . SER A 1 316 ? 5.011 -3.193 8.142 1.00 96.81 316 SER A O 1
ATOM 2362 N N . TRP A 1 317 ? 2.991 -3.047 7.215 1.00 97.00 317 TRP A N 1
ATOM 2363 C CA . TRP A 1 317 ? 2.430 -4.102 8.060 1.00 97.00 317 TRP A CA 1
ATOM 2364 C C . TRP A 1 317 ? 3.171 -5.437 7.909 1.00 97.00 317 TRP A C 1
ATOM 2366 O O . TRP A 1 317 ? 3.543 -6.059 8.903 1.00 97.00 317 TRP A O 1
ATOM 2376 N N . ARG A 1 318 ? 3.463 -5.858 6.672 1.00 95.06 318 ARG A N 1
ATOM 2377 C CA . ARG A 1 318 ? 4.252 -7.074 6.410 1.00 95.06 318 ARG A CA 1
ATOM 2378 C C . ARG A 1 318 ? 5.655 -6.989 7.008 1.00 95.06 318 ARG A C 1
ATOM 2380 O O . ARG A 1 318 ? 6.115 -7.963 7.595 1.00 95.06 318 ARG A O 1
ATOM 2387 N N . MET A 1 319 ? 6.312 -5.834 6.894 1.00 94.56 319 MET A N 1
ATOM 2388 C CA . MET A 1 319 ? 7.629 -5.597 7.499 1.00 94.56 319 MET A CA 1
ATOM 2389 C C . MET A 1 319 ? 7.577 -5.680 9.028 1.00 94.56 319 MET A C 1
ATOM 2391 O O . MET A 1 319 ? 8.471 -6.263 9.637 1.00 94.56 319 MET A O 1
ATOM 2395 N N . LEU A 1 320 ? 6.516 -5.148 9.645 1.00 95.38 320 LEU A N 1
ATOM 2396 C CA . LEU A 1 320 ? 6.289 -5.274 11.082 1.00 95.38 320 LEU A CA 1
ATOM 2397 C C . LEU A 1 320 ? 6.129 -6.742 11.484 1.00 95.38 320 LEU A C 1
ATOM 2399 O O . LEU A 1 320 ? 6.839 -7.185 12.379 1.00 95.38 320 LEU A O 1
ATOM 2403 N N . LEU A 1 321 ? 5.265 -7.502 10.802 1.00 94.38 321 LEU A N 1
ATOM 2404 C CA . LEU A 1 321 ? 5.065 -8.926 11.089 1.00 94.38 321 LEU A CA 1
ATOM 2405 C C . LEU A 1 321 ? 6.362 -9.733 10.955 1.00 94.38 321 LEU A C 1
ATOM 2407 O O . LEU A 1 321 ? 6.642 -10.574 11.808 1.00 94.38 321 LEU A O 1
ATOM 2411 N N . GLU A 1 322 ? 7.167 -9.462 9.926 1.00 92.62 322 GLU A N 1
ATOM 2412 C CA . GLU A 1 322 ? 8.475 -10.100 9.757 1.00 92.62 322 GLU A CA 1
ATOM 2413 C C . GLU A 1 322 ? 9.411 -9.771 10.925 1.00 92.62 322 GLU A C 1
ATOM 2415 O O . GLU A 1 322 ? 10.003 -10.667 11.525 1.00 92.62 322 GLU A O 1
ATOM 2420 N N . ALA A 1 323 ? 9.492 -8.499 11.320 1.00 91.94 323 ALA A N 1
ATOM 2421 C CA . ALA A 1 323 ? 10.296 -8.092 12.466 1.00 91.94 323 ALA A CA 1
ATOM 2422 C C . ALA A 1 323 ? 9.793 -8.716 13.783 1.00 91.94 323 ALA A C 1
ATOM 2424 O O . ALA A 1 323 ? 10.602 -9.079 14.641 1.00 91.94 323 ALA A O 1
ATOM 2425 N N . THR A 1 324 ? 8.476 -8.894 13.936 1.00 93.44 324 THR A N 1
ATOM 2426 C CA . THR A 1 324 ? 7.855 -9.537 15.103 1.00 93.44 324 THR A CA 1
ATOM 2427 C C . THR A 1 324 ? 8.228 -11.015 15.223 1.00 93.44 324 THR A C 1
ATOM 2429 O O . THR A 1 324 ? 8.306 -11.516 16.342 1.00 93.44 324 THR A O 1
ATOM 2432 N N . ARG A 1 325 ? 8.564 -11.711 14.125 1.00 90.62 325 ARG A N 1
ATOM 2433 C CA . ARG A 1 325 ? 9.077 -13.098 14.190 1.00 90.62 325 ARG A CA 1
ATOM 2434 C C . ARG A 1 325 ? 10.364 -13.198 15.007 1.00 90.62 325 ARG A C 1
ATOM 2436 O O . ARG A 1 325 ? 10.565 -14.171 15.722 1.00 90.62 325 ARG A O 1
ATOM 2443 N N . GLN A 1 326 ? 11.215 -12.179 14.919 1.00 88.56 326 GLN A N 1
ATOM 2444 C CA . GLN A 1 326 ? 12.471 -12.102 15.670 1.00 88.56 326 GLN A CA 1
ATOM 2445 C C . GLN A 1 326 ? 12.310 -11.387 17.017 1.00 88.56 326 GLN A C 1
ATOM 2447 O O . GLN A 1 326 ? 13.185 -11.476 17.874 1.00 88.56 326 GLN A O 1
ATOM 2452 N N . CYS A 1 327 ? 11.233 -10.619 17.184 1.00 91.69 327 CYS A N 1
ATOM 2453 C CA . CYS A 1 327 ? 11.033 -9.712 18.307 1.00 91.69 327 CYS A CA 1
ATOM 2454 C C . CYS A 1 327 ? 9.534 -9.557 18.618 1.00 91.69 327 CYS A C 1
ATOM 2456 O O . CYS A 1 327 ? 8.913 -8.559 18.227 1.00 91.69 327 CYS A O 1
ATOM 2458 N N . PRO A 1 328 ? 8.924 -10.563 19.276 1.00 92.75 328 PRO A N 1
ATOM 2459 C CA . PRO A 1 328 ? 7.486 -10.598 19.537 1.00 92.75 328 PRO A CA 1
ATOM 2460 C C . PRO A 1 328 ? 6.955 -9.378 20.302 1.00 92.75 328 PRO A C 1
ATOM 2462 O O . PRO A 1 328 ? 5.808 -8.983 20.120 1.00 92.75 328 PRO A O 1
ATOM 2465 N N . GLU A 1 329 ? 7.789 -8.737 21.122 1.00 93.81 329 GLU A N 1
ATOM 2466 C CA . GLU A 1 329 ? 7.456 -7.549 21.914 1.00 93.81 329 GLU A CA 1
ATOM 2467 C C . GLU A 1 329 ? 7.148 -6.292 21.081 1.00 93.81 329 GLU A C 1
ATOM 2469 O O . GLU A 1 329 ? 6.572 -5.338 21.610 1.00 93.81 329 GLU A O 1
ATOM 2474 N N . LEU A 1 330 ? 7.469 -6.292 19.779 1.00 94.44 330 LEU A N 1
ATOM 2475 C CA . LEU A 1 330 ? 7.101 -5.214 18.853 1.00 94.44 330 LEU A CA 1
ATOM 2476 C C . LEU A 1 330 ? 5.589 -5.040 18.716 1.00 94.44 330 LEU A C 1
ATOM 2478 O O . LEU A 1 330 ? 5.134 -3.919 18.495 1.00 94.44 330 LEU A O 1
ATOM 2482 N N . ILE A 1 331 ? 4.823 -6.125 18.849 1.00 95.62 331 ILE A N 1
ATOM 2483 C CA . ILE A 1 331 ? 3.361 -6.100 18.881 1.00 95.62 331 ILE A CA 1
ATOM 2484 C C . ILE A 1 331 ? 2.931 -6.585 20.267 1.00 95.62 331 ILE A C 1
ATOM 2486 O O . ILE A 1 331 ? 2.828 -7.789 20.503 1.00 95.62 331 ILE A O 1
ATOM 2490 N N . PRO A 1 332 ? 2.670 -5.669 21.217 1.00 94.94 332 PRO A N 1
ATOM 2491 C CA . PRO A 1 332 ? 2.217 -6.065 22.539 1.00 94.94 332 PRO A CA 1
ATOM 2492 C C . PRO A 1 332 ? 0.894 -6.826 22.458 1.00 94.94 332 PRO A C 1
ATOM 2494 O O . PRO A 1 332 ? -0.024 -6.419 21.738 1.00 94.94 332 PRO A O 1
ATOM 2497 N N . ALA A 1 333 ? 0.770 -7.892 23.245 1.00 93.06 333 ALA A N 1
ATOM 2498 C CA . ALA A 1 333 ? -0.474 -8.643 23.353 1.00 93.06 333 ALA A CA 1
ATOM 2499 C C . ALA A 1 333 ? -1.632 -7.725 23.779 1.00 93.06 333 ALA A C 1
ATOM 2501 O O . ALA A 1 333 ? -1.508 -6.918 24.702 1.00 93.06 333 ALA A O 1
ATOM 2502 N N . GLY A 1 334 ? -2.770 -7.849 23.102 1.00 90.25 334 GLY A N 1
ATOM 2503 C CA . GLY A 1 334 ? -3.950 -7.020 23.317 1.00 90.25 334 GLY A CA 1
ATOM 2504 C C . GLY A 1 334 ? -3.863 -5.605 22.741 1.00 90.25 334 GLY A C 1
ATOM 2505 O O . GLY A 1 334 ? -4.859 -4.885 22.839 1.00 90.25 334 GLY A O 1
ATOM 2506 N N . SER A 1 335 ? -2.743 -5.198 22.128 1.00 94.19 335 SER A N 1
ATOM 2507 C CA . SER A 1 335 ? -2.656 -3.945 21.359 1.00 94.19 335 SER A CA 1
ATOM 2508 C C . SER A 1 335 ? -3.641 -3.942 20.184 1.00 94.19 335 SER A C 1
ATOM 2510 O O . SER A 1 335 ? -4.199 -4.977 19.819 1.00 94.19 335 SER A O 1
ATOM 2512 N N . LEU A 1 336 ? -3.881 -2.778 19.570 1.00 94.38 336 LEU A N 1
ATOM 2513 C CA . LEU A 1 336 ? -4.728 -2.736 18.378 1.00 94.38 336 LEU A CA 1
ATOM 2514 C C . LEU A 1 336 ? -4.137 -3.601 17.255 1.00 94.38 336 LEU A C 1
ATOM 2516 O O . LEU A 1 336 ? -4.882 -4.376 16.669 1.00 94.38 336 LEU A O 1
ATOM 2520 N N . CYS A 1 337 ? -2.822 -3.533 17.031 1.00 95.44 337 CYS A N 1
ATOM 2521 C CA . CYS A 1 337 ? -2.102 -4.381 16.079 1.00 95.44 337 CYS A CA 1
ATOM 2522 C C . CYS A 1 337 ? -2.398 -5.877 16.299 1.00 95.44 337 CYS A C 1
ATOM 2524 O O . CYS A 1 337 ? -2.816 -6.559 15.368 1.00 95.44 337 CYS A O 1
ATOM 2526 N N . ASP A 1 338 ? -2.273 -6.370 17.535 1.00 94.56 338 ASP A N 1
ATOM 2527 C CA . ASP A 1 338 ? -2.583 -7.770 17.876 1.00 94.56 338 ASP A CA 1
ATOM 2528 C C . ASP A 1 338 ? -4.048 -8.128 17.560 1.00 94.56 338 ASP A C 1
ATOM 2530 O O . ASP A 1 338 ? -4.341 -9.162 16.964 1.00 94.56 338 ASP A O 1
ATOM 2534 N N . ARG A 1 339 ? -4.990 -7.234 17.891 1.00 92.81 339 ARG A N 1
ATOM 2535 C CA . ARG A 1 339 ? -6.431 -7.467 17.688 1.00 92.81 339 ARG A CA 1
ATOM 2536 C C . ARG A 1 339 ? -6.888 -7.433 16.233 1.00 92.81 339 ARG A C 1
ATOM 2538 O O . ARG A 1 339 ? -7.951 -7.980 15.952 1.00 92.81 339 ARG A O 1
ATOM 2545 N N . ILE A 1 340 ? -6.177 -6.728 15.355 1.00 94.06 340 ILE A N 1
ATOM 2546 C CA . ILE A 1 340 ? -6.557 -6.623 13.939 1.00 94.06 340 ILE A CA 1
ATOM 2547 C C . ILE A 1 340 ? -5.882 -7.681 13.072 1.00 94.06 340 ILE A C 1
ATOM 2549 O O . ILE A 1 340 ? -6.332 -7.900 11.951 1.00 94.06 340 ILE A O 1
ATOM 2553 N N . ALA A 1 341 ? -4.827 -8.337 13.568 1.00 91.62 341 ALA A N 1
ATOM 2554 C CA . ALA A 1 341 ? -4.013 -9.263 12.787 1.00 91.62 341 ALA A CA 1
ATOM 2555 C C . ALA A 1 341 ? -4.827 -10.412 12.165 1.00 91.62 341 ALA A C 1
ATOM 2557 O O . ALA A 1 341 ? -4.478 -10.902 11.095 1.00 91.62 341 ALA A O 1
ATOM 2558 N N . ASP A 1 342 ? -5.934 -10.807 12.799 1.00 86.56 342 ASP A N 1
ATOM 2559 C CA . ASP A 1 342 ? -6.837 -11.863 12.334 1.00 86.56 342 ASP A CA 1
ATOM 2560 C C . ASP A 1 342 ? -8.055 -11.371 11.536 1.00 86.56 342 ASP A C 1
ATOM 2562 O O . ASP A 1 342 ? -8.900 -12.178 11.149 1.00 86.56 342 ASP A O 1
ATOM 2566 N N . ARG A 1 343 ? -8.159 -10.062 11.293 1.00 92.50 343 ARG A N 1
ATOM 2567 C CA . ARG A 1 343 ? -9.296 -9.418 10.610 1.00 92.50 343 ARG A CA 1
ATOM 2568 C C . ARG A 1 343 ? -8.888 -8.662 9.361 1.00 92.50 343 ARG A C 1
ATOM 2570 O O . ARG A 1 343 ? -9.714 -7.959 8.788 1.00 92.50 343 ARG A O 1
ATOM 2577 N N . LEU A 1 344 ? -7.623 -8.753 8.970 1.00 92.62 344 LEU A N 1
ATOM 2578 C CA . LEU A 1 344 ? -7.101 -8.016 7.830 1.00 92.62 344 LEU A CA 1
ATOM 2579 C C . LEU A 1 344 ? -7.878 -8.374 6.567 1.00 92.62 344 LEU A C 1
ATOM 2581 O O . LEU A 1 344 ? -8.056 -9.544 6.227 1.00 92.62 344 LEU A O 1
ATOM 2585 N N . TRP A 1 345 ? -8.304 -7.341 5.858 1.00 86.31 345 TRP A N 1
ATOM 2586 C CA . TRP A 1 345 ? -8.763 -7.469 4.492 1.00 86.31 345 TRP A CA 1
ATOM 2587 C C . TRP A 1 345 ? -7.567 -7.535 3.555 1.00 86.31 345 TRP A C 1
ATOM 2589 O O . TRP A 1 345 ? -6.555 -6.860 3.745 1.00 86.31 345 TRP A O 1
ATOM 2599 N N . SER A 1 346 ? -7.694 -8.355 2.516 1.00 69.94 346 SER A N 1
ATOM 2600 C CA . SER A 1 346 ? -6.672 -8.493 1.490 1.00 69.94 346 SER A CA 1
ATOM 2601 C C . SER A 1 346 ? -6.700 -7.282 0.552 1.00 69.94 346 SER A C 1
ATOM 2603 O O . SER A 1 346 ? -7.297 -7.348 -0.519 1.00 69.94 346 SER A O 1
ATOM 2605 N N . SER A 1 347 ? -6.057 -6.183 0.949 1.00 80.94 347 SER A N 1
ATOM 2606 C CA . SER A 1 347 ? -5.549 -5.182 0.006 1.00 80.94 347 SER A CA 1
ATOM 2607 C C . SER A 1 347 ? -4.034 -5.291 -0.074 1.00 80.94 347 SER A C 1
ATOM 2609 O O . SER A 1 347 ? -3.356 -5.582 0.916 1.00 80.94 347 SER A O 1
ATOM 2611 N N . ARG A 1 348 ? -3.484 -5.078 -1.270 1.00 88.19 348 ARG A N 1
ATOM 2612 C CA . ARG A 1 348 ? -2.028 -5.120 -1.469 1.00 88.19 348 ARG A CA 1
ATOM 2613 C C . ARG A 1 348 ? -1.344 -3.816 -1.065 1.00 88.19 348 ARG A C 1
ATOM 2615 O O . ARG A 1 348 ? -0.128 -3.804 -0.868 1.00 88.19 348 ARG A O 1
ATOM 2622 N N . ILE A 1 349 ? -2.116 -2.739 -0.939 1.00 94.44 349 ILE A N 1
ATOM 2623 C CA . ILE A 1 349 ? -1.606 -1.383 -0.743 1.00 94.44 349 ILE A CA 1
ATOM 2624 C C . ILE A 1 349 ? -1.864 -0.911 0.685 1.00 94.44 349 ILE A C 1
ATOM 2626 O O . ILE A 1 349 ? -0.927 -0.488 1.364 1.00 94.44 349 ILE A O 1
ATOM 2630 N N . TRP A 1 350 ? -3.106 -1.018 1.156 1.00 96.50 350 TRP A N 1
ATOM 2631 C CA . TRP A 1 350 ? -3.541 -0.416 2.416 1.00 96.50 350 TRP A CA 1
ATOM 2632 C C . TRP A 1 350 ? -3.839 -1.468 3.480 1.00 96.50 350 TRP A C 1
ATOM 2634 O O . TRP A 1 350 ? -4.377 -2.536 3.190 1.00 96.50 350 TRP A O 1
ATOM 2644 N N . THR A 1 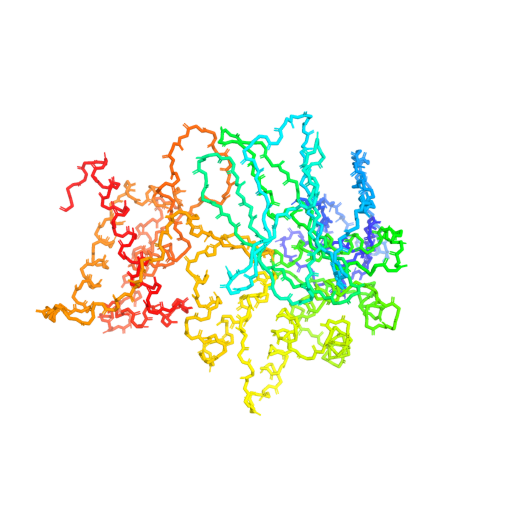351 ? -3.529 -1.154 4.733 1.00 96.31 351 THR A N 1
ATOM 2645 C CA . THR A 1 351 ? -3.946 -1.965 5.877 1.00 96.31 351 THR A CA 1
ATOM 2646 C C . THR A 1 351 ? -5.392 -1.623 6.222 1.00 96.31 351 THR A C 1
ATOM 2648 O O . THR A 1 351 ? -5.668 -0.603 6.855 1.00 96.31 351 THR A O 1
ATOM 2651 N N . ALA A 1 352 ? -6.316 -2.494 5.831 1.00 96.19 352 ALA A N 1
ATOM 2652 C CA . ALA A 1 352 ? -7.716 -2.438 6.234 1.00 96.19 352 ALA A CA 1
ATOM 2653 C C . ALA A 1 352 ? -8.098 -3.732 6.959 1.00 96.19 352 ALA A C 1
ATOM 2655 O O . ALA A 1 352 ? -7.503 -4.783 6.717 1.00 96.19 352 ALA A O 1
ATOM 2656 N N . TRP A 1 353 ? -9.084 -3.677 7.847 1.00 95.94 353 TRP A N 1
ATOM 2657 C CA . TRP A 1 353 ? -9.580 -4.853 8.560 1.00 95.94 353 TRP A CA 1
ATOM 2658 C C . TRP A 1 353 ? -11.079 -4.790 8.785 1.00 95.94 353 TRP A C 1
ATOM 2660 O O . TRP A 1 353 ? -11.675 -3.720 8.865 1.00 95.94 353 TRP A O 1
ATOM 2670 N N . THR A 1 354 ? -11.695 -5.952 8.938 1.00 93.81 354 THR A N 1
ATOM 2671 C CA . THR A 1 354 ? -13.105 -6.053 9.282 1.00 93.81 354 THR A CA 1
ATOM 2672 C C . THR A 1 354 ? -13.335 -5.607 10.726 1.00 93.81 354 THR A C 1
ATOM 2674 O O . THR A 1 354 ? -12.734 -6.120 11.678 1.00 93.81 354 THR A O 1
ATOM 2677 N N . ALA A 1 355 ? -14.211 -4.627 10.899 1.00 90.56 355 ALA A N 1
ATOM 2678 C CA . ALA A 1 355 ? -14.580 -4.095 12.194 1.00 90.56 355 ALA A CA 1
ATOM 2679 C C . ALA A 1 355 ? -15.689 -4.955 12.821 1.00 90.56 355 ALA A C 1
ATOM 2681 O O . ALA A 1 355 ? -16.618 -5.380 12.129 1.00 90.56 355 ALA A O 1
ATOM 2682 N N . PRO A 1 356 ? -15.642 -5.212 14.141 1.00 85.31 356 PRO A N 1
ATOM 2683 C CA . PRO A 1 356 ? -16.750 -5.878 14.808 1.00 85.31 356 PRO A CA 1
ATOM 2684 C C . PRO A 1 356 ? -18.025 -5.017 14.684 1.00 85.31 356 PRO A C 1
ATOM 2686 O O . PRO A 1 356 ? -17.923 -3.781 14.684 1.00 85.31 356 PRO A O 1
ATOM 2689 N N . PRO A 1 357 ? -19.221 -5.632 14.600 1.00 76.00 357 PRO A N 1
ATOM 2690 C CA . PRO A 1 357 ? -20.484 -4.895 14.589 1.00 76.00 357 PRO A CA 1
ATOM 2691 C C . PRO A 1 357 ? -20.569 -3.942 15.788 1.00 76.00 357 PRO A C 1
ATOM 2693 O O . PRO A 1 357 ? -20.177 -4.326 16.890 1.00 76.00 357 PRO A O 1
ATOM 2696 N N . LEU A 1 358 ? -21.081 -2.720 15.590 1.00 62.81 358 LEU A N 1
ATOM 2697 C CA . LEU A 1 358 ? -21.206 -1.711 16.659 1.00 62.81 358 LEU A CA 1
ATOM 2698 C C . LEU A 1 358 ? -22.020 -2.236 17.857 1.00 62.81 358 LEU A C 1
ATOM 2700 O O . LEU A 1 358 ? -21.704 -1.931 19.004 1.00 62.81 358 LEU A O 1
ATOM 2704 N N . ASP A 1 359 ? -23.007 -3.094 17.588 1.00 57.94 359 ASP A N 1
ATOM 2705 C CA . ASP A 1 359 ? -23.915 -3.659 18.594 1.00 57.94 359 ASP A CA 1
ATOM 2706 C C . ASP A 1 359 ? -23.385 -4.916 19.286 1.00 57.94 359 ASP A C 1
ATOM 2708 O O . ASP A 1 359 ? -24.028 -5.450 20.199 1.00 57.94 359 ASP A O 1
ATOM 2712 N N . ALA A 1 360 ? -22.210 -5.411 18.886 1.00 55.41 360 ALA A N 1
ATOM 2713 C CA . ALA A 1 360 ? -21.557 -6.470 19.629 1.00 55.41 360 ALA A CA 1
ATOM 2714 C C . ALA A 1 360 ? -21.104 -5.872 20.963 1.00 55.41 360 ALA A C 1
ATOM 2716 O O . ALA A 1 360 ? -19.995 -5.345 21.071 1.00 55.41 360 ALA A O 1
ATOM 2717 N N . LYS A 1 361 ? -21.970 -5.958 21.992 1.00 41.78 361 LYS A N 1
ATOM 2718 C CA . LYS A 1 361 ? -21.574 -5.740 23.389 1.00 41.78 361 LYS A CA 1
ATOM 2719 C C . LYS A 1 361 ? -20.218 -6.406 23.540 1.00 41.78 361 LYS A C 1
ATOM 2721 O O . LYS A 1 361 ? -20.130 -7.574 23.145 1.00 41.78 361 LYS A O 1
ATOM 2726 N N . PRO A 1 362 ? -1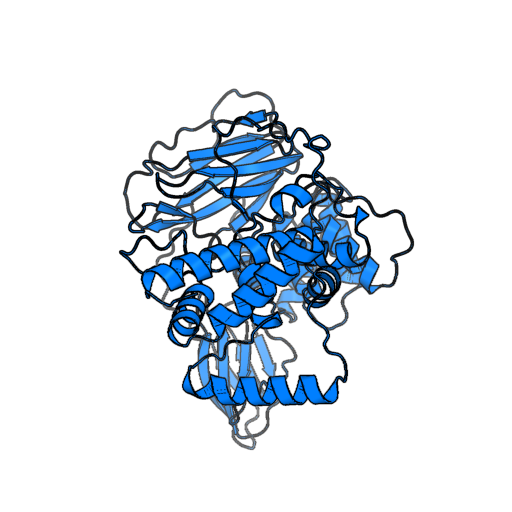9.185 -5.708 24.053 1.00 48.75 362 PRO A N 1
ATOM 2727 C CA . PRO A 1 362 ? -17.920 -6.349 24.326 1.00 48.75 362 PRO A CA 1
ATOM 2728 C C . PRO A 1 362 ? -18.274 -7.511 25.232 1.00 48.75 362 PRO A C 1
ATOM 2730 O O . PRO A 1 362 ? -18.620 -7.323 26.399 1.00 48.75 362 PRO A O 1
ATOM 2733 N N . VAL A 1 363 ? -18.305 -8.713 24.655 1.00 42.91 363 VAL A N 1
ATOM 2734 C CA . VAL A 1 363 ? -18.377 -9.931 25.424 1.00 42.91 363 VAL A CA 1
ATOM 2735 C C . VAL A 1 363 ? -17.071 -9.823 26.153 1.00 42.91 363 VAL A C 1
ATOM 2737 O O . VAL A 1 363 ? -16.015 -9.999 25.541 1.00 42.91 363 VAL A O 1
ATOM 2740 N N . ALA A 1 364 ? -17.140 -9.357 27.404 1.00 42.06 364 ALA A N 1
ATOM 2741 C CA . ALA A 1 364 ? -16.026 -9.404 28.307 1.00 42.06 364 ALA A CA 1
ATOM 2742 C C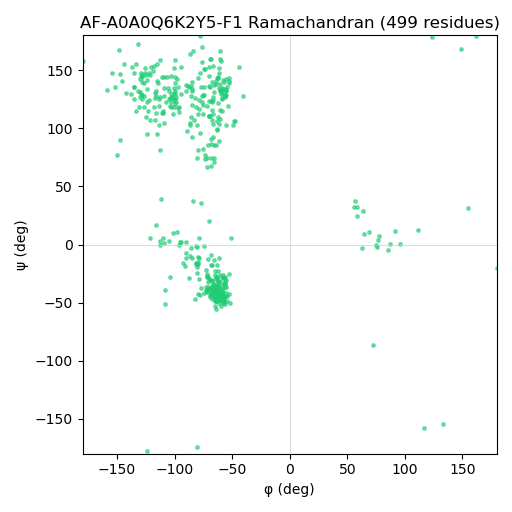 . ALA A 1 364 ? -15.575 -10.840 28.145 1.00 42.06 364 ALA A C 1
ATOM 2744 O O . ALA A 1 364 ? -16.304 -11.764 28.515 1.00 42.06 364 ALA A O 1
ATOM 2745 N N . ARG A 1 365 ? -14.450 -11.033 27.450 1.00 43.53 365 ARG A N 1
ATOM 2746 C CA . ARG A 1 365 ? -13.772 -12.310 27.402 1.00 43.53 365 ARG A CA 1
ATOM 2747 C C . ARG A 1 365 ? -13.269 -12.458 28.826 1.00 43.53 365 ARG A C 1
ATOM 2749 O O . ARG A 1 365 ? -12.102 -12.227 29.119 1.00 43.53 365 ARG A O 1
ATOM 2756 N N . ALA A 1 366 ? -14.199 -12.767 29.731 1.00 37.12 366 ALA A N 1
ATOM 2757 C CA . ALA A 1 366 ? -13.946 -13.526 30.914 1.00 37.12 366 ALA A CA 1
ATOM 2758 C C . ALA A 1 366 ? -13.197 -14.710 30.347 1.00 37.12 366 ALA A C 1
ATOM 2760 O O . ALA A 1 366 ? -13.762 -15.542 29.637 1.00 37.12 366 ALA A O 1
ATOM 2761 N N . ARG A 1 367 ? -11.877 -14.682 30.531 1.00 43.47 367 ARG A N 1
ATOM 2762 C CA . ARG A 1 367 ? -11.075 -15.876 30.407 1.00 43.47 367 ARG A CA 1
ATOM 2763 C C . ARG A 1 367 ? -11.833 -16.902 31.228 1.00 43.47 367 ARG A C 1
ATOM 2765 O O . ARG A 1 367 ? -11.845 -16.819 32.453 1.00 43.47 367 ARG A O 1
ATOM 2772 N N . SER A 1 368 ? -12.497 -17.827 30.552 1.00 41.03 368 SER A N 1
ATOM 2773 C CA . SER A 1 368 ? -12.966 -19.068 31.130 1.00 41.03 368 SER A CA 1
ATOM 2774 C C . SER A 1 368 ? -11.721 -19.896 31.442 1.00 41.03 368 SER A C 1
ATOM 2776 O O . SER A 1 368 ? -11.436 -20.905 30.812 1.00 41.03 368 SER A O 1
ATOM 2778 N N . ILE A 1 369 ? -10.942 -19.417 32.411 1.00 42.59 369 ILE A N 1
ATOM 2779 C CA . ILE A 1 369 ? -10.156 -20.243 33.307 1.00 42.59 369 ILE A CA 1
ATOM 2780 C C . ILE A 1 369 ? -11.164 -20.595 34.394 1.00 42.59 369 ILE A C 1
ATOM 2782 O O . ILE A 1 369 ? -11.399 -19.802 35.302 1.00 42.59 369 ILE A O 1
ATOM 2786 N N . GLY A 1 370 ? -11.848 -21.730 34.241 1.00 41.75 370 GLY A N 1
ATOM 2787 C CA . GLY A 1 370 ? -12.799 -22.157 35.264 1.00 41.75 370 GLY A CA 1
ATOM 2788 C C . GLY A 1 370 ? -13.945 -23.069 34.851 1.00 41.75 370 GLY A C 1
ATOM 2789 O O . GLY A 1 370 ? -14.983 -22.991 35.491 1.00 41.75 370 GLY A O 1
ATOM 2790 N N . VAL A 1 371 ? -13.795 -23.948 33.857 1.00 38.06 371 VAL A N 1
ATOM 2791 C CA . VAL A 1 371 ? -14.510 -25.237 33.878 1.00 38.06 371 VAL A CA 1
ATOM 2792 C C . VAL A 1 371 ? -13.504 -26.319 33.513 1.00 38.06 371 VAL A C 1
ATOM 2794 O O . VAL A 1 371 ? -12.922 -26.319 32.433 1.00 38.06 371 VAL A O 1
ATOM 2797 N N . GLY A 1 372 ? -13.237 -27.190 34.482 1.00 34.91 372 GLY A N 1
ATOM 2798 C CA . GLY A 1 372 ? -12.266 -28.268 34.411 1.00 34.91 372 GLY A CA 1
ATOM 2799 C C . GLY A 1 372 ? -12.678 -29.364 33.439 1.00 34.91 372 GLY A C 1
ATOM 2800 O O . GLY A 1 372 ? -13.210 -30.389 33.846 1.00 34.91 372 GLY A O 1
ATOM 2801 N N . GLY A 1 373 ? -12.335 -29.170 32.173 1.00 35.88 373 GLY A N 1
ATOM 2802 C CA . GLY A 1 373 ? -11.959 -30.243 31.270 1.00 35.88 373 GLY A CA 1
ATOM 2803 C C . GLY A 1 373 ? -10.548 -29.946 30.786 1.00 35.88 373 GLY A C 1
ATOM 2804 O O . GLY A 1 373 ? -10.354 -29.037 29.988 1.00 35.88 373 GLY A O 1
ATOM 2805 N N . LYS A 1 374 ? -9.543 -30.689 31.261 1.00 39.31 374 LYS A N 1
ATOM 2806 C CA . LYS A 1 374 ? -8.266 -30.813 30.543 1.00 39.31 374 LYS A CA 1
ATOM 2807 C C . LYS A 1 374 ? -8.573 -31.559 29.233 1.00 39.31 374 LYS A C 1
ATOM 2809 O O . LYS A 1 374 ? -8.335 -32.755 29.130 1.00 39.31 374 LYS A O 1
ATOM 2814 N N . MET A 1 375 ? -9.194 -30.881 28.272 1.00 41.28 375 MET A N 1
ATOM 2815 C CA . MET A 1 375 ? -9.226 -31.326 26.886 1.00 41.28 375 MET A CA 1
ATOM 2816 C C . MET A 1 375 ? -7.841 -31.020 26.330 1.00 41.28 375 MET A C 1
ATOM 2818 O O . MET A 1 375 ? -7.349 -29.896 26.421 1.00 41.28 375 MET A O 1
ATOM 2822 N N . SER A 1 376 ? -7.146 -32.062 25.887 1.00 50.09 376 SER A N 1
ATOM 2823 C CA . SER A 1 376 ? -5.801 -31.935 25.343 1.00 50.09 376 SER A CA 1
ATOM 2824 C C . SER A 1 376 ? -5.892 -31.169 24.027 1.00 50.09 376 SER A C 1
ATOM 2826 O O . SER A 1 376 ? -6.353 -31.735 23.043 1.00 50.09 376 SER A O 1
ATOM 2828 N N . ALA A 1 377 ? -5.459 -29.904 24.004 1.00 58.62 377 ALA A N 1
ATOM 2829 C CA . ALA A 1 377 ? -5.450 -29.059 22.802 1.00 58.62 377 ALA A CA 1
ATOM 2830 C C . ALA A 1 377 ? -4.738 -29.726 21.606 1.00 58.62 377 ALA A C 1
ATOM 2832 O O . ALA A 1 377 ? -5.070 -29.467 20.457 1.00 58.62 377 ALA A O 1
ATOM 2833 N N . THR A 1 378 ? -3.809 -30.647 21.870 1.00 64.75 378 THR A N 1
ATOM 2834 C CA . THR A 1 378 ? -3.156 -31.457 20.836 1.00 64.75 378 THR A CA 1
ATOM 2835 C C . THR A 1 378 ? -4.113 -32.413 20.117 1.00 64.75 378 THR A C 1
ATOM 2837 O O . THR A 1 378 ? -4.003 -32.577 18.909 1.00 64.75 378 THR A O 1
ATOM 2840 N N . GLY A 1 379 ? -5.088 -33.001 20.819 1.00 72.19 379 GLY A N 1
ATOM 2841 C CA . GLY A 1 379 ? -5.975 -34.018 20.244 1.00 72.19 379 GLY A CA 1
ATOM 2842 C C . GLY A 1 379 ? -6.974 -33.458 19.231 1.00 72.19 379 GLY A C 1
ATOM 2843 O O . GLY A 1 379 ? -7.248 -34.100 18.221 1.00 72.19 379 GLY A O 1
ATOM 2844 N N . GLU A 1 380 ? -7.496 -32.251 19.460 1.00 80.31 380 GLU A N 1
ATOM 2845 C CA . GLU A 1 380 ? -8.412 -31.604 18.509 1.00 80.31 380 GLU A CA 1
ATOM 2846 C C . GLU A 1 380 ? -7.696 -31.195 17.222 1.00 80.31 380 GLU A C 1
ATOM 2848 O O . GLU A 1 380 ? -8.240 -31.352 16.135 1.00 80.31 380 GLU A O 1
ATOM 2853 N N . ILE A 1 381 ? -6.451 -30.733 17.325 1.00 82.25 381 ILE A N 1
ATOM 2854 C CA . ILE A 1 381 ? -5.681 -30.275 16.167 1.00 82.25 381 ILE A CA 1
ATOM 2855 C C . ILE A 1 381 ? -5.320 -31.447 15.254 1.00 82.25 381 ILE A C 1
ATOM 2857 O O . ILE A 1 381 ? -5.512 -31.350 14.043 1.00 82.25 381 ILE A O 1
ATOM 2861 N N . ASP A 1 382 ? -4.889 -32.575 15.824 1.00 84.00 382 ASP A N 1
ATOM 2862 C CA . ASP A 1 382 ? -4.644 -33.798 15.052 1.00 84.00 382 ASP A CA 1
ATOM 2863 C C . ASP A 1 382 ? -5.934 -34.306 14.388 1.00 84.00 382 ASP A C 1
ATOM 2865 O O . ASP A 1 382 ? -5.913 -34.777 13.246 1.00 84.00 382 ASP A O 1
ATOM 2869 N N . THR A 1 383 ? -7.073 -34.152 15.076 1.00 90.06 383 THR A N 1
ATOM 2870 C CA . THR A 1 383 ? -8.397 -34.523 14.557 1.00 90.06 383 THR A CA 1
ATOM 2871 C C . THR A 1 383 ? -8.773 -33.660 13.355 1.00 90.06 383 THR A C 1
ATOM 2873 O O . THR A 1 383 ? -9.055 -34.195 12.284 1.00 90.06 383 THR A O 1
ATOM 2876 N N . TYR A 1 384 ? -8.717 -32.334 13.485 1.00 92.88 384 TYR A N 1
ATOM 2877 C CA . TYR A 1 384 ? -9.021 -31.411 12.392 1.00 92.88 384 TYR A CA 1
ATOM 2878 C C . TYR A 1 384 ? -8.027 -31.536 11.228 1.00 92.88 384 TYR A C 1
ATOM 2880 O O . TYR A 1 384 ? -8.434 -31.510 10.070 1.00 92.88 384 TYR A O 1
ATOM 2888 N N . GLY A 1 385 ? -6.732 -31.715 11.503 1.00 91.56 385 GLY A N 1
ATOM 2889 C CA . GLY A 1 385 ? -5.717 -31.914 10.465 1.00 91.56 385 GLY A CA 1
ATOM 2890 C C . GLY A 1 385 ? -5.982 -33.175 9.642 1.00 91.56 385 GLY A C 1
ATOM 2891 O O . GLY A 1 385 ? -6.012 -33.119 8.412 1.00 91.56 385 GLY A O 1
ATOM 2892 N N . SER A 1 386 ? -6.259 -34.294 10.317 1.00 91.75 386 SER A N 1
ATOM 2893 C CA . SER A 1 386 ? -6.644 -35.556 9.667 1.00 91.75 386 SER A CA 1
ATOM 2894 C C . SER A 1 386 ? -7.937 -35.404 8.868 1.00 91.75 386 SER A C 1
ATOM 2896 O O . SER A 1 386 ? -8.037 -35.897 7.745 1.00 91.75 386 SER A O 1
ATOM 2898 N N . ARG A 1 387 ? -8.899 -34.656 9.415 1.00 93.50 387 ARG A N 1
ATOM 2899 C CA . ARG A 1 387 ? -10.181 -34.378 8.776 1.00 93.50 387 ARG A CA 1
ATOM 2900 C C . ARG A 1 387 ? -10.042 -33.572 7.488 1.00 93.50 387 ARG A C 1
ATOM 2902 O O . ARG A 1 387 ? -10.624 -33.930 6.469 1.00 93.50 387 ARG A O 1
ATOM 2909 N N . ILE A 1 388 ? -9.235 -32.512 7.506 1.00 95.06 388 ILE A N 1
ATOM 2910 C CA . ILE A 1 388 ? -8.938 -31.702 6.317 1.00 95.06 388 ILE A CA 1
ATOM 2911 C C . ILE A 1 388 ? -8.293 -32.570 5.231 1.00 95.06 388 ILE A C 1
ATOM 2913 O O . ILE A 1 388 ? -8.696 -32.486 4.071 1.00 95.06 388 ILE A O 1
ATOM 2917 N N . ILE A 1 389 ? -7.325 -33.417 5.601 1.00 94.31 389 ILE A N 1
ATOM 2918 C CA . ILE A 1 389 ? -6.653 -34.342 4.676 1.00 94.31 389 ILE A CA 1
ATOM 2919 C C . ILE A 1 389 ? -7.661 -35.311 4.045 1.00 94.31 389 ILE A C 1
ATOM 2921 O O . ILE A 1 389 ? -7.679 -35.464 2.824 1.00 94.31 389 ILE A O 1
ATOM 2925 N N . GLU A 1 390 ? -8.525 -35.929 4.853 1.00 95.12 390 GLU A N 1
ATOM 2926 C CA . GLU A 1 390 ? -9.564 -36.856 4.390 1.00 95.12 390 GLU A CA 1
ATOM 2927 C C . GLU A 1 390 ? -10.535 -36.185 3.408 1.00 95.12 390 GLU A C 1
ATOM 2929 O O . GLU A 1 390 ? -10.790 -36.704 2.319 1.00 95.12 390 GLU A O 1
ATOM 2934 N N . LEU A 1 391 ? -11.038 -34.997 3.747 1.00 96.31 391 LEU A N 1
ATOM 2935 C CA . LEU A 1 391 ? -11.989 -34.273 2.906 1.00 96.31 391 LEU A CA 1
ATOM 2936 C C . LEU A 1 391 ? -11.342 -33.792 1.599 1.00 96.31 391 LEU A C 1
ATOM 2938 O O . LEU A 1 391 ? -11.928 -33.949 0.524 1.00 96.31 391 LEU A O 1
ATOM 2942 N N . LEU A 1 392 ? -10.114 -33.261 1.656 1.00 96.25 392 LEU A N 1
ATOM 2943 C CA . LEU A 1 392 ? -9.359 -32.835 0.471 1.00 96.25 392 LEU A CA 1
ATOM 2944 C C . LEU A 1 392 ? -8.867 -34.009 -0.389 1.00 96.25 392 LEU A C 1
ATOM 2946 O O . LEU A 1 392 ? -8.499 -33.793 -1.546 1.00 96.25 392 LEU A O 1
ATOM 2950 N N . ALA A 1 393 ? -8.924 -35.252 0.096 1.00 95.31 393 ALA A N 1
ATOM 2951 C CA . ALA A 1 393 ? -8.713 -36.432 -0.738 1.00 95.31 393 ALA A CA 1
ATOM 2952 C C . ALA A 1 393 ? -9.858 -36.646 -1.752 1.00 95.31 393 ALA A C 1
ATOM 2954 O O . ALA A 1 393 ? -9.654 -37.309 -2.776 1.00 95.31 393 ALA A O 1
ATOM 2955 N N . HIS A 1 394 ? -11.029 -36.029 -1.548 1.00 97.44 394 HIS A N 1
ATOM 2956 C CA . HIS A 1 394 ? -12.162 -36.144 -2.462 1.00 97.44 394 HIS A CA 1
ATOM 2957 C C . HIS A 1 394 ? -12.098 -35.127 -3.633 1.00 97.44 394 HIS A C 1
ATOM 2959 O O . HIS A 1 394 ? -12.024 -33.915 -3.395 1.00 97.44 394 HIS A O 1
ATOM 2965 N N . PRO A 1 395 ? -12.220 -35.557 -4.911 1.00 96.75 395 PRO A N 1
ATOM 2966 C CA . PRO A 1 395 ? -12.099 -34.675 -6.084 1.00 96.75 395 PRO A CA 1
ATOM 2967 C C . PRO A 1 395 ? -13.043 -33.464 -6.086 1.00 96.75 395 PRO A C 1
ATOM 2969 O O . PRO A 1 395 ? -12.636 -32.349 -6.412 1.00 96.75 395 PRO A O 1
ATOM 2972 N N . GLN A 1 396 ? -14.305 -33.660 -5.687 1.00 96.25 396 GLN A N 1
ATOM 2973 C CA . GLN A 1 396 ? -15.305 -32.580 -5.655 1.00 96.25 396 GLN A CA 1
ATOM 2974 C C . GLN A 1 396 ? -14.969 -31.500 -4.618 1.00 96.25 396 GLN A C 1
ATOM 2976 O O . GLN A 1 396 ? -15.178 -30.314 -4.870 1.00 96.25 396 GLN A O 1
ATOM 2981 N N . ILE A 1 397 ? -14.398 -31.895 -3.476 1.00 97.12 397 ILE A N 1
ATOM 2982 C CA . ILE A 1 397 ? -13.985 -30.961 -2.428 1.00 97.12 397 ILE A CA 1
ATOM 2983 C C . ILE A 1 397 ? -12.759 -30.173 -2.883 1.00 97.12 397 ILE A C 1
ATOM 2985 O O . ILE A 1 397 ? -12.738 -28.955 -2.727 1.00 97.12 397 ILE A O 1
ATOM 2989 N N . ARG A 1 398 ? -11.782 -30.813 -3.545 1.00 97.00 398 ARG A N 1
ATOM 2990 C CA . ARG A 1 398 ? -10.658 -30.088 -4.165 1.00 97.00 398 ARG A CA 1
ATOM 2991 C C . ARG A 1 398 ? -11.114 -29.095 -5.214 1.00 97.00 398 ARG A C 1
ATOM 2993 O O . ARG A 1 398 ? -10.578 -27.995 -5.277 1.00 97.00 398 ARG A O 1
ATOM 3000 N N . GLN A 1 399 ? -12.073 -29.474 -6.056 1.00 95.00 399 GLN A N 1
ATOM 3001 C CA . GLN A 1 399 ? -12.613 -28.565 -7.060 1.00 95.00 399 GLN A CA 1
ATOM 3002 C C . GLN A 1 399 ? -13.240 -27.335 -6.399 1.00 95.00 399 GLN A C 1
ATOM 3004 O O . GLN A 1 399 ? -12.905 -26.216 -6.782 1.00 95.00 399 GLN A O 1
ATOM 3009 N N . TRP A 1 400 ? -14.080 -27.529 -5.378 1.00 94.69 400 TRP A N 1
ATOM 3010 C CA . TRP A 1 400 ? -14.623 -26.423 -4.589 1.00 94.69 400 TRP A CA 1
ATOM 3011 C C . TRP A 1 400 ? -13.512 -25.573 -3.961 1.00 94.69 400 TRP A C 1
ATOM 3013 O O . TRP A 1 400 ? -13.505 -24.359 -4.136 1.00 94.69 400 TRP A O 1
ATOM 3023 N N . PHE A 1 401 ? -12.530 -26.205 -3.315 1.00 95.38 401 PHE A N 1
ATOM 3024 C CA . PHE A 1 401 ? -11.423 -25.516 -2.658 1.00 95.38 401 PHE A CA 1
ATOM 3025 C C . PHE A 1 401 ? -10.600 -24.684 -3.648 1.00 95.38 401 PHE A C 1
ATOM 3027 O O . PHE A 1 401 ? -10.259 -23.545 -3.345 1.00 95.38 401 PHE A O 1
ATOM 3034 N N . ARG A 1 402 ? -10.323 -25.193 -4.859 1.00 94.06 402 ARG A N 1
ATOM 3035 C CA . ARG A 1 402 ? -9.674 -24.415 -5.931 1.00 94.06 402 ARG A CA 1
ATOM 3036 C C . ARG A 1 402 ? -10.474 -23.163 -6.253 1.00 94.06 402 ARG A C 1
ATOM 3038 O O . ARG A 1 402 ? -9.891 -22.093 -6.258 1.00 94.06 402 ARG A O 1
ATOM 3045 N N . HIS A 1 403 ? -11.783 -23.286 -6.472 1.00 90.56 403 HIS A N 1
ATOM 3046 C CA . HIS A 1 403 ? -12.632 -22.133 -6.775 1.00 90.56 403 HIS A CA 1
ATOM 3047 C C . HIS A 1 403 ? -12.679 -21.129 -5.618 1.00 90.56 403 HIS A C 1
ATOM 3049 O O . HIS A 1 403 ? -12.534 -19.931 -5.851 1.00 90.56 403 HIS A O 1
ATOM 3055 N N . ALA A 1 404 ? -12.831 -21.613 -4.384 1.00 88.94 404 ALA A N 1
ATOM 3056 C CA . ALA A 1 404 ? -12.913 -20.778 -3.190 1.00 88.94 404 ALA A CA 1
ATOM 3057 C C . ALA A 1 404 ? -11.580 -20.092 -2.840 1.00 88.94 404 ALA A C 1
ATOM 3059 O O . ALA A 1 404 ? -11.592 -18.993 -2.297 1.00 88.94 404 ALA A O 1
ATOM 3060 N N . SER A 1 405 ? -10.443 -20.719 -3.162 1.00 89.12 405 SER A N 1
ATOM 3061 C CA . SER A 1 405 ? -9.092 -20.172 -2.945 1.00 89.12 405 SER A CA 1
ATOM 3062 C C . SER A 1 405 ? -8.593 -19.301 -4.100 1.00 89.12 405 SER A C 1
ATOM 3064 O O . SER A 1 405 ? -7.812 -18.383 -3.875 1.00 89.12 405 SER A O 1
ATOM 3066 N N . SER A 1 406 ? -9.048 -19.550 -5.333 1.00 80.44 406 SER A N 1
ATOM 3067 C CA . SER A 1 406 ? -8.725 -18.733 -6.510 1.00 80.44 406 SER A CA 1
ATOM 3068 C C . SER A 1 406 ? -9.587 -17.481 -6.629 1.00 80.44 406 SER A C 1
ATOM 3070 O O . SER A 1 406 ? -9.445 -16.743 -7.602 1.00 80.44 406 SER A O 1
ATOM 3072 N N . TYR A 1 407 ? -10.529 -17.273 -5.705 1.00 71.62 407 TYR A N 1
ATOM 3073 C CA . TYR A 1 407 ? -11.410 -16.115 -5.710 1.00 71.62 407 TYR A CA 1
ATOM 3074 C C . TYR A 1 407 ? -10.636 -14.861 -5.277 1.00 71.62 407 TYR A C 1
ATOM 3076 O O . TYR A 1 407 ? -10.783 -14.342 -4.175 1.00 71.62 407 TYR A O 1
ATOM 3084 N N . GLU A 1 408 ? -9.780 -14.370 -6.169 1.00 53.72 408 GLU A N 1
ATOM 3085 C CA . GLU A 1 408 ? -9.141 -13.062 -6.073 1.00 53.72 408 GLU A CA 1
ATOM 3086 C C . GLU A 1 408 ? -10.135 -11.997 -6.570 1.00 53.72 408 GLU A C 1
ATOM 3088 O O . GLU A 1 408 ? -10.050 -11.516 -7.693 1.00 53.72 408 GLU A O 1
ATOM 3093 N N . GLY A 1 409 ? -11.151 -11.672 -5.764 1.00 51.09 409 GLY A N 1
ATOM 3094 C CA . GLY A 1 409 ? -11.912 -10.416 -5.884 1.00 51.09 409 GLY A CA 1
ATOM 3095 C C . GLY A 1 409 ? -12.739 -10.164 -7.160 1.00 51.09 409 GLY A C 1
ATOM 3096 O O . GLY A 1 409 ? -13.256 -9.056 -7.321 1.00 51.09 409 GLY A O 1
ATOM 3097 N N . GLY A 1 410 ? -12.909 -11.141 -8.053 1.00 41.06 410 GLY A N 1
ATOM 3098 C CA . GLY A 1 410 ? -13.743 -10.996 -9.249 1.00 41.06 410 GLY A CA 1
ATOM 3099 C C . GLY A 1 410 ? -15.233 -10.977 -8.902 1.00 41.06 410 GLY A C 1
ATOM 3100 O O . GLY A 1 410 ? -15.749 -11.949 -8.368 1.00 41.06 410 GLY A O 1
ATOM 3101 N N . THR A 1 411 ? -15.934 -9.888 -9.217 1.00 40.78 411 THR A N 1
ATOM 3102 C CA . THR A 1 411 ? -17.391 -9.737 -9.064 1.00 40.78 411 THR A CA 1
ATOM 3103 C C . THR A 1 411 ? -18.152 -10.754 -9.911 1.00 40.78 411 THR A C 1
ATOM 3105 O O . THR A 1 411 ? -18.489 -10.477 -11.060 1.00 40.78 411 THR A O 1
ATOM 3108 N N . ALA A 1 412 ? -18.435 -11.931 -9.362 1.00 36.97 412 ALA A N 1
ATOM 3109 C CA . ALA A 1 412 ? -19.454 -12.814 -9.910 1.00 36.97 412 ALA A CA 1
ATOM 3110 C C . ALA A 1 412 ? -20.807 -12.410 -9.307 1.00 36.97 412 ALA A C 1
ATOM 3112 O O . ALA A 1 412 ? -21.078 -12.660 -8.134 1.00 36.97 412 ALA A O 1
ATOM 3113 N N . GLU A 1 413 ? -21.639 -11.738 -10.100 1.00 36.66 413 GLU A N 1
ATOM 3114 C CA . GLU A 1 413 ? -23.018 -11.426 -9.730 1.00 36.66 413 GLU A CA 1
ATOM 3115 C C . GLU A 1 413 ? -23.801 -12.720 -9.439 1.00 36.66 413 GLU A C 1
ATOM 3117 O O . GLU A 1 413 ? -23.890 -13.609 -10.286 1.00 36.66 413 GLU A O 1
ATOM 3122 N N . GLY A 1 414 ? -24.426 -12.806 -8.259 1.00 39.62 414 GLY A N 1
ATOM 3123 C CA . GLY A 1 414 ? -25.668 -13.571 -8.107 1.00 39.62 414 GLY A CA 1
ATOM 3124 C C . GLY A 1 414 ? -25.660 -14.862 -7.285 1.00 39.62 414 GLY A C 1
ATOM 3125 O O . GLY A 1 414 ? -26.666 -15.569 -7.323 1.00 39.62 414 GLY A O 1
ATOM 3126 N N . LEU A 1 415 ? -24.624 -15.190 -6.507 1.00 37.47 415 LEU A N 1
ATOM 3127 C CA . LEU A 1 415 ? -24.698 -16.328 -5.580 1.00 37.47 415 LEU A CA 1
ATOM 3128 C C . LEU A 1 415 ? -24.133 -15.974 -4.195 1.00 37.47 415 LEU A C 1
ATOM 3130 O O . LEU A 1 415 ? -22.991 -15.547 -4.077 1.00 37.47 415 LEU A O 1
ATOM 3134 N N . ALA A 1 416 ? -24.941 -16.183 -3.150 1.00 40.66 416 ALA A N 1
ATOM 3135 C CA . ALA A 1 416 ? -24.649 -15.911 -1.737 1.00 40.66 416 ALA A CA 1
ATOM 3136 C C . ALA A 1 416 ? -23.517 -16.804 -1.180 1.00 40.66 416 ALA A C 1
ATOM 3138 O O . ALA A 1 416 ? -23.766 -17.757 -0.444 1.00 40.66 416 ALA A O 1
ATOM 3139 N N . TRP A 1 417 ? -22.275 -16.567 -1.610 1.00 46.19 417 TRP A N 1
ATOM 3140 C CA . TRP A 1 417 ? -21.103 -17.402 -1.304 1.00 46.19 417 TRP A CA 1
ATOM 3141 C C . TRP A 1 417 ? -20.166 -16.779 -0.259 1.00 46.19 417 TRP A C 1
ATOM 3143 O O . TRP A 1 417 ? -19.142 -17.381 0.063 1.00 46.19 417 TRP A O 1
ATOM 3153 N N . GLU A 1 418 ? -20.497 -15.620 0.318 1.00 48.66 418 GLU A N 1
ATOM 3154 C CA . GLU A 1 418 ? -19.585 -14.901 1.222 1.00 48.66 418 GLU A CA 1
ATOM 3155 C C . GLU A 1 418 ? -19.219 -15.681 2.504 1.00 48.66 418 GLU A C 1
ATOM 3157 O O . GLU A 1 418 ? -18.135 -15.478 3.048 1.00 48.66 418 GLU A O 1
ATOM 3162 N N . SER A 1 419 ? -20.032 -16.651 2.951 1.00 57.97 419 SER A N 1
ATOM 3163 C CA . SER A 1 419 ? -19.676 -17.531 4.083 1.00 57.97 419 SER A CA 1
ATOM 3164 C C . SER A 1 419 ? -18.701 -18.664 3.728 1.00 57.97 419 SER A C 1
ATOM 3166 O O . SER A 1 419 ? -18.181 -19.320 4.630 1.00 57.97 419 SER A O 1
ATOM 3168 N N . ASN A 1 420 ? -18.445 -18.912 2.438 1.00 72.38 420 ASN A N 1
ATOM 3169 C CA . ASN A 1 420 ? -17.718 -20.091 1.951 1.00 72.38 420 ASN A CA 1
ATOM 3170 C C . ASN A 1 420 ? -16.344 -19.768 1.340 1.00 72.38 420 ASN A C 1
ATOM 3172 O O . ASN A 1 420 ? -15.671 -20.675 0.851 1.00 72.38 420 ASN A O 1
ATOM 3176 N N . ALA A 1 421 ? -15.903 -18.507 1.357 1.00 84.69 421 ALA A N 1
ATOM 3177 C CA . ALA A 1 421 ? -14.568 -18.151 0.885 1.00 84.69 421 ALA A CA 1
ATOM 3178 C C . ALA A 1 421 ? -13.483 -18.764 1.788 1.00 84.69 421 ALA A C 1
ATOM 3180 O O . ALA A 1 421 ? -13.587 -18.733 3.020 1.00 84.69 421 ALA A O 1
ATOM 3181 N N . VAL A 1 422 ? -12.430 -19.311 1.178 1.00 90.25 422 VAL A N 1
ATOM 3182 C CA . VAL A 1 422 ? -11.257 -19.817 1.900 1.00 90.25 422 VAL A CA 1
ATOM 3183 C C . VAL A 1 422 ? -10.312 -18.641 2.138 1.00 90.25 422 VAL A C 1
ATOM 3185 O O . VAL A 1 422 ? -9.864 -17.995 1.193 1.00 90.25 422 VAL A O 1
ATOM 3188 N N . THR A 1 423 ? -10.012 -18.339 3.399 1.00 86.62 423 THR A N 1
ATOM 3189 C CA . THR A 1 423 ? -9.088 -17.250 3.746 1.00 86.62 423 THR A CA 1
ATOM 3190 C C . THR A 1 423 ? -7.648 -17.608 3.353 1.00 86.62 423 THR A C 1
ATOM 3192 O O . THR A 1 423 ? -7.312 -18.791 3.257 1.00 86.62 423 THR A O 1
ATOM 3195 N N . PRO A 1 424 ? -6.738 -16.628 3.195 1.00 85.00 424 PRO A N 1
ATOM 3196 C CA . PRO A 1 424 ? -5.334 -16.918 2.899 1.00 85.00 424 PRO A CA 1
ATOM 3197 C C . PRO A 1 424 ? -4.657 -17.842 3.927 1.00 85.00 424 PRO A C 1
ATOM 3199 O O . PRO A 1 424 ? -3.861 -18.700 3.551 1.00 85.00 424 PRO A O 1
ATOM 3202 N N . ALA A 1 425 ? -4.998 -17.710 5.216 1.00 82.50 425 ALA A N 1
ATOM 3203 C CA . ALA A 1 425 ? -4.472 -18.576 6.273 1.00 82.50 425 ALA A CA 1
ATOM 3204 C C . ALA A 1 425 ? -4.990 -20.019 6.144 1.00 82.50 425 ALA A C 1
ATOM 3206 O O . ALA A 1 425 ? -4.211 -20.965 6.246 1.00 82.50 425 ALA A O 1
ATOM 3207 N N . GLU A 1 426 ? -6.281 -20.194 5.853 1.00 94.06 426 GLU A N 1
ATOM 3208 C CA . GLU A 1 426 ? -6.874 -21.509 5.579 1.00 94.06 426 GLU A CA 1
ATOM 3209 C C . GLU A 1 426 ? -6.254 -22.143 4.325 1.00 94.06 426 GLU A C 1
ATOM 3211 O O . GLU A 1 426 ? -5.893 -23.317 4.341 1.00 94.06 426 GLU A O 1
ATOM 3216 N N . ALA A 1 427 ? -6.047 -21.362 3.259 1.00 91.88 427 ALA A N 1
ATOM 3217 C CA . ALA A 1 427 ? -5.418 -21.842 2.033 1.00 91.88 427 ALA A CA 1
ATOM 3218 C C . ALA A 1 427 ? -3.966 -22.299 2.261 1.00 91.88 427 ALA A C 1
ATOM 3220 O O . ALA A 1 427 ? -3.547 -23.336 1.738 1.00 91.88 427 ALA A O 1
ATOM 3221 N N . ALA A 1 428 ? -3.209 -21.556 3.074 1.00 86.88 428 ALA A N 1
ATOM 3222 C CA . ALA A 1 428 ? -1.848 -21.915 3.463 1.00 86.88 428 ALA A CA 1
ATOM 3223 C C . ALA A 1 428 ? -1.810 -23.214 4.287 1.00 86.88 428 ALA A C 1
ATOM 3225 O O . ALA A 1 428 ? -0.981 -24.084 4.018 1.00 86.88 428 ALA A O 1
ATOM 3226 N N . ILE A 1 429 ? -2.741 -23.383 5.232 1.00 91.31 429 ILE A N 1
ATOM 3227 C CA . ILE A 1 429 ? -2.872 -24.604 6.042 1.00 91.31 429 ILE A CA 1
ATOM 3228 C C . ILE A 1 429 ? -3.255 -25.805 5.180 1.00 91.31 429 ILE A C 1
ATOM 3230 O O . ILE A 1 429 ? -2.590 -26.836 5.257 1.00 91.31 429 ILE A O 1
ATOM 3234 N N . ALA A 1 430 ? -4.264 -25.675 4.315 1.00 92.94 430 ALA A N 1
ATOM 3235 C CA . ALA A 1 430 ? -4.626 -26.721 3.359 1.00 92.94 430 ALA A CA 1
ATOM 3236 C C . ALA A 1 430 ? -3.433 -27.111 2.483 1.00 92.94 430 ALA A C 1
ATOM 3238 O O . ALA A 1 430 ? -3.164 -28.292 2.315 1.00 92.94 430 ALA A O 1
ATOM 3239 N N . THR A 1 431 ? -2.672 -26.137 1.979 1.00 90.75 431 THR A N 1
ATOM 3240 C CA . THR A 1 431 ? -1.484 -26.406 1.154 1.00 90.75 431 THR A CA 1
ATOM 3241 C C . THR A 1 431 ? -0.394 -27.138 1.938 1.00 90.75 431 THR A C 1
ATOM 3243 O O . THR A 1 431 ? 0.280 -27.997 1.378 1.00 90.75 431 THR A O 1
ATOM 3246 N N . ALA A 1 432 ? -0.225 -26.827 3.225 1.00 89.06 432 ALA A N 1
ATOM 3247 C CA . ALA A 1 432 ? 0.735 -27.506 4.090 1.00 89.06 432 ALA A CA 1
ATOM 3248 C C . ALA A 1 432 ? 0.303 -28.936 4.462 1.00 89.06 432 ALA A C 1
ATOM 3250 O O . ALA A 1 432 ? 1.161 -29.810 4.569 1.00 89.06 432 ALA A O 1
ATOM 3251 N N . LEU A 1 433 ? -0.999 -29.170 4.663 1.00 90.25 433 LEU A N 1
ATOM 3252 C CA . LEU A 1 433 ? -1.564 -30.471 5.046 1.00 90.25 433 LEU A CA 1
ATOM 3253 C C . LEU A 1 433 ? -1.765 -31.411 3.851 1.00 90.25 433 LEU A C 1
ATOM 3255 O O . LEU A 1 433 ? -1.410 -32.584 3.916 1.00 90.25 433 LEU A O 1
ATOM 3259 N N . PHE A 1 434 ? -2.349 -30.901 2.768 1.00 92.44 434 PHE A N 1
ATOM 3260 C CA . PHE A 1 434 ? -2.704 -31.651 1.569 1.00 92.44 434 PHE A CA 1
ATOM 3261 C C . PHE A 1 434 ? -2.582 -30.747 0.328 1.00 92.44 434 PHE A C 1
ATOM 3263 O O . PHE A 1 434 ? -3.549 -30.085 -0.060 1.00 92.44 434 PHE A O 1
ATOM 3270 N N . PRO A 1 435 ? -1.403 -30.688 -0.321 1.00 91.44 435 PRO A N 1
ATOM 3271 C CA . PRO A 1 435 ? -1.201 -29.862 -1.506 1.00 91.44 435 PRO A CA 1
ATOM 3272 C C . PRO A 1 435 ? -2.250 -30.144 -2.597 1.00 91.44 435 PRO A C 1
ATOM 3274 O O . PRO A 1 435 ? -2.344 -31.254 -3.129 1.00 91.44 435 PRO A O 1
ATOM 3277 N N . VAL A 1 436 ? -3.034 -29.125 -2.958 1.00 92.69 436 VAL A N 1
ATOM 3278 C CA . VAL A 1 436 ? -4.051 -29.211 -4.015 1.00 92.69 436 VAL A CA 1
ATOM 3279 C C . VAL A 1 436 ? -3.467 -28.673 -5.320 1.00 92.69 436 VAL A C 1
ATOM 3281 O O . VAL A 1 436 ? -3.106 -27.501 -5.429 1.00 92.69 436 VAL A O 1
ATOM 3284 N N . ALA A 1 437 ? -3.371 -29.523 -6.341 1.00 93.06 437 ALA A N 1
ATOM 3285 C CA . ALA A 1 437 ? -2.888 -29.126 -7.659 1.00 93.06 437 ALA A CA 1
ATOM 3286 C C . ALA A 1 437 ? -3.859 -28.141 -8.328 1.00 93.06 437 ALA A C 1
ATOM 3288 O O . ALA A 1 437 ? -5.065 -28.194 -8.094 1.00 93.06 437 ALA A O 1
ATOM 3289 N N . LYS A 1 438 ? -3.358 -27.293 -9.238 1.00 90.56 438 LYS A N 1
ATOM 3290 C CA . LYS A 1 438 ? -4.188 -26.326 -9.990 1.00 90.56 438 LYS A CA 1
ATOM 3291 C C . LYS A 1 438 ? -5.302 -26.982 -10.819 1.00 90.56 438 LYS A C 1
ATOM 3293 O O . LYS A 1 438 ? -6.321 -26.353 -11.071 1.00 90.56 438 LYS A O 1
ATOM 3298 N N . THR A 1 439 ? -5.109 -28.228 -11.249 1.00 92.94 439 THR A N 1
ATOM 3299 C CA . THR A 1 439 ? -6.089 -29.015 -12.009 1.00 92.94 439 THR A CA 1
ATOM 3300 C C . THR A 1 439 ? -6.146 -30.443 -11.478 1.00 92.94 439 THR A C 1
ATOM 3302 O O . THR A 1 439 ? -5.158 -30.954 -10.949 1.00 92.94 439 THR A O 1
ATOM 3305 N N . GLU A 1 440 ? -7.298 -31.098 -11.636 1.00 95.50 440 GLU A N 1
ATOM 3306 C CA . GLU A 1 440 ? -7.517 -32.460 -11.130 1.00 95.50 440 GLU A CA 1
ATOM 3307 C C . GLU A 1 440 ? -6.595 -33.491 -11.792 1.00 95.50 440 GLU A C 1
ATOM 3309 O O . GLU A 1 440 ? -6.050 -34.359 -11.121 1.00 95.50 440 GLU A O 1
ATOM 3314 N N . GLU A 1 441 ? -6.313 -33.323 -13.084 1.00 94.75 441 GLU A N 1
ATOM 3315 C CA . GLU A 1 441 ? -5.396 -34.178 -13.850 1.00 94.75 441 GLU A CA 1
ATOM 3316 C C . GLU A 1 441 ? -3.974 -34.218 -13.267 1.00 94.75 441 GLU A C 1
ATOM 3318 O O . GLU A 1 441 ? -3.260 -35.210 -13.413 1.00 94.75 441 GLU A O 1
ATOM 3323 N N . ARG A 1 442 ? -3.549 -33.140 -12.594 1.00 94.00 442 ARG A N 1
ATOM 3324 C CA . ARG A 1 442 ? -2.213 -33.024 -11.992 1.00 94.00 442 ARG A CA 1
ATOM 3325 C C . ARG A 1 442 ? -2.157 -33.518 -10.549 1.00 94.00 442 ARG A C 1
ATOM 3327 O O . ARG A 1 442 ? -1.054 -33.681 -10.028 1.00 94.00 442 ARG A O 1
ATOM 3334 N N . GLN A 1 443 ? -3.299 -33.770 -9.910 1.00 96.38 443 GLN A N 1
ATOM 3335 C CA . GLN A 1 443 ? -3.345 -34.179 -8.507 1.00 96.38 443 GLN A CA 1
ATOM 3336 C C . GLN A 1 443 ? -2.552 -35.476 -8.237 1.00 96.38 443 GLN A C 1
ATOM 3338 O O . GLN A 1 443 ? -1.703 -35.449 -7.346 1.00 96.38 443 GLN A O 1
ATOM 3343 N N . PRO A 1 444 ? -2.670 -36.553 -9.047 1.00 94.62 444 PRO A N 1
ATOM 3344 C CA . PRO A 1 444 ? -1.911 -37.785 -8.807 1.00 94.62 444 PRO A CA 1
ATOM 3345 C C . PRO A 1 444 ? -0.391 -37.598 -8.914 1.00 94.62 444 PRO A C 1
ATOM 3347 O O . PRO A 1 444 ? 0.386 -38.324 -8.298 1.00 94.62 444 PRO A O 1
ATOM 3350 N N . MET A 1 445 ? 0.064 -36.639 -9.728 1.00 91.69 445 MET A N 1
ATOM 3351 C CA . MET A 1 445 ? 1.488 -36.321 -9.851 1.00 91.69 445 MET A CA 1
ATOM 3352 C C . MET A 1 445 ? 2.007 -35.607 -8.600 1.00 91.69 445 MET A C 1
ATOM 3354 O O . MET A 1 445 ? 3.125 -35.890 -8.164 1.00 91.69 445 MET A O 1
ATOM 3358 N N . LEU A 1 446 ? 1.203 -34.700 -8.038 1.00 90.31 446 LEU A N 1
ATOM 3359 C CA . LEU A 1 446 ? 1.527 -33.972 -6.815 1.00 90.31 446 LEU A CA 1
ATOM 3360 C C . LEU A 1 446 ? 1.555 -34.913 -5.604 1.00 90.31 446 LEU A C 1
ATOM 3362 O O . LEU A 1 446 ? 2.525 -34.887 -4.856 1.00 90.31 446 LEU A O 1
ATOM 3366 N N . GLU A 1 447 ? 0.579 -35.815 -5.483 1.00 91.19 447 GLU A N 1
ATOM 3367 C CA . GLU A 1 447 ? 0.539 -36.851 -4.439 1.00 91.19 447 GLU A CA 1
ATOM 3368 C C . GLU A 1 447 ? 1.789 -37.742 -4.484 1.00 91.19 447 GLU A C 1
ATOM 3370 O O . GLU A 1 447 ? 2.525 -37.822 -3.505 1.00 91.19 447 GLU A O 1
ATOM 3375 N N . ARG A 1 448 ? 2.157 -38.275 -5.661 1.00 91.44 448 ARG A N 1
ATOM 3376 C CA . ARG A 1 448 ? 3.403 -39.058 -5.829 1.00 91.44 448 ARG A CA 1
ATOM 3377 C C . ARG A 1 448 ? 4.674 -38.274 -5.505 1.00 91.44 448 ARG A C 1
ATOM 3379 O O . ARG A 1 448 ? 5.734 -38.861 -5.274 1.00 91.44 448 ARG A O 1
ATOM 3386 N N . TRP A 1 449 ? 4.646 -36.952 -5.634 1.00 87.81 449 TRP A N 1
ATOM 3387 C CA . TRP A 1 449 ? 5.779 -36.110 -5.271 1.00 87.81 449 TRP A CA 1
ATOM 3388 C C . TRP A 1 449 ? 5.856 -35.922 -3.754 1.00 87.81 449 TRP A C 1
ATOM 3390 O O . TRP A 1 449 ? 6.935 -36.108 -3.194 1.00 87.81 449 TRP A O 1
ATOM 3400 N N . VAL A 1 450 ? 4.722 -35.670 -3.097 1.00 84.38 450 VAL A N 1
ATOM 3401 C CA . VAL A 1 450 ? 4.611 -35.595 -1.632 1.00 84.38 450 VAL A CA 1
ATOM 3402 C C . VAL A 1 450 ? 5.005 -36.923 -0.982 1.00 84.38 450 VAL A C 1
ATOM 3404 O O . VAL A 1 450 ? 5.843 -36.918 -0.085 1.00 84.38 450 VAL A O 1
ATOM 3407 N N . ASP A 1 451 ? 4.524 -38.058 -1.495 1.00 87.19 451 ASP A N 1
ATOM 3408 C CA . ASP A 1 451 ? 4.875 -39.394 -0.988 1.00 87.19 451 ASP A CA 1
ATOM 3409 C C . ASP A 1 451 ? 6.386 -39.653 -1.043 1.00 87.19 451 ASP A C 1
ATOM 3411 O O . ASP A 1 451 ? 6.981 -40.203 -0.115 1.00 87.19 451 ASP A O 1
ATOM 3415 N N . ARG A 1 452 ? 7.043 -39.217 -2.127 1.00 86.25 452 ARG A N 1
ATOM 3416 C CA . ARG A 1 452 ? 8.502 -39.334 -2.270 1.00 86.25 452 ARG A CA 1
ATOM 3417 C C . ARG A 1 452 ? 9.251 -38.445 -1.285 1.00 86.25 452 ARG A C 1
ATOM 3419 O O . ARG A 1 452 ? 10.264 -38.885 -0.747 1.00 86.25 452 ARG A O 1
ATOM 3426 N N . LEU A 1 453 ? 8.773 -37.226 -1.043 1.00 78.31 453 LEU A N 1
ATOM 3427 C CA . LEU A 1 453 ? 9.369 -36.331 -0.050 1.00 78.31 453 LEU A CA 1
ATOM 3428 C C . LEU A 1 453 ? 9.206 -36.881 1.370 1.00 78.31 453 LEU A C 1
ATOM 3430 O O . LEU A 1 453 ? 10.163 -36.864 2.145 1.00 78.31 453 LEU A O 1
ATOM 3434 N N . ALA A 1 454 ? 8.031 -37.425 1.690 1.00 80.38 454 ALA A N 1
ATOM 3435 C CA . ALA A 1 454 ? 7.765 -38.065 2.972 1.00 80.38 454 ALA A CA 1
ATOM 3436 C C . ALA A 1 454 ? 8.687 -39.278 3.186 1.00 80.38 454 ALA A C 1
ATOM 3438 O O . ALA A 1 454 ? 9.327 -39.391 4.230 1.00 80.38 454 ALA A O 1
ATOM 3439 N N . ALA A 1 455 ? 8.858 -40.125 2.163 1.00 84.38 455 ALA A N 1
ATOM 3440 C CA . ALA A 1 455 ? 9.767 -41.271 2.214 1.00 84.38 455 ALA A CA 1
ATOM 3441 C C . ALA A 1 455 ? 11.246 -40.876 2.406 1.00 84.38 455 ALA A C 1
ATOM 3443 O O . ALA A 1 455 ? 12.003 -41.621 3.024 1.00 84.38 455 ALA A O 1
ATOM 3444 N N . GLN A 1 456 ? 11.667 -39.715 1.893 1.00 82.56 456 GLN A N 1
ATOM 3445 C CA . GLN A 1 456 ? 13.035 -39.205 2.057 1.00 82.56 456 GLN A CA 1
ATOM 3446 C C . GLN A 1 456 ? 13.282 -38.560 3.420 1.00 82.56 456 GLN A C 1
ATOM 3448 O O . GLN A 1 456 ? 14.410 -38.583 3.906 1.00 82.56 456 GLN A O 1
ATOM 3453 N N . SER A 1 457 ? 12.246 -37.982 4.027 1.00 77.56 457 SER A N 1
ATOM 3454 C CA . SER A 1 457 ? 12.393 -37.217 5.267 1.00 77.56 457 SER A CA 1
ATOM 3455 C C . SER A 1 457 ? 12.494 -38.115 6.500 1.00 77.56 457 SER A C 1
ATOM 3457 O O . SER A 1 457 ? 12.912 -37.640 7.548 1.00 77.56 457 SER A O 1
ATOM 3459 N N . GLY A 1 458 ? 12.136 -39.404 6.390 1.00 75.56 458 GLY A N 1
ATOM 3460 C CA . GLY A 1 458 ? 12.245 -40.403 7.466 1.00 75.56 458 GLY A CA 1
ATOM 3461 C C . GLY A 1 458 ? 11.387 -40.117 8.704 1.00 75.56 458 GLY A C 1
ATOM 3462 O O . GLY A 1 458 ? 11.346 -40.930 9.623 1.00 75.56 458 GLY A O 1
ATOM 3463 N N . ASP A 1 459 ? 10.692 -38.985 8.709 1.00 63.75 459 ASP A N 1
ATOM 3464 C CA . ASP A 1 459 ? 9.945 -38.452 9.826 1.00 63.75 459 ASP A CA 1
ATOM 3465 C C . ASP A 1 459 ? 8.470 -38.421 9.426 1.00 63.75 459 ASP A C 1
ATOM 3467 O O . ASP A 1 459 ? 8.066 -37.682 8.521 1.00 63.75 459 ASP A O 1
ATOM 3471 N N . GLN A 1 460 ? 7.655 -39.248 10.086 1.00 54.38 460 GLN A N 1
ATOM 3472 C CA . GLN A 1 460 ? 6.204 -39.075 10.096 1.00 54.38 460 GLN A CA 1
ATOM 3473 C C . GLN A 1 460 ? 5.895 -37.850 10.960 1.00 54.38 460 GLN A C 1
ATOM 3475 O O . GLN A 1 460 ? 5.337 -37.957 12.051 1.00 54.38 460 GLN A O 1
ATOM 3480 N N . ALA A 1 461 ? 6.299 -36.674 10.485 1.00 51.91 461 ALA A N 1
ATOM 3481 C CA . ALA A 1 461 ? 5.966 -35.403 11.094 1.00 51.91 461 ALA A CA 1
ATOM 3482 C C . ALA A 1 461 ? 4.478 -35.132 10.842 1.00 51.91 461 ALA A C 1
ATOM 3484 O O . ALA A 1 461 ? 4.103 -34.323 9.992 1.00 51.91 461 ALA A O 1
ATOM 3485 N N . HIS A 1 462 ? 3.615 -35.842 11.571 1.00 57.38 462 HIS A N 1
ATOM 3486 C CA . HIS A 1 462 ? 2.257 -35.384 11.794 1.00 57.38 462 HIS A CA 1
ATOM 3487 C C . HIS A 1 462 ? 2.352 -33.995 12.422 1.00 57.38 462 HIS A C 1
ATOM 3489 O O . HIS A 1 462 ? 3.142 -33.739 13.334 1.00 57.38 462 HIS A O 1
ATOM 3495 N N . ALA A 1 463 ? 1.644 -33.071 11.787 1.00 62.34 463 ALA A N 1
ATOM 3496 C CA . ALA A 1 463 ? 1.861 -31.649 11.892 1.00 62.34 463 ALA A CA 1
ATOM 3497 C C . ALA A 1 463 ? 1.546 -31.129 13.294 1.00 62.34 463 ALA A C 1
ATOM 3499 O O . ALA A 1 463 ? 0.421 -30.718 13.570 1.00 62.34 463 ALA A O 1
ATOM 3500 N N . SER A 1 464 ? 2.560 -31.067 14.161 1.00 75.19 464 SER A N 1
ATOM 3501 C CA . SER A 1 464 ? 2.426 -30.277 15.378 1.00 75.19 464 SER A CA 1
ATOM 3502 C C . SER A 1 464 ? 2.062 -28.839 14.973 1.00 75.19 464 SER A C 1
ATOM 3504 O O . SER A 1 464 ? 2.772 -28.245 14.151 1.00 75.19 464 SER A O 1
ATOM 3506 N N . PRO A 1 465 ? 0.999 -28.243 15.535 1.00 71.81 465 PRO A N 1
ATOM 3507 C CA . PRO A 1 465 ? 0.575 -26.872 15.233 1.00 71.81 465 PRO A CA 1
ATOM 3508 C C . PRO A 1 465 ? 1.694 -25.849 15.443 1.00 71.81 465 PRO A C 1
ATOM 3510 O O . PRO A 1 465 ? 1.762 -24.860 14.717 1.00 71.81 465 PRO A O 1
ATOM 3513 N N . SER A 1 466 ? 2.610 -26.107 16.383 1.00 73.38 466 SER A N 1
ATOM 3514 C CA . SER A 1 466 ? 3.805 -25.284 16.590 1.00 73.38 466 SER A CA 1
ATOM 3515 C C . SER A 1 466 ? 4.733 -25.282 15.369 1.00 73.38 466 SER A C 1
ATOM 3517 O O . SER A 1 466 ? 5.117 -24.216 14.897 1.00 73.38 466 SER A O 1
ATOM 3519 N N . LEU A 1 467 ? 5.024 -26.459 14.806 1.00 81.31 467 LEU A N 1
ATOM 3520 C CA . LEU A 1 467 ? 5.847 -26.608 13.602 1.00 81.31 467 LEU A CA 1
ATOM 3521 C C . LEU A 1 467 ? 5.146 -26.037 12.368 1.00 81.31 467 LEU A C 1
ATOM 3523 O O . LEU A 1 467 ? 5.796 -25.479 11.487 1.00 81.31 467 LEU A O 1
ATOM 3527 N N . MET A 1 468 ? 3.820 -26.167 12.293 1.00 81.81 468 MET A N 1
ATOM 3528 C CA . MET A 1 468 ? 3.038 -25.585 11.204 1.00 81.81 468 MET A CA 1
ATOM 3529 C C . MET A 1 468 ? 3.023 -24.054 11.279 1.00 81.81 468 MET A C 1
ATOM 3531 O O . MET A 1 468 ? 3.217 -23.400 10.258 1.00 81.81 468 MET A O 1
ATOM 3535 N N . GLY A 1 469 ? 2.864 -23.481 12.476 1.00 78.81 469 GLY A N 1
ATOM 3536 C CA . GLY A 1 469 ? 2.965 -22.038 12.702 1.00 78.81 469 GLY A CA 1
ATOM 3537 C C . GLY A 1 469 ? 4.341 -21.491 12.352 1.00 78.81 469 GLY A C 1
ATOM 3538 O O . GLY A 1 469 ? 4.435 -20.489 11.651 1.00 78.81 469 GLY A O 1
ATOM 3539 N N . GLU A 1 470 ? 5.406 -22.192 12.740 1.00 79.56 470 GLU A N 1
ATOM 3540 C CA . GLU A 1 470 ? 6.778 -21.831 12.376 1.00 79.56 470 GLU A CA 1
ATOM 3541 C C . GLU A 1 470 ? 7.004 -21.901 10.856 1.00 79.56 470 GLU A C 1
ATOM 3543 O O . GLU A 1 470 ? 7.477 -20.936 10.258 1.00 79.56 470 GLU A O 1
ATOM 3548 N N . ARG A 1 471 ? 6.580 -22.993 10.201 1.00 80.56 471 ARG A N 1
ATOM 3549 C CA . ARG A 1 471 ? 6.707 -23.175 8.743 1.00 80.56 471 ARG A CA 1
ATOM 3550 C C . ARG A 1 471 ? 5.931 -22.146 7.929 1.00 80.56 471 ARG A C 1
ATOM 3552 O O . ARG A 1 471 ? 6.412 -21.707 6.889 1.00 80.56 471 ARG A O 1
ATOM 3559 N N . LEU A 1 472 ? 4.724 -21.799 8.369 1.00 79.25 472 LEU A N 1
ATOM 3560 C CA . LEU A 1 472 ? 3.870 -20.818 7.696 1.00 79.25 472 LEU A CA 1
ATOM 3561 C C . LEU A 1 472 ? 4.176 -19.380 8.138 1.00 79.25 472 LEU A C 1
ATOM 3563 O O . LEU A 1 472 ? 3.667 -18.429 7.547 1.00 79.25 472 LEU A O 1
ATOM 3567 N N . GLY A 1 473 ? 4.990 -19.212 9.183 1.00 78.44 473 GLY A N 1
ATOM 3568 C CA . GLY A 1 473 ? 5.235 -17.935 9.839 1.00 78.44 473 GLY A CA 1
ATOM 3569 C C . GLY A 1 473 ? 3.949 -17.272 10.340 1.00 78.44 473 GLY A C 1
ATOM 3570 O O . GLY A 1 473 ? 3.812 -16.051 10.222 1.00 78.44 473 GLY A O 1
ATOM 3571 N N . LEU A 1 474 ? 3.014 -18.084 10.847 1.00 76.69 474 LEU A N 1
ATOM 3572 C CA . LEU A 1 474 ? 1.729 -17.682 11.420 1.00 76.69 474 LEU A CA 1
ATOM 3573 C C . LEU A 1 474 ? 1.734 -17.899 12.943 1.00 76.69 474 LEU A C 1
ATOM 3575 O O . LEU A 1 474 ? 2.274 -18.904 13.412 1.00 76.69 474 LEU A O 1
ATOM 3579 N N . PRO A 1 475 ? 1.085 -17.023 13.736 1.00 80.19 475 PRO A N 1
ATOM 3580 C CA . PRO A 1 475 ? 0.895 -17.268 15.164 1.00 80.19 475 PRO A CA 1
ATOM 3581 C C . PRO A 1 475 ? 0.137 -18.579 15.407 1.00 80.19 475 PRO A C 1
ATOM 3583 O O . PRO A 1 475 ? -0.831 -18.869 14.704 1.00 80.19 475 PRO A O 1
ATOM 3586 N N . GLN A 1 476 ? 0.508 -19.337 16.445 1.00 84.75 476 GLN A N 1
ATOM 3587 C CA . GLN A 1 476 ? -0.135 -20.621 16.771 1.00 84.75 476 GLN A CA 1
ATOM 3588 C C . GLN A 1 476 ? -1.667 -20.506 16.881 1.00 84.75 476 GLN A C 1
ATOM 3590 O O . GLN A 1 476 ? -2.393 -21.319 16.322 1.00 84.75 476 GLN A O 1
ATOM 3595 N N . SER A 1 477 ? -2.169 -19.446 17.516 1.00 81.00 477 SER A N 1
ATOM 3596 C CA . SER A 1 477 ? -3.610 -19.182 17.643 1.00 81.00 477 SER A CA 1
ATOM 3597 C C . SER A 1 477 ? -4.311 -18.930 16.300 1.00 81.00 477 SER A C 1
ATOM 3599 O O . SER A 1 477 ? -5.506 -19.196 16.165 1.00 81.00 477 SER A O 1
ATOM 3601 N N . THR A 1 478 ? -3.583 -18.410 15.306 1.00 79.88 478 THR A N 1
ATOM 3602 C CA . THR A 1 478 ? -4.082 -18.227 13.935 1.00 79.88 478 THR A CA 1
ATOM 3603 C C . THR A 1 478 ? -4.147 -19.568 13.220 1.00 79.88 478 THR A C 1
ATOM 3605 O O . THR A 1 478 ? -5.149 -19.844 12.567 1.00 79.88 478 THR A O 1
ATOM 3608 N N . VAL A 1 479 ? -3.128 -20.419 13.399 1.00 87.25 479 VAL A N 1
ATOM 3609 C CA . VAL A 1 479 ? -3.114 -21.784 12.856 1.00 87.25 479 VAL A CA 1
ATOM 3610 C C . VAL A 1 479 ? -4.285 -22.589 13.404 1.00 87.25 479 VAL A C 1
ATOM 3612 O O . VAL A 1 479 ? -5.078 -23.094 12.624 1.00 87.25 479 VAL A O 1
ATOM 3615 N N . GLU A 1 480 ? -4.452 -22.644 14.725 1.00 88.69 480 GLU A N 1
ATOM 3616 C CA . GLU A 1 480 ? -5.531 -23.395 15.383 1.00 88.69 480 GLU A CA 1
ATOM 3617 C C . GLU A 1 480 ? -6.919 -22.972 14.888 1.00 88.69 480 GLU A C 1
ATOM 3619 O O . GLU A 1 480 ? -7.754 -23.809 14.545 1.00 88.69 480 GLU A O 1
ATOM 3624 N N . ARG A 1 481 ? -7.156 -21.660 14.787 1.00 83.56 481 ARG A N 1
ATOM 3625 C CA . ARG A 1 481 ? -8.441 -21.125 14.332 1.00 83.56 481 ARG A CA 1
ATOM 3626 C C . ARG A 1 481 ? -8.696 -21.388 12.855 1.00 83.56 481 ARG A C 1
ATOM 3628 O O . ARG A 1 481 ? -9.807 -21.765 12.500 1.00 83.56 481 ARG A O 1
ATOM 3635 N N . ALA A 1 482 ? -7.702 -21.156 12.001 1.00 87.81 482 ALA A N 1
ATOM 3636 C CA . ALA A 1 482 ? -7.849 -21.386 10.569 1.00 87.81 482 ALA A CA 1
ATOM 3637 C C . ALA A 1 482 ? -8.002 -22.884 10.264 1.00 87.81 482 ALA A C 1
ATOM 3639 O O . ALA A 1 482 ? -8.745 -23.247 9.362 1.00 87.81 482 ALA A O 1
ATOM 3640 N N . LEU A 1 483 ? -7.382 -23.754 11.058 1.00 93.88 483 LEU A N 1
ATOM 3641 C CA . LEU A 1 483 ? -7.521 -25.201 10.955 1.00 93.88 483 LEU A CA 1
ATOM 3642 C C . LEU A 1 483 ? -8.943 -25.660 11.341 1.00 93.88 483 LEU A C 1
ATOM 3644 O O . LEU A 1 483 ? -9.573 -26.366 10.560 1.00 93.88 483 LEU A O 1
ATOM 3648 N N . GLY A 1 484 ? -9.503 -25.175 12.457 1.00 91.94 484 GLY A N 1
ATOM 3649 C CA . GLY A 1 484 ? -10.908 -25.440 12.810 1.00 91.94 484 GLY A CA 1
ATOM 3650 C C . GLY A 1 484 ? -11.906 -24.865 11.792 1.00 91.94 484 GLY A C 1
ATOM 3651 O O . GLY A 1 484 ? -12.762 -25.581 11.285 1.00 91.94 484 GLY A O 1
ATOM 3652 N N . SER A 1 485 ? -11.735 -23.595 11.409 1.00 91.81 485 SER A N 1
ATOM 3653 C CA . SER A 1 485 ? -12.596 -22.912 10.426 1.00 91.81 485 SER A CA 1
ATOM 3654 C C . SER A 1 485 ? -12.586 -23.596 9.055 1.00 91.81 485 SER A C 1
ATOM 3656 O O . SER A 1 485 ? -13.633 -23.764 8.428 1.00 91.81 485 SER A O 1
ATOM 3658 N N . LEU A 1 486 ? -11.413 -24.029 8.578 1.00 94.56 486 LEU A N 1
ATOM 3659 C CA . LEU A 1 486 ? -11.303 -24.768 7.324 1.00 94.56 486 LEU A CA 1
ATOM 3660 C C . LEU A 1 486 ? -11.982 -26.138 7.413 1.00 94.56 486 LEU A C 1
ATOM 3662 O O . LEU A 1 486 ? -12.676 -26.512 6.470 1.00 94.56 486 LEU A O 1
ATOM 3666 N N . ALA A 1 487 ? -11.797 -26.874 8.514 1.00 94.94 487 ALA A N 1
ATOM 3667 C CA . ALA A 1 487 ? -12.452 -28.165 8.713 1.00 94.94 487 ALA A CA 1
ATOM 3668 C C . ALA A 1 487 ? -13.983 -28.026 8.648 1.00 94.94 487 ALA A C 1
ATOM 3670 O O . ALA A 1 487 ? -14.614 -28.712 7.846 1.00 94.94 487 ALA A O 1
ATOM 3671 N N . ASP A 1 488 ? -14.555 -27.054 9.369 1.00 92.44 488 ASP A N 1
ATOM 3672 C CA . ASP A 1 488 ? -15.998 -26.781 9.367 1.00 92.44 488 ASP A CA 1
ATOM 3673 C C . ASP A 1 488 ? -16.530 -26.448 7.960 1.00 92.44 488 ASP A C 1
ATOM 3675 O O . ASP A 1 488 ? -17.581 -26.945 7.544 1.00 92.44 488 ASP A O 1
ATOM 3679 N N . LYS A 1 489 ? -15.792 -25.638 7.184 1.00 94.00 489 LYS A N 1
ATOM 3680 C CA . LYS A 1 489 ? -16.159 -25.297 5.796 1.00 94.00 489 LYS A CA 1
ATOM 3681 C C . LYS A 1 489 ? -16.126 -26.516 4.878 1.00 94.00 489 LYS A C 1
ATOM 3683 O O . LYS A 1 489 ? -17.035 -26.700 4.065 1.00 94.00 489 LYS A O 1
ATOM 3688 N N . LEU A 1 490 ? -15.091 -27.348 4.995 1.00 94.94 490 LEU A N 1
ATOM 3689 C CA . LEU A 1 490 ? -14.970 -28.569 4.201 1.00 94.94 490 LEU A CA 1
ATOM 3690 C C . LEU A 1 490 ? -16.074 -29.574 4.560 1.00 94.94 490 LEU A C 1
ATOM 3692 O O . LEU A 1 490 ? -16.635 -30.188 3.654 1.00 94.94 490 LEU A O 1
ATOM 3696 N N . ASP A 1 491 ? -16.437 -29.701 5.839 1.00 94.12 491 ASP A N 1
ATOM 3697 C CA . ASP A 1 491 ? -17.526 -30.570 6.306 1.00 94.12 491 ASP A CA 1
ATOM 3698 C C . ASP A 1 491 ? -18.903 -30.085 5.825 1.00 94.12 491 ASP A C 1
ATOM 3700 O O . ASP A 1 491 ? -19.723 -30.879 5.339 1.00 94.12 491 ASP A O 1
ATOM 3704 N N . ALA A 1 492 ? -19.155 -28.774 5.890 1.00 91.69 492 ALA A N 1
ATOM 3705 C CA . ALA A 1 492 ? -20.362 -28.172 5.329 1.00 91.69 492 ALA A CA 1
ATOM 3706 C C . ALA A 1 492 ? -20.471 -28.474 3.825 1.00 91.69 492 ALA A C 1
ATOM 3708 O O . ALA A 1 492 ? -21.524 -28.903 3.340 1.00 91.69 492 ALA A O 1
ATOM 3709 N N . GLN A 1 493 ? -19.362 -28.345 3.095 1.00 95.00 493 GLN A N 1
ATOM 3710 C CA . GLN A 1 493 ? -19.330 -28.618 1.665 1.00 95.00 493 GLN A CA 1
ATOM 3711 C C . GLN A 1 493 ? -19.464 -30.115 1.336 1.00 95.00 493 GLN A C 1
ATOM 3713 O O . GLN A 1 493 ? -20.164 -30.485 0.389 1.00 95.00 493 GLN A O 1
ATOM 3718 N N . ALA A 1 494 ? -18.854 -30.999 2.126 1.00 94.62 494 ALA A N 1
ATOM 3719 C CA . ALA A 1 494 ? -19.005 -32.446 1.992 1.00 94.62 494 ALA A CA 1
ATOM 3720 C C . ALA A 1 494 ? -20.454 -32.888 2.204 1.00 94.62 494 ALA A C 1
ATOM 3722 O O . ALA A 1 494 ? -20.976 -33.690 1.424 1.00 94.62 494 ALA A O 1
ATOM 3723 N N . SER A 1 495 ? -21.137 -32.281 3.176 1.00 93.19 495 SER A N 1
ATOM 3724 C CA . SER A 1 495 ? -22.565 -32.493 3.419 1.00 93.19 495 SER A CA 1
ATOM 3725 C C . SER A 1 495 ? -23.416 -32.077 2.215 1.00 93.19 495 SER A C 1
ATOM 3727 O O . SER A 1 495 ? -24.303 -32.827 1.800 1.00 93.19 495 SER A O 1
ATOM 3729 N N . MET A 1 496 ? -23.111 -30.934 1.588 1.00 91.31 496 MET A N 1
ATOM 3730 C CA . MET A 1 496 ? -23.791 -30.487 0.362 1.00 91.31 496 MET A CA 1
ATOM 3731 C C . MET A 1 496 ? -23.593 -31.461 -0.807 1.00 91.31 496 MET A C 1
ATOM 3733 O O . MET A 1 496 ? -24.540 -31.742 -1.544 1.00 91.31 496 MET A O 1
ATOM 3737 N N . PHE A 1 497 ? -22.392 -32.027 -0.952 1.00 93.62 497 PHE A N 1
ATOM 3738 C CA . PHE A 1 497 ? -22.096 -33.040 -1.969 1.00 93.62 497 PHE A CA 1
ATOM 3739 C C . PHE A 1 497 ? -22.549 -34.459 -1.593 1.00 93.62 497 PHE A C 1
ATOM 3741 O O . PHE A 1 497 ? -22.419 -35.372 -2.408 1.00 93.62 497 PHE A O 1
ATOM 3748 N N . ARG A 1 498 ? -23.120 -34.657 -0.394 1.00 95.25 498 ARG A N 1
ATOM 3749 C CA . ARG A 1 498 ? -23.496 -35.971 0.165 1.00 95.25 498 ARG A CA 1
ATOM 3750 C C . ARG A 1 498 ? -22.320 -36.953 0.230 1.00 95.25 498 ARG A C 1
ATOM 3752 O O . ARG A 1 498 ? -22.505 -38.163 0.085 1.00 95.25 498 ARG A O 1
ATOM 3759 N N . ILE A 1 499 ? -21.116 -36.432 0.444 1.00 93.56 499 ILE A N 1
ATOM 3760 C CA . ILE A 1 499 ? -19.915 -37.232 0.670 1.00 93.56 499 ILE A CA 1
ATOM 3761 C C . ILE A 1 499 ? -19.998 -37.742 2.106 1.00 93.56 499 ILE A C 1
ATOM 3763 O O . ILE A 1 499 ? -20.154 -36.956 3.039 1.00 93.56 499 ILE A O 1
ATOM 3767 N N . LYS A 1 500 ? -19.955 -39.066 2.281 1.00 86.12 500 LYS A N 1
ATOM 3768 C CA . LYS A 1 500 ? -19.880 -39.657 3.617 1.00 86.12 500 LYS A CA 1
ATOM 3769 C C . LYS A 1 500 ? -18.502 -39.366 4.170 1.00 86.12 500 LYS A C 1
ATOM 3771 O O . LYS A 1 500 ? -17.510 -39.865 3.649 1.00 86.12 500 LYS A O 1
ATOM 3776 N N . SER A 1 501 ? -18.511 -38.515 5.171 1.00 67.69 501 SER A N 1
ATOM 3777 C CA . SER A 1 501 ? -17.358 -38.130 5.941 1.00 67.69 501 SER A CA 1
ATOM 3778 C C . SER A 1 501 ? -17.046 -39.154 7.018 1.00 67.69 501 SER A C 1
ATOM 3780 O O . SER A 1 501 ? -18.025 -39.758 7.518 1.00 67.69 501 SER A O 1
#